Protein AF-A0A538C2I9-F1 (afdb_monomer)

Radius of gyration: 34.52 Å; Cα contacts (8 Å, |Δi|>4): 963; chains: 1; bounding box: 100×35×116 Å

Solvent-accessible surface area (backbone atoms only — not comparable to full-atom values): 20749 Å² total; per-residue (Å²): 141,73,73,76,70,71,54,54,63,60,52,52,53,52,49,52,52,51,50,52,52,51,50,52,52,52,52,52,51,53,55,50,51,53,51,49,51,52,48,52,54,50,50,53,26,39,52,50,3,37,53,47,8,50,50,50,37,56,38,28,43,58,31,38,29,72,42,72,37,67,42,83,93,61,34,51,59,66,37,46,62,81,45,88,60,59,49,76,60,38,47,50,42,69,66,47,38,73,79,52,63,88,71,45,52,84,71,66,66,91,84,56,83,55,48,76,89,63,59,57,75,65,35,48,30,37,37,33,37,17,22,42,88,89,48,96,67,91,44,60,81,64,41,70,74,38,52,36,17,26,77,82,69,80,47,38,31,35,39,38,12,32,4,27,20,68,72,25,64,26,33,35,36,30,36,32,32,60,37,67,40,76,51,80,65,80,76,36,30,33,36,23,13,23,39,37,45,74,54,93,61,79,42,46,38,35,28,20,24,54,84,52,83,52,68,23,34,37,36,27,38,63,49,83,64,59,66,85,60,37,72,36,62,58,72,94,36,40,30,46,35,68,77,43,72,43,82,43,88,71,65,72,63,79,63,57,70,69,59,54,49,40,40,42,53,48,2,54,65,71,73,38,46,25,52,70,81,42,66,69,97,41,72,85,67,45,72,45,28,26,32,46,20,75,29,76,39,50,38,49,82,53,45,74,38,51,34,93,92,51,44,18,32,41,36,33,39,16,51,34,42,35,33,21,42,59,16,36,39,24,17,32,41,38,30,54,31,70,72,64,44,48,50,69,33,38,36,33,27,38,39,10,29,36,41,12,30,38,40,35,25,48,36,14,18,36,36,39,33,42,87,55,59,38,33,31,29,18,29,55,64,35,53,74,67,37,58,40,69,72,29,42,43,71,42,86,94,42,69,45,77,44,58,59,82,84

pLDDT: mean 91.17, std 8.58, range [49.25, 98.38]

Nearest PDB structures (foldseek):
  6qvi-assembly1_A  TM=2.202E-01  e=1.554E-03  Thermus thermophilus HB27
  6qvi-assembly3_C  TM=1.884E-01  e=6.683E-04  Thermus thermophilus HB27
  6qvi-assembly2_B  TM=1.694E-01  e=4.957E-03  Thermus thermophilus HB27
  6oe8-assembly1_D  TM=3.487E-01  e=7.973E+00  Arthrobacter globiformis

Sequence (406 aa):
MRRAKDEQGIALVATVLMLMVMSGIGLALLLFTNNQQKAASREQASESAFTVGEAALNSTVSQLSRKWPSESGEAVSTCTAGLTNSTNYCPDKTSLEAGYPNTSPATCPTGTPKDPWGSALSNEWTTYVRDDATGEVFNSTTEQGQLAYDANKDGKVWVRSVGVVRCRLVSVITLVARQQIAISFPHNVVTANWFETTNSGKKVIIDTEGEAGQSGNVSVRCESPHPEPCENYEKEKGQVSPDTTVQEAGTSPSLPSTTLKALREEAEASGHYYKTGSCPSGMPSGFPVYVEGPCEITGGNNEVVNSQSSPGFLVIANGTFSMGGTSKFYGVIYCLNQQKSTGAVVSLSGSAELIGAVDIDGGGGASFGSSGAPNITYSGKAIEELKAYAGAAATRNSFRVLPSNQ

Mean predicted aligned error: 7.55 Å

Structure (mmCIF, N/CA/C/O backbone):
data_AF-A0A538C2I9-F1
#
_entry.id   AF-A0A538C2I9-F1
#
loop_
_atom_site.group_PDB
_atom_site.id
_atom_site.type_symbol
_atom_site.label_atom_id
_atom_site.label_alt_id
_atom_site.label_comp_id
_atom_site.label_asym_id
_atom_site.label_entity_id
_atom_site.label_seq_id
_atom_site.pdbx_PDB_ins_code
_atom_site.Cartn_x
_atom_site.Cartn_y
_atom_site.Cartn_z
_atom_site.occupancy
_atom_site.B_iso_or_equiv
_atom_site.auth_seq_id
_atom_site.auth_comp_id
_atom_site.auth_asym_id
_atom_site.auth_atom_id
_atom_site.pdbx_PDB_model_num
ATOM 1 N N . MET A 1 1 ? 74.498 16.575 -73.938 1.00 51.16 1 MET A N 1
ATOM 2 C CA . MET A 1 1 ? 73.082 16.558 -73.493 1.00 51.16 1 MET A CA 1
ATOM 3 C C . MET A 1 1 ? 72.185 15.700 -74.407 1.00 51.16 1 MET A C 1
ATOM 5 O O . MET 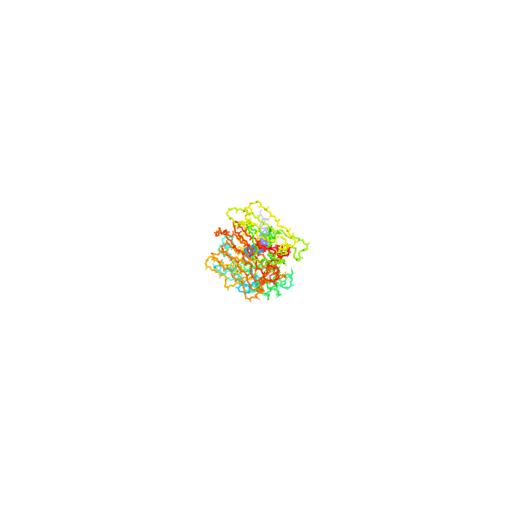A 1 1 ? 71.189 16.187 -74.921 1.00 51.16 1 MET A O 1
ATOM 9 N N . ARG A 1 2 ? 72.504 14.413 -74.623 1.00 52.78 2 ARG A N 1
ATOM 10 C CA . ARG A 1 2 ? 71.625 13.466 -75.356 1.00 52.78 2 ARG A CA 1
ATOM 11 C C . ARG A 1 2 ? 71.180 12.257 -74.517 1.00 52.78 2 ARG A C 1
ATOM 13 O O . ARG A 1 2 ? 70.312 11.527 -74.953 1.00 52.78 2 ARG A O 1
ATOM 20 N N . ARG A 1 3 ? 71.706 12.108 -73.292 1.00 49.25 3 ARG A N 1
ATOM 21 C CA . ARG A 1 3 ? 71.351 11.029 -72.351 1.00 49.25 3 ARG A CA 1
ATOM 22 C C . ARG A 1 3 ? 70.120 11.341 -71.482 1.00 49.25 3 ARG A C 1
ATOM 24 O O . ARG A 1 3 ? 69.455 10.431 -71.029 1.00 49.25 3 ARG A O 1
ATOM 31 N N . ALA A 1 4 ? 69.760 12.620 -71.332 1.00 52.66 4 ALA A N 1
ATOM 32 C CA . ALA A 1 4 ? 68.599 13.058 -70.545 1.00 52.66 4 ALA A CA 1
ATOM 33 C C . ALA A 1 4 ? 67.248 12.968 -71.291 1.00 52.66 4 ALA A C 1
ATOM 35 O O . ALA A 1 4 ? 66.219 13.283 -70.705 1.00 52.66 4 ALA A O 1
ATOM 36 N N . LYS A 1 5 ? 67.234 12.577 -72.578 1.00 54.38 5 LYS A N 1
ATOM 37 C CA . LYS A 1 5 ? 65.996 12.414 -73.365 1.00 54.38 5 LYS A CA 1
ATOM 38 C C . LYS A 1 5 ? 65.442 10.981 -73.361 1.00 54.38 5 LYS A C 1
ATOM 40 O O . LYS A 1 5 ? 64.249 10.835 -73.582 1.00 54.38 5 LYS A O 1
ATOM 45 N N . ASP A 1 6 ? 66.252 9.971 -73.032 1.00 55.03 6 ASP A N 1
ATOM 46 C CA . ASP A 1 6 ? 65.796 8.569 -72.953 1.00 55.03 6 ASP A CA 1
ATOM 47 C C . ASP A 1 6 ? 65.278 8.163 -71.559 1.00 55.03 6 ASP A C 1
ATOM 49 O O . ASP A 1 6 ? 64.546 7.187 -71.434 1.00 55.03 6 ASP A O 1
ATOM 53 N N . GLU A 1 7 ? 65.567 8.933 -70.504 1.00 53.84 7 GLU A N 1
ATOM 54 C CA . GLU A 1 7 ? 65.071 8.644 -69.143 1.00 53.84 7 GLU A CA 1
ATOM 55 C C . GLU A 1 7 ? 63.700 9.284 -68.838 1.00 53.84 7 GLU A C 1
ATOM 57 O O . GLU A 1 7 ? 63.053 8.942 -67.847 1.00 53.84 7 GLU A O 1
ATOM 62 N N . GLN A 1 8 ? 63.201 10.172 -69.711 1.00 58.12 8 GLN A N 1
ATOM 63 C CA . GLN A 1 8 ? 61.923 10.875 -69.507 1.00 58.12 8 GLN A CA 1
ATOM 64 C C . GLN A 1 8 ? 60.695 9.954 -69.636 1.00 58.12 8 GLN A C 1
ATOM 66 O O . GLN A 1 8 ? 59.683 10.194 -68.978 1.00 58.12 8 GLN A O 1
ATOM 71 N N . GLY A 1 9 ? 60.777 8.878 -70.429 1.00 66.44 9 GLY A N 1
ATOM 72 C CA . GLY A 1 9 ? 59.673 7.923 -70.595 1.00 66.44 9 GLY A CA 1
ATOM 73 C C . GLY A 1 9 ? 59.457 7.028 -69.371 1.00 66.44 9 GLY A C 1
ATOM 74 O O . GLY A 1 9 ? 58.325 6.837 -68.930 1.00 66.44 9 GLY A O 1
ATOM 75 N N . ILE A 1 10 ? 60.545 6.532 -68.772 1.00 82.00 10 ILE A N 1
ATOM 76 C CA . ILE A 1 10 ? 60.479 5.658 -67.589 1.00 82.00 10 ILE A CA 1
ATOM 77 C C . ILE A 1 10 ? 60.026 6.449 -66.353 1.00 82.00 10 ILE A C 1
ATOM 79 O O . ILE A 1 10 ? 59.230 5.942 -65.562 1.00 82.00 10 ILE A O 1
ATOM 83 N N . ALA A 1 11 ? 60.445 7.713 -66.217 1.00 81.31 11 ALA A N 1
ATOM 84 C CA . ALA A 1 11 ? 60.016 8.583 -65.121 1.00 81.31 11 ALA A CA 1
ATOM 85 C C . ALA A 1 11 ? 58.500 8.854 -65.134 1.00 81.31 11 ALA A C 1
ATOM 87 O O . ALA A 1 11 ? 57.857 8.840 -64.081 1.00 81.31 11 ALA A O 1
ATOM 88 N N . LEU A 1 12 ? 57.902 9.042 -66.315 1.00 83.94 12 LEU A N 1
ATOM 89 C CA . LEU A 1 12 ? 56.461 9.273 -66.437 1.00 83.94 12 LEU A CA 1
ATOM 90 C C . LEU A 1 12 ? 55.659 8.017 -66.069 1.00 83.94 12 LEU A C 1
ATOM 92 O O . LEU A 1 12 ? 54.699 8.107 -65.305 1.00 83.94 12 LEU A O 1
ATOM 96 N N . VAL A 1 13 ? 56.097 6.839 -66.523 1.00 86.25 13 VAL A N 1
ATOM 97 C CA . VAL A 1 13 ? 55.465 5.556 -66.165 1.00 86.25 13 VAL A CA 1
ATOM 98 C C . VAL A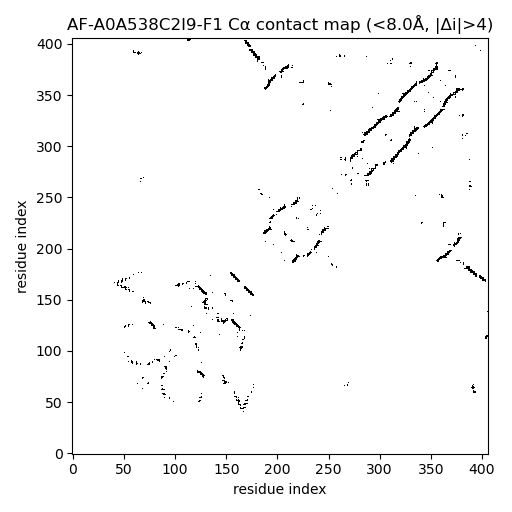 1 13 ? 55.571 5.284 -64.662 1.00 86.25 13 VAL A C 1
ATOM 100 O O . VAL A 1 13 ? 54.573 4.925 -64.037 1.00 86.25 13 VAL A O 1
ATOM 103 N N . ALA A 1 14 ? 56.737 5.520 -64.053 1.00 88.94 14 ALA A N 1
ATOM 104 C CA . ALA A 1 14 ? 56.924 5.363 -62.610 1.00 88.94 14 ALA A CA 1
ATOM 105 C C . ALA A 1 14 ? 56.021 6.311 -61.798 1.00 88.94 14 ALA A C 1
ATOM 107 O O . ALA A 1 14 ? 55.427 5.896 -60.803 1.00 88.94 14 ALA A O 1
ATOM 108 N N . THR A 1 15 ? 55.852 7.558 -62.251 1.00 89.75 15 THR A N 1
ATOM 109 C CA . THR A 1 15 ? 54.992 8.548 -61.580 1.00 89.75 15 THR A CA 1
ATOM 110 C C . THR A 1 15 ? 53.512 8.166 -61.668 1.00 89.75 15 THR A C 1
ATOM 112 O O . THR A 1 15 ? 52.796 8.233 -60.670 1.00 89.75 15 THR A O 1
ATOM 115 N N . VAL A 1 16 ? 53.045 7.708 -62.836 1.00 90.81 16 VAL A N 1
ATOM 116 C CA . VAL A 1 16 ? 51.657 7.246 -63.017 1.00 90.81 16 VAL A CA 1
ATOM 117 C C . VAL A 1 16 ? 51.375 6.010 -62.159 1.00 90.81 16 VAL A C 1
ATOM 119 O O . VAL A 1 16 ? 50.323 5.938 -61.523 1.00 90.81 16 VAL A O 1
ATOM 122 N N . LEU A 1 17 ? 52.325 5.074 -62.069 1.00 92.75 17 LEU A N 1
ATOM 123 C CA . LEU A 1 17 ? 52.200 3.906 -61.193 1.00 92.75 17 LEU A CA 1
ATOM 124 C C . LEU A 1 17 ? 52.131 4.305 -59.712 1.00 92.75 17 LEU A C 1
ATOM 126 O O . LEU A 1 17 ? 51.272 3.801 -58.991 1.00 92.75 17 LEU A O 1
ATOM 130 N N . MET A 1 18 ? 52.963 5.249 -59.257 1.00 92.31 18 MET A N 1
ATOM 131 C CA . MET A 1 18 ? 52.886 5.761 -57.882 1.00 92.31 18 MET A CA 1
ATOM 132 C C . MET A 1 18 ? 51.545 6.447 -57.592 1.00 92.31 18 MET A C 1
ATOM 134 O O . MET A 1 18 ? 50.957 6.203 -56.540 1.00 92.31 18 MET A O 1
ATOM 138 N N . LEU A 1 19 ? 51.020 7.246 -58.527 1.00 95.00 19 LEU A N 1
ATOM 139 C CA . LEU A 1 19 ? 49.709 7.886 -58.380 1.00 95.00 19 LEU A CA 1
ATOM 140 C C . LEU A 1 19 ? 48.568 6.866 -58.311 1.00 95.00 19 LEU A C 1
ATOM 142 O O . LEU A 1 19 ? 47.654 7.040 -57.504 1.00 95.00 19 LEU A O 1
ATOM 146 N N . MET A 1 20 ? 48.622 5.787 -59.098 1.00 94.38 20 MET A N 1
ATOM 147 C CA . MET A 1 20 ? 47.636 4.703 -59.013 1.00 94.38 20 MET A CA 1
ATOM 148 C C . MET A 1 20 ? 47.688 3.997 -57.656 1.00 94.38 20 MET A C 1
ATOM 150 O O . MET A 1 20 ? 46.642 3.770 -57.050 1.00 94.38 20 MET A O 1
ATOM 154 N N . VAL A 1 21 ? 48.887 3.703 -57.144 1.00 95.56 21 VAL A N 1
ATOM 155 C CA . VAL A 1 21 ? 49.054 3.075 -55.823 1.00 95.56 21 VAL A CA 1
ATOM 156 C C . VAL A 1 21 ? 48.548 3.997 -54.710 1.00 95.56 21 VAL A C 1
ATOM 158 O O . VAL A 1 21 ? 47.771 3.558 -53.864 1.00 95.56 21 VAL A O 1
ATOM 161 N N . MET A 1 22 ? 48.908 5.284 -54.731 1.00 95.19 22 MET A N 1
ATOM 162 C CA . MET A 1 22 ? 48.427 6.263 -53.746 1.00 95.19 22 MET A CA 1
ATOM 163 C C . MET A 1 22 ? 46.907 6.451 -53.810 1.00 95.19 22 MET A C 1
ATOM 165 O O . MET A 1 22 ? 46.254 6.507 -52.769 1.00 95.19 22 MET A O 1
ATOM 169 N N . SER A 1 23 ? 46.327 6.479 -55.013 1.00 95.88 23 SER A N 1
ATOM 170 C CA . SER A 1 23 ? 44.871 6.561 -55.196 1.00 95.88 23 SER A CA 1
ATOM 171 C C . SER A 1 23 ? 44.164 5.308 -54.670 1.00 95.88 23 SER A C 1
ATOM 173 O O . SER A 1 23 ? 43.128 5.415 -54.015 1.00 95.88 23 SER A O 1
ATOM 175 N N . GLY A 1 24 ? 44.746 4.124 -54.894 1.00 95.69 24 GLY A N 1
ATOM 176 C CA . GLY A 1 24 ? 44.237 2.857 -54.365 1.00 95.69 24 GLY A CA 1
ATOM 177 C C . GLY A 1 24 ? 44.235 2.817 -52.835 1.00 95.69 24 GLY A C 1
ATOM 178 O O . GLY A 1 24 ? 43.229 2.448 -52.230 1.00 95.69 24 GLY A O 1
ATOM 179 N N . ILE A 1 25 ? 45.322 3.271 -52.202 1.00 96.06 25 ILE A N 1
ATOM 180 C CA . ILE A 1 25 ? 45.415 3.381 -50.738 1.00 96.06 25 ILE A CA 1
ATOM 181 C C . ILE A 1 25 ? 44.409 4.414 -50.207 1.00 96.06 25 ILE A C 1
ATOM 183 O O . ILE A 1 25 ? 43.716 4.143 -49.227 1.00 96.06 25 ILE A O 1
ATOM 187 N N . GLY A 1 26 ? 44.272 5.566 -50.873 1.00 95.94 26 GLY A N 1
ATOM 188 C CA . GLY A 1 26 ? 43.304 6.601 -50.500 1.00 95.94 26 GLY A CA 1
ATOM 189 C C . GLY A 1 26 ? 41.860 6.093 -50.508 1.00 95.94 26 GLY A C 1
ATOM 190 O O . GLY A 1 26 ? 41.124 6.309 -49.545 1.00 95.94 26 GLY A O 1
ATOM 191 N N . LEU A 1 27 ? 41.463 5.346 -51.544 1.00 95.88 27 LEU A N 1
ATOM 192 C CA . LEU A 1 27 ? 40.128 4.748 -51.622 1.00 95.88 27 LEU A CA 1
ATOM 193 C C . LEU A 1 27 ? 39.909 3.680 -50.539 1.00 95.88 27 LEU A C 1
ATOM 195 O O . LEU A 1 27 ? 38.841 3.639 -49.926 1.00 95.88 27 LEU A O 1
ATOM 199 N N . ALA A 1 28 ? 40.916 2.846 -50.265 1.00 93.94 28 ALA A N 1
ATOM 200 C CA . ALA A 1 28 ? 40.838 1.834 -49.212 1.00 93.94 28 ALA A CA 1
ATOM 201 C C . ALA A 1 28 ? 40.648 2.463 -47.819 1.00 93.94 28 ALA A C 1
ATOM 203 O O . ALA A 1 28 ? 39.804 1.998 -47.049 1.00 93.94 28 ALA A O 1
ATOM 204 N N . LEU A 1 29 ? 41.365 3.552 -47.516 1.00 95.81 29 LEU A N 1
ATOM 205 C CA . LEU A 1 29 ? 41.202 4.296 -46.264 1.00 95.81 29 LEU A CA 1
ATOM 206 C C . LEU A 1 29 ? 39.808 4.922 -46.149 1.00 95.81 29 LEU A C 1
ATOM 208 O O . LEU A 1 29 ? 39.185 4.811 -45.097 1.00 95.81 29 LEU A O 1
ATOM 212 N N . LEU A 1 30 ? 39.269 5.497 -47.230 1.00 95.94 30 LEU A N 1
ATOM 213 C CA . LEU A 1 30 ? 37.905 6.041 -47.234 1.00 95.94 30 LEU A CA 1
ATOM 214 C C . LEU A 1 30 ? 36.847 4.962 -46.965 1.00 95.94 30 LEU A C 1
ATOM 216 O O . LEU A 1 30 ? 35.916 5.190 -46.189 1.00 95.94 30 LEU A O 1
ATOM 220 N N . LEU A 1 31 ? 36.990 3.774 -47.562 1.00 94.31 31 LEU A N 1
ATOM 221 C CA . LEU A 1 31 ? 36.092 2.643 -47.298 1.00 94.31 31 LEU A CA 1
ATOM 222 C C . LEU A 1 31 ? 36.191 2.169 -45.843 1.00 94.31 31 LEU A C 1
ATOM 224 O O . LEU A 1 31 ? 35.166 1.903 -45.211 1.00 94.31 31 LEU A O 1
ATOM 228 N N . PHE A 1 32 ? 37.405 2.107 -45.295 1.00 95.12 32 PHE A N 1
ATOM 229 C CA . PHE A 1 32 ? 37.638 1.747 -43.901 1.00 95.12 32 PHE A CA 1
ATOM 230 C C . PHE A 1 32 ? 37.017 2.765 -42.933 1.00 95.12 32 PHE A C 1
ATOM 232 O O . PHE A 1 32 ? 36.258 2.374 -42.044 1.00 95.12 32 PHE A O 1
ATOM 239 N N . THR A 1 33 ? 37.240 4.065 -43.148 1.00 96.06 33 THR A N 1
ATOM 240 C CA . THR A 1 33 ? 36.639 5.138 -42.344 1.00 96.06 33 THR A CA 1
ATOM 241 C C . THR A 1 33 ? 35.115 5.118 -42.426 1.00 96.06 33 THR A C 1
ATOM 243 O O . THR A 1 33 ? 34.456 5.245 -41.399 1.00 96.06 33 THR A O 1
ATOM 246 N N . ASN A 1 34 ? 34.530 4.882 -43.604 1.00 95.75 34 ASN A N 1
ATOM 247 C CA . ASN A 1 34 ? 33.076 4.766 -43.754 1.00 95.75 34 ASN A CA 1
ATOM 248 C C . ASN A 1 34 ? 32.509 3.574 -42.961 1.00 95.75 34 ASN A C 1
ATOM 250 O O . ASN A 1 34 ? 31.454 3.679 -42.336 1.00 95.75 34 ASN A O 1
ATOM 254 N N . ASN A 1 35 ? 33.212 2.438 -42.945 1.00 94.69 35 ASN A N 1
ATOM 255 C CA . ASN A 1 35 ? 32.803 1.278 -42.152 1.00 94.69 35 ASN A CA 1
ATOM 256 C C . ASN A 1 35 ? 32.893 1.555 -40.647 1.00 94.69 35 ASN A C 1
ATOM 258 O O . ASN A 1 35 ? 31.957 1.220 -39.922 1.00 94.69 35 ASN A O 1
ATOM 262 N N . GLN A 1 36 ? 33.958 2.219 -40.187 1.00 94.81 36 GLN A N 1
ATOM 263 C CA . GLN A 1 36 ? 34.086 2.633 -38.787 1.00 94.81 36 GLN A CA 1
ATOM 264 C C . GLN A 1 36 ? 33.016 3.653 -38.385 1.00 94.81 36 GLN A C 1
ATOM 266 O O . GLN A 1 36 ? 32.375 3.483 -37.354 1.00 94.81 36 GLN A O 1
ATOM 271 N N . GLN A 1 37 ? 32.751 4.662 -39.218 1.00 94.12 37 GLN A N 1
ATOM 272 C CA . GLN A 1 37 ? 31.694 5.649 -38.972 1.00 94.12 37 GLN A CA 1
ATOM 273 C C . GLN A 1 37 ? 30.311 4.993 -38.898 1.00 94.12 37 GLN A C 1
ATOM 275 O O . GLN A 1 37 ? 29.510 5.334 -38.030 1.00 94.12 37 GLN A O 1
ATOM 280 N N . LYS A 1 38 ? 30.027 4.012 -39.764 1.00 92.31 38 LYS A N 1
ATOM 281 C CA . LYS A 1 38 ? 28.778 3.239 -39.711 1.00 92.31 38 LYS A CA 1
ATOM 282 C C . LYS A 1 38 ? 28.685 2.369 -38.464 1.00 92.31 38 LYS A C 1
ATOM 284 O O . LYS A 1 38 ? 27.594 2.254 -37.917 1.00 92.31 38 LYS A O 1
ATOM 289 N N . ALA A 1 39 ? 29.779 1.744 -38.033 1.00 93.00 39 ALA A N 1
ATOM 290 C CA . ALA A 1 39 ? 29.808 0.966 -36.796 1.00 93.00 39 ALA A CA 1
ATOM 291 C C . ALA A 1 39 ? 29.553 1.869 -35.580 1.00 93.00 39 ALA A C 1
ATOM 293 O O . ALA A 1 39 ? 28.585 1.643 -34.859 1.00 93.00 39 ALA A O 1
ATOM 294 N N . ALA A 1 40 ? 30.300 2.969 -35.460 1.00 94.50 40 ALA A N 1
ATOM 295 C CA . ALA A 1 40 ? 30.134 3.952 -34.392 1.00 94.50 40 ALA A CA 1
ATOM 296 C C . ALA A 1 40 ? 28.719 4.555 -34.369 1.00 94.50 40 ALA A C 1
ATOM 298 O O . ALA A 1 40 ? 28.090 4.645 -33.321 1.00 94.50 40 ALA A O 1
ATOM 299 N N . SER A 1 41 ? 28.161 4.906 -35.533 1.00 90.75 41 SER A N 1
ATOM 300 C CA . SER A 1 41 ? 26.792 5.428 -35.624 1.00 90.75 41 SER A CA 1
ATOM 301 C C . SER A 1 41 ? 25.737 4.404 -35.186 1.00 90.75 41 SER A C 1
ATOM 303 O O . SER A 1 41 ? 24.717 4.782 -34.608 1.00 90.75 41 SER A O 1
ATOM 305 N N . ARG A 1 42 ? 25.968 3.108 -35.443 1.00 90.75 42 ARG A N 1
ATOM 306 C CA . ARG A 1 42 ? 25.078 2.028 -34.991 1.00 90.75 42 ARG A CA 1
ATOM 307 C C . ARG A 1 42 ? 25.165 1.824 -33.486 1.00 90.75 42 ARG A C 1
ATOM 309 O O . ARG A 1 42 ? 24.122 1.647 -32.870 1.00 90.75 42 ARG A O 1
ATOM 316 N N . GLU A 1 43 ? 26.366 1.854 -32.924 1.00 93.44 43 GLU A N 1
ATOM 317 C CA . GLU A 1 43 ? 26.583 1.753 -31.478 1.00 93.44 43 GLU A CA 1
ATOM 318 C C . GLU A 1 43 ? 25.945 2.935 -30.750 1.00 93.44 43 GLU A C 1
ATOM 320 O O . GLU A 1 43 ? 25.127 2.720 -29.863 1.00 93.44 43 GLU A O 1
ATOM 325 N N . GLN A 1 44 ? 26.181 4.161 -31.223 1.00 93.62 44 GLN A N 1
ATOM 326 C CA . GLN A 1 44 ? 25.561 5.367 -30.673 1.00 93.62 44 GLN A CA 1
ATOM 327 C C . GLN A 1 44 ? 24.026 5.311 -30.732 1.00 93.62 44 GLN A C 1
ATOM 329 O O . GLN A 1 44 ? 23.350 5.737 -29.798 1.00 93.62 44 GLN A O 1
ATOM 334 N N . ALA A 1 45 ? 23.455 4.791 -31.825 1.00 91.75 45 ALA A N 1
ATOM 335 C CA . ALA A 1 45 ? 22.008 4.620 -31.943 1.00 91.75 45 ALA A CA 1
ATOM 336 C C . ALA A 1 45 ? 21.464 3.579 -30.950 1.00 91.75 45 ALA A C 1
ATOM 338 O O . ALA A 1 45 ? 20.413 3.808 -30.362 1.00 91.75 45 ALA A O 1
ATOM 339 N N . SER A 1 46 ? 22.175 2.467 -30.737 1.00 92.81 46 SER A N 1
ATOM 340 C CA . SER A 1 46 ? 21.807 1.467 -29.726 1.00 92.81 46 SER A CA 1
ATOM 341 C C . SER A 1 46 ? 21.931 2.013 -28.302 1.00 92.81 46 SER A C 1
ATOM 343 O O . SER A 1 46 ? 21.050 1.768 -27.489 1.00 92.81 46 SER A O 1
ATOM 345 N N . GLU A 1 47 ? 22.977 2.782 -28.002 1.00 94.56 47 GLU A N 1
ATOM 346 C CA . GLU A 1 47 ? 23.153 3.443 -26.703 1.00 94.56 47 GLU A CA 1
ATOM 347 C C . GLU A 1 47 ? 22.039 4.465 -26.450 1.00 94.56 47 GLU A C 1
ATOM 349 O O . GLU A 1 47 ? 21.417 4.451 -25.395 1.00 94.56 47 GLU A O 1
ATOM 354 N N . SER A 1 48 ? 21.693 5.270 -27.458 1.00 93.50 48 SER A N 1
ATOM 355 C CA . SER A 1 48 ? 20.578 6.221 -27.361 1.00 93.50 48 SER A CA 1
ATOM 356 C C . SER A 1 48 ? 19.239 5.503 -27.151 1.00 93.50 48 SER A C 1
ATOM 358 O O . SER A 1 48 ? 18.440 5.915 -26.315 1.00 93.50 48 SER A O 1
ATOM 360 N N . ALA A 1 49 ? 18.997 4.405 -27.879 1.00 93.44 49 ALA A N 1
ATOM 361 C CA . ALA A 1 49 ? 17.807 3.573 -27.701 1.00 93.44 49 ALA A CA 1
ATOM 362 C C . ALA A 1 49 ? 17.752 2.950 -26.298 1.00 93.44 49 ALA A C 1
ATOM 364 O O . ALA A 1 49 ? 16.682 2.901 -25.696 1.00 93.44 49 ALA A O 1
ATOM 365 N N . PHE A 1 50 ? 18.897 2.528 -25.755 1.00 95.44 50 PHE A N 1
ATOM 366 C CA . PHE A 1 50 ? 19.005 2.068 -24.374 1.00 95.44 50 PHE A CA 1
ATOM 367 C C . PHE A 1 50 ? 18.633 3.179 -23.387 1.00 95.44 50 PHE A C 1
ATOM 369 O O . PHE A 1 50 ? 17.784 2.942 -22.533 1.00 95.44 50 PHE A O 1
ATOM 376 N N . THR A 1 51 ? 19.185 4.390 -23.526 1.00 95.50 51 THR A N 1
ATOM 377 C CA . THR A 1 51 ? 18.893 5.495 -22.599 1.00 95.50 51 THR A CA 1
ATOM 378 C C . THR A 1 51 ? 17.415 5.888 -22.621 1.00 95.50 51 THR A C 1
ATOM 380 O O . THR A 1 51 ? 16.819 6.100 -21.568 1.00 95.50 51 THR A O 1
ATOM 383 N N . VAL A 1 52 ? 16.795 5.926 -23.805 1.00 94.06 52 VAL A N 1
ATOM 384 C CA . VAL A 1 52 ? 15.348 6.164 -23.955 1.00 94.06 52 VAL A CA 1
ATOM 385 C C . VAL A 1 52 ? 14.534 5.047 -23.293 1.00 94.06 52 VAL A C 1
ATOM 387 O O . VAL A 1 52 ? 13.597 5.319 -22.541 1.00 94.06 52 VAL A O 1
ATOM 390 N N . GLY A 1 53 ? 14.904 3.786 -23.539 1.00 94.69 53 GLY A N 1
ATOM 391 C CA . GLY A 1 53 ? 14.248 2.624 -22.939 1.00 94.69 53 GLY A CA 1
ATOM 392 C C . GLY A 1 53 ? 14.349 2.622 -21.412 1.00 94.69 53 GLY A C 1
ATOM 393 O O . GLY A 1 53 ? 13.345 2.417 -20.730 1.00 94.69 53 GLY A O 1
ATOM 394 N N . GLU A 1 54 ? 15.527 2.909 -20.863 1.00 96.19 54 GLU A N 1
ATOM 395 C CA . GLU A 1 54 ? 15.769 3.016 -19.423 1.00 96.19 54 GLU A CA 1
ATOM 396 C C . GLU A 1 54 ? 14.990 4.181 -18.795 1.00 96.19 54 GLU A C 1
ATOM 398 O O . GLU A 1 54 ? 14.369 4.013 -17.745 1.00 96.19 54 GLU A O 1
ATOM 403 N N . ALA A 1 55 ? 14.944 5.343 -19.449 1.00 95.31 55 ALA A N 1
ATOM 404 C CA . ALA A 1 55 ? 14.170 6.484 -18.971 1.00 95.31 55 ALA A CA 1
ATOM 405 C C . ALA A 1 55 ? 12.667 6.175 -18.906 1.00 95.31 55 ALA A C 1
ATOM 407 O O . ALA A 1 55 ? 12.016 6.454 -17.894 1.00 95.31 55 ALA A O 1
ATOM 408 N N . ALA A 1 56 ? 12.117 5.546 -19.948 1.00 94.69 56 ALA A N 1
ATOM 409 C CA . ALA A 1 56 ? 10.720 5.121 -19.966 1.00 94.69 56 ALA A CA 1
ATOM 410 C C . ALA A 1 56 ? 10.433 4.022 -18.924 1.00 94.69 56 ALA A C 1
ATOM 412 O O . ALA A 1 56 ? 9.378 4.043 -18.279 1.00 94.69 56 ALA A O 1
ATOM 413 N N . LEU A 1 57 ? 11.386 3.110 -18.693 1.00 95.50 57 LEU A N 1
ATOM 414 C CA . LEU A 1 57 ? 11.309 2.105 -17.630 1.00 95.50 57 LEU A CA 1
ATOM 415 C C . LEU A 1 57 ? 11.235 2.778 -16.257 1.00 95.50 57 LEU A C 1
ATOM 417 O O . LEU A 1 57 ? 10.271 2.556 -15.531 1.00 95.50 57 LEU A O 1
ATOM 421 N N . ASN A 1 58 ? 12.185 3.656 -15.931 1.00 95.19 58 ASN A N 1
ATOM 422 C CA . ASN A 1 58 ? 12.232 4.364 -14.649 1.00 95.19 58 ASN A CA 1
ATOM 423 C C . ASN A 1 58 ? 10.996 5.244 -14.424 1.00 95.19 58 ASN A C 1
ATOM 425 O O . ASN A 1 58 ? 10.465 5.295 -13.314 1.00 95.19 58 ASN A O 1
ATOM 429 N N . SER A 1 59 ? 10.488 5.887 -15.478 1.00 93.19 59 SER A N 1
ATOM 430 C CA . SER A 1 59 ? 9.231 6.633 -15.410 1.00 93.19 59 SER A CA 1
ATOM 431 C C . SER A 1 59 ? 8.048 5.714 -15.090 1.00 93.19 59 SER A C 1
ATOM 433 O O . SER A 1 59 ? 7.251 6.037 -14.214 1.00 93.19 59 SER A O 1
ATOM 435 N N . THR A 1 60 ? 7.976 4.528 -15.708 1.00 93.31 60 THR A N 1
ATOM 436 C CA . THR A 1 60 ? 6.941 3.523 -15.403 1.00 93.31 60 THR A CA 1
ATOM 437 C C . THR A 1 60 ? 7.050 3.038 -13.955 1.00 93.31 60 THR A C 1
ATOM 439 O O . THR A 1 60 ? 6.042 2.999 -13.257 1.00 93.31 60 THR A O 1
ATOM 442 N N . VAL A 1 61 ? 8.261 2.756 -13.453 1.00 93.94 61 VAL A N 1
ATOM 443 C CA . VAL A 1 61 ? 8.475 2.399 -12.035 1.00 93.94 61 VAL A CA 1
ATOM 444 C C . VAL A 1 61 ? 8.018 3.526 -11.104 1.00 93.94 61 VAL A C 1
ATOM 446 O O . VAL A 1 61 ? 7.385 3.260 -10.086 1.00 93.94 61 VAL A O 1
ATOM 449 N N . SER A 1 62 ? 8.262 4.789 -11.464 1.00 92.06 62 SER A N 1
ATOM 450 C CA . SER A 1 62 ? 7.772 5.937 -10.691 1.00 92.06 62 SER A CA 1
ATOM 451 C C . SER A 1 62 ? 6.250 6.106 -10.746 1.00 92.06 62 SER A C 1
ATOM 453 O O . SER A 1 62 ? 5.681 6.681 -9.820 1.00 92.06 62 SER A O 1
ATOM 455 N N . GLN A 1 63 ? 5.574 5.656 -11.804 1.00 90.44 63 GLN A N 1
ATOM 456 C CA . GLN A 1 63 ? 4.108 5.616 -11.821 1.00 90.44 63 GLN A CA 1
ATOM 457 C C . GLN A 1 63 ? 3.595 4.476 -10.945 1.00 90.44 63 GLN A C 1
ATOM 459 O O . GLN A 1 63 ? 2.695 4.691 -10.133 1.00 90.44 63 GLN A O 1
ATOM 464 N N . LEU A 1 64 ? 4.231 3.302 -11.037 1.00 91.25 64 LEU A N 1
ATOM 465 C CA . LEU A 1 64 ? 3.945 2.174 -10.156 1.00 91.25 64 LEU A CA 1
ATOM 466 C C . LEU A 1 64 ? 4.130 2.551 -8.693 1.00 91.25 64 LEU A C 1
ATOM 468 O O . LEU A 1 64 ? 3.346 2.089 -7.884 1.00 91.25 64 LEU A O 1
ATOM 472 N N . SER A 1 65 ? 5.098 3.418 -8.365 1.00 89.81 65 SER A N 1
ATOM 473 C CA . SER A 1 65 ? 5.335 3.894 -6.998 1.00 89.81 65 SER A CA 1
ATOM 474 C C . SER A 1 65 ? 4.224 4.785 -6.441 1.00 89.81 65 SER A C 1
ATOM 476 O O . SER A 1 65 ? 4.216 5.070 -5.248 1.00 89.81 65 SER A O 1
ATOM 478 N N . ARG A 1 66 ? 3.335 5.300 -7.293 1.00 85.69 66 ARG A N 1
ATOM 479 C CA . ARG A 1 66 ? 2.190 6.128 -6.887 1.00 85.69 66 ARG A CA 1
ATOM 480 C C . ARG A 1 66 ? 0.924 5.301 -6.793 1.00 85.69 66 ARG A C 1
ATOM 482 O O . ARG A 1 66 ? 0.110 5.528 -5.908 1.00 85.69 66 ARG A O 1
ATOM 489 N N . LYS A 1 67 ? 0.761 4.357 -7.717 1.00 86.50 67 LYS A N 1
ATOM 490 C CA . LYS A 1 67 ? -0.389 3.470 -7.771 1.00 86.50 67 LYS A CA 1
ATOM 491 C C . LYS A 1 67 ? 0.081 2.085 -8.188 1.00 86.50 67 LYS A C 1
ATOM 493 O O . LYS A 1 67 ? 0.740 1.946 -9.215 1.00 86.50 67 LYS A O 1
ATOM 498 N N . TRP A 1 68 ? -0.278 1.069 -7.412 1.00 89.69 68 TRP A N 1
ATOM 499 C CA . TRP A 1 68 ? 0.010 -0.328 -7.731 1.00 89.69 68 TRP A CA 1
ATOM 500 C C . TRP A 1 68 ? -1.174 -0.942 -8.493 1.00 89.69 68 TRP A C 1
ATOM 502 O O . TRP A 1 68 ? -2.309 -0.707 -8.087 1.00 89.69 68 TRP A O 1
ATOM 512 N N . PRO A 1 69 ? -0.969 -1.680 -9.596 1.00 90.69 69 PRO A N 1
ATOM 513 C CA . PRO A 1 69 ? -2.062 -2.322 -10.314 1.00 90.69 69 PRO A CA 1
ATOM 514 C C . PRO A 1 69 ? -2.407 -3.651 -9.631 1.00 90.69 69 PRO A C 1
ATOM 516 O O . PRO A 1 69 ? -1.792 -4.670 -9.931 1.00 90.69 69 PRO A O 1
ATOM 519 N N . SER A 1 70 ? -3.368 -3.653 -8.704 1.00 87.69 70 SER A N 1
ATOM 520 C CA . SER A 1 70 ? -3.812 -4.878 -8.010 1.00 87.69 70 SER A CA 1
ATOM 521 C C . SER A 1 70 ? -4.973 -5.596 -8.701 1.00 87.69 70 SER A C 1
ATOM 523 O O . SER A 1 70 ? -5.283 -6.736 -8.363 1.00 87.69 70 SER A O 1
ATOM 525 N N . GLU A 1 71 ? -5.641 -4.943 -9.657 1.00 85.19 71 GLU A N 1
ATOM 526 C CA . GLU A 1 71 ? -6.830 -5.478 -10.322 1.00 85.19 71 GLU A CA 1
ATOM 527 C C . GLU A 1 71 ? -6.859 -5.183 -11.828 1.00 85.19 71 GLU A C 1
ATOM 529 O O . GLU A 1 71 ? -6.264 -4.225 -12.329 1.00 85.19 71 GLU A O 1
ATOM 534 N N . SER A 1 72 ? -7.620 -6.002 -12.562 1.00 81.88 72 SER A N 1
ATOM 535 C CA . SER A 1 72 ? -7.703 -5.961 -14.031 1.00 81.88 72 SER A CA 1
ATOM 536 C C . SER A 1 72 ? -8.188 -4.634 -14.625 1.00 81.88 72 SER A C 1
ATOM 538 O O . SER A 1 72 ? -7.785 -4.291 -15.733 1.00 81.88 72 SER A O 1
ATOM 540 N N . GLY A 1 73 ? -9.033 -3.884 -13.909 1.00 74.06 73 GLY A N 1
ATOM 541 C CA . GLY A 1 73 ? -9.593 -2.615 -14.384 1.00 74.06 73 GLY A CA 1
ATOM 542 C C . GLY A 1 73 ? -8.630 -1.431 -14.294 1.00 74.06 73 GLY A C 1
ATOM 543 O O . GLY A 1 73 ? -8.895 -0.383 -14.882 1.00 74.06 73 GLY A O 1
ATOM 544 N N . GLU A 1 74 ? -7.525 -1.582 -13.564 1.00 72.06 74 GLU A N 1
ATOM 545 C CA . GLU A 1 74 ? -6.589 -0.488 -13.327 1.00 72.06 74 GLU A CA 1
ATOM 546 C C . GLU A 1 74 ? -5.386 -0.537 -14.267 1.00 72.06 74 GLU A C 1
ATOM 548 O O . GLU A 1 74 ? -4.902 0.499 -14.716 1.00 72.06 74 GLU A O 1
ATOM 553 N N . ALA A 1 75 ? -4.912 -1.735 -14.595 1.00 72.88 75 ALA A N 1
ATOM 554 C CA . ALA A 1 75 ? -3.677 -1.911 -15.335 1.00 72.88 75 ALA A CA 1
ATOM 555 C C . ALA A 1 75 ? -3.728 -1.402 -16.781 1.00 72.88 75 ALA A C 1
ATOM 557 O O . ALA A 1 75 ? -4.587 -1.788 -17.576 1.00 72.88 75 ALA A O 1
ATOM 558 N N . VAL A 1 76 ? -2.706 -0.635 -17.170 1.00 76.38 76 VAL A N 1
ATOM 559 C CA . VAL A 1 76 ? -2.434 -0.361 -18.584 1.00 76.38 76 VAL A CA 1
ATOM 560 C C . VAL A 1 76 ? -1.513 -1.442 -19.136 1.00 76.38 76 VAL A C 1
ATOM 562 O O . VAL A 1 76 ? -0.350 -1.557 -18.755 1.00 76.38 76 VAL A O 1
ATOM 565 N N . SER A 1 77 ? -2.027 -2.236 -20.076 1.00 79.69 77 SER A N 1
ATOM 566 C CA . SER A 1 77 ? -1.278 -3.346 -20.672 1.00 79.69 77 SER A CA 1
ATOM 567 C C . SER A 1 77 ? -0.073 -2.896 -21.497 1.00 79.69 77 SER A C 1
ATOM 569 O O . SER A 1 77 ? 0.894 -3.654 -21.624 1.00 79.69 77 SER A O 1
ATOM 571 N N . THR A 1 78 ? -0.130 -1.705 -22.098 1.00 90.31 78 THR A N 1
ATOM 572 C CA . THR A 1 78 ? 0.929 -1.164 -22.956 1.00 90.31 78 THR A CA 1
ATOM 573 C C . THR A 1 78 ? 0.867 0.357 -22.988 1.00 90.31 78 THR A C 1
ATOM 575 O O . THR A 1 78 ? -0.163 0.926 -23.348 1.00 90.31 78 THR A O 1
ATOM 578 N N . CYS A 1 79 ? 1.982 1.012 -22.679 1.00 91.88 79 CYS A N 1
ATOM 579 C CA . CYS A 1 79 ? 2.136 2.456 -22.813 1.00 91.88 79 CYS A CA 1
ATOM 580 C C . CYS A 1 79 ? 3.073 2.766 -23.979 1.00 91.88 79 CYS A C 1
ATOM 582 O O . CYS A 1 79 ? 4.098 2.112 -24.135 1.00 91.88 79 CYS A O 1
ATOM 584 N N . THR A 1 80 ? 2.748 3.763 -24.800 1.00 91.06 80 THR A N 1
ATOM 585 C CA . THR A 1 80 ? 3.575 4.162 -25.951 1.00 91.06 80 THR A CA 1
ATOM 586 C C . THR A 1 80 ? 3.792 5.668 -25.963 1.00 91.06 80 THR A C 1
ATOM 588 O O . THR A 1 80 ? 2.968 6.414 -25.434 1.00 91.06 80 THR A O 1
ATOM 591 N N . ALA A 1 81 ? 4.821 6.122 -26.682 1.00 85.25 81 ALA A N 1
ATOM 592 C CA . ALA A 1 81 ? 5.053 7.542 -26.968 1.00 85.25 81 ALA A CA 1
ATOM 593 C C . ALA A 1 81 ? 3.889 8.244 -27.713 1.00 85.25 81 ALA A C 1
ATOM 595 O O . ALA A 1 81 ? 3.884 9.466 -27.862 1.00 85.25 81 ALA A O 1
ATOM 596 N N . GLY A 1 82 ? 2.898 7.500 -28.218 1.00 80.12 82 GLY A N 1
ATOM 597 C CA . GLY A 1 82 ? 1.689 8.057 -28.830 1.00 80.12 82 GLY A CA 1
ATOM 598 C C . GLY A 1 82 ? 0.628 8.510 -27.821 1.00 80.12 82 GLY A C 1
ATOM 599 O O . GLY A 1 82 ? -0.252 9.287 -28.187 1.00 80.12 82 GLY A O 1
ATOM 600 N N . LEU A 1 83 ? 0.699 8.058 -26.564 1.00 79.19 83 LEU A N 1
ATOM 601 C CA . LEU A 1 83 ? -0.253 8.441 -25.521 1.00 79.19 83 LEU A CA 1
ATOM 602 C C . LEU A 1 83 ? 0.055 9.868 -25.050 1.00 79.19 83 LEU A C 1
ATOM 604 O O . LEU A 1 83 ? 1.130 10.147 -24.527 1.00 79.19 83 LEU A O 1
ATOM 608 N N . THR A 1 84 ? -0.881 10.791 -25.277 1.00 62.22 84 THR A N 1
ATOM 609 C CA . THR A 1 84 ? -0.698 12.224 -24.982 1.00 62.22 84 THR A CA 1
ATOM 610 C C . THR A 1 84 ? -0.959 12.587 -23.526 1.00 62.22 84 THR A C 1
ATOM 612 O O . THR A 1 84 ? -0.549 13.656 -23.090 1.00 62.22 84 THR A O 1
ATOM 615 N N . ASN A 1 85 ? -1.631 11.712 -22.779 1.00 60.38 85 ASN A N 1
ATOM 616 C CA . ASN A 1 85 ? -1.932 11.915 -21.370 1.00 60.38 85 ASN A CA 1
ATOM 617 C C . ASN A 1 85 ? -1.232 10.821 -20.569 1.00 60.38 85 ASN A C 1
ATOM 619 O O . ASN A 1 85 ? -1.291 9.653 -20.962 1.00 60.38 85 ASN A O 1
ATOM 623 N N . SER A 1 86 ? -0.649 11.178 -19.423 1.00 59.97 86 SER A N 1
ATOM 624 C CA . SER A 1 86 ? -0.316 10.211 -18.377 1.00 59.97 86 SER A CA 1
ATOM 625 C C . SER A 1 86 ? -1.625 9.630 -17.826 1.00 59.97 86 SER A C 1
ATOM 627 O O . SER A 1 86 ? -2.127 10.040 -16.779 1.00 59.97 86 SER A O 1
ATOM 629 N N . THR A 1 87 ? -2.262 8.729 -18.570 1.00 62.47 87 THR A N 1
ATOM 630 C CA . THR A 1 87 ? -3.275 7.850 -17.991 1.00 62.47 87 THR A CA 1
ATOM 631 C C . THR A 1 87 ? -2.593 7.038 -16.898 1.00 62.47 87 THR A C 1
ATOM 633 O O . THR A 1 87 ? -1.403 6.740 -17.035 1.00 62.47 87 THR A O 1
ATOM 636 N N . ASN A 1 88 ? -3.324 6.732 -15.819 1.00 66.62 88 ASN A N 1
ATOM 637 C CA . ASN A 1 88 ? -2.837 5.958 -14.673 1.00 66.62 88 ASN A CA 1
ATOM 638 C C . ASN A 1 88 ? -1.859 4.872 -15.163 1.00 66.62 88 ASN A C 1
ATOM 640 O O . ASN A 1 88 ? -2.208 4.136 -16.078 1.00 66.62 88 ASN A O 1
ATOM 644 N N . TYR A 1 89 ? -0.638 4.823 -14.620 1.00 78.88 89 TYR A N 1
ATOM 645 C CA . TYR A 1 89 ? 0.435 3.859 -14.946 1.00 78.88 89 TYR A CA 1
ATOM 646 C C . TYR A 1 89 ? 1.324 4.120 -16.182 1.00 78.88 89 TYR A C 1
ATOM 648 O O . TYR A 1 89 ? 2.343 3.440 -16.313 1.00 78.88 89 TYR A O 1
ATOM 656 N N . CYS A 1 90 ? 1.041 5.105 -17.046 1.00 88.56 90 CYS A N 1
ATOM 657 C CA . CYS A 1 90 ? 1.912 5.414 -18.192 1.00 88.56 90 CYS A CA 1
ATOM 658 C C . CYS A 1 90 ? 2.900 6.563 -17.940 1.00 88.56 90 CYS A C 1
ATOM 660 O O . CYS A 1 90 ? 2.533 7.555 -17.303 1.00 88.56 90 CYS A O 1
ATOM 662 N N . PRO A 1 91 ? 4.133 6.482 -18.485 1.00 89.00 91 PRO A N 1
ATOM 663 C CA . PRO A 1 91 ? 5.073 7.598 -18.477 1.00 89.00 91 PRO A CA 1
ATOM 664 C C . PRO A 1 91 ? 4.480 8.884 -19.060 1.00 89.00 91 PRO A C 1
ATOM 666 O O . PRO A 1 91 ? 3.756 8.846 -20.056 1.00 89.00 91 PRO A O 1
ATOM 669 N N . ASP A 1 92 ? 4.831 10.031 -18.471 1.00 87.62 92 ASP A N 1
ATOM 670 C CA . ASP A 1 92 ? 4.492 11.329 -19.056 1.00 87.62 92 ASP A CA 1
ATOM 671 C C . ASP A 1 92 ? 5.361 11.585 -20.290 1.00 87.62 92 ASP A C 1
ATOM 673 O O . ASP A 1 92 ? 6.581 11.764 -20.200 1.00 87.62 92 ASP A O 1
ATOM 677 N N . LYS A 1 93 ? 4.708 11.615 -21.450 1.00 85.56 93 LYS A N 1
ATOM 678 C CA . LYS A 1 93 ? 5.352 11.838 -22.741 1.00 85.56 93 LYS A CA 1
ATOM 679 C C . LYS A 1 93 ? 6.135 13.148 -22.770 1.00 85.56 93 LYS A C 1
ATOM 681 O O . LYS A 1 93 ? 7.273 13.150 -23.224 1.00 85.56 93 LYS A O 1
ATOM 686 N N . THR A 1 94 ? 5.542 14.238 -22.283 1.00 87.56 94 THR A N 1
ATOM 687 C CA . THR A 1 94 ? 6.138 15.580 -22.380 1.00 87.56 94 THR A CA 1
ATOM 688 C C . THR A 1 94 ? 7.458 15.644 -21.617 1.00 87.56 94 THR A C 1
ATOM 690 O O . THR A 1 94 ? 8.447 16.170 -22.125 1.00 87.56 94 THR A O 1
ATOM 693 N N . SER A 1 95 ? 7.498 15.057 -20.418 1.00 87.69 95 SER A N 1
ATOM 694 C CA . SER A 1 95 ? 8.712 14.968 -19.605 1.00 87.69 95 SER A CA 1
ATOM 695 C C . SER A 1 95 ? 9.790 14.098 -20.258 1.00 87.69 95 SER A C 1
ATOM 697 O O . SER A 1 95 ? 10.965 14.464 -20.219 1.00 87.69 95 SER A O 1
ATOM 699 N N . LEU A 1 96 ? 9.412 12.970 -20.877 1.00 88.88 96 LEU A N 1
ATOM 700 C CA . LEU A 1 96 ? 10.361 12.112 -21.595 1.00 88.88 96 LEU A CA 1
ATOM 701 C C . LEU A 1 96 ? 10.908 12.787 -22.857 1.00 88.88 96 LEU A C 1
ATOM 703 O O . LEU A 1 96 ? 12.119 12.798 -23.032 1.00 88.88 96 LEU A O 1
ATOM 707 N N . GLU A 1 97 ? 10.063 13.404 -23.686 1.00 88.56 97 GLU A N 1
ATOM 708 C CA . GLU A 1 97 ? 10.492 14.099 -24.912 1.00 88.56 97 GLU A CA 1
ATOM 709 C C . GLU A 1 97 ? 11.369 15.327 -24.616 1.00 88.56 97 GLU A C 1
ATOM 711 O O . GLU A 1 97 ? 12.245 15.671 -25.409 1.00 88.56 97 GLU A O 1
ATOM 716 N N . ALA A 1 98 ? 11.178 15.983 -23.466 1.00 89.50 98 ALA A N 1
ATOM 717 C CA . ALA A 1 98 ? 12.030 17.092 -23.044 1.00 89.50 98 ALA A CA 1
ATOM 718 C C . ALA A 1 98 ? 13.468 16.643 -22.720 1.00 89.50 98 ALA A C 1
ATOM 720 O O . ALA A 1 98 ? 14.418 17.367 -23.023 1.00 89.50 98 ALA A O 1
ATOM 721 N N . GLY A 1 99 ? 13.636 15.465 -22.107 1.00 88.50 99 GLY A N 1
ATOM 722 C CA . GLY A 1 99 ? 14.953 14.882 -21.812 1.00 88.50 99 GLY A CA 1
ATOM 723 C C . GLY A 1 99 ? 15.554 14.099 -22.982 1.00 88.50 99 GLY A C 1
ATOM 724 O O . GLY A 1 99 ? 16.773 14.067 -23.150 1.00 88.50 99 GLY A O 1
ATOM 725 N N . TYR A 1 100 ? 14.692 13.503 -23.803 1.00 89.56 100 TYR A N 1
ATOM 726 C CA . TYR A 1 100 ? 15.021 12.620 -24.914 1.00 89.56 100 TYR A CA 1
ATOM 727 C C . TYR A 1 100 ? 14.191 13.022 -26.136 1.00 89.56 100 TYR A C 1
ATOM 729 O O . TYR A 1 100 ? 13.152 12.424 -26.403 1.00 89.56 100 TYR A O 1
ATOM 737 N N . PRO A 1 101 ? 14.593 14.077 -26.860 1.00 84.12 101 PRO A N 1
ATOM 738 C CA . PRO A 1 101 ? 13.842 14.532 -28.016 1.00 84.12 101 PRO A CA 1
ATOM 739 C C . PRO A 1 101 ? 13.844 13.459 -29.103 1.00 84.12 101 PRO A C 1
ATOM 741 O O . PRO A 1 101 ? 14.898 12.921 -29.456 1.00 84.12 101 PRO A O 1
ATOM 744 N N . ASN A 1 102 ? 12.664 13.211 -29.671 1.00 72.69 102 ASN A N 1
ATOM 745 C CA . ASN A 1 102 ? 12.468 12.203 -30.701 1.00 72.69 102 ASN A CA 1
ATOM 746 C C . ASN A 1 102 ? 13.420 12.420 -31.886 1.00 72.69 102 ASN A C 1
ATOM 748 O O . ASN A 1 102 ? 13.294 13.365 -32.667 1.00 72.69 102 ASN A O 1
ATOM 752 N N . THR A 1 103 ? 14.378 11.508 -32.028 1.00 68.94 103 THR A N 1
ATOM 753 C CA . THR A 1 103 ? 15.318 11.464 -33.159 1.00 68.94 103 THR A CA 1
ATOM 754 C C . THR A 1 103 ? 15.080 10.256 -34.064 1.00 68.94 103 THR A C 1
ATOM 756 O O . THR A 1 103 ? 15.881 9.987 -34.970 1.00 68.94 103 THR A O 1
ATOM 759 N N . SER A 1 104 ? 13.995 9.509 -33.838 1.00 66.25 104 SER A N 1
ATOM 760 C CA . SER A 1 104 ? 13.680 8.327 -34.627 1.00 66.25 104 SER A CA 1
ATOM 761 C C . SER A 1 104 ? 13.019 8.708 -35.954 1.00 66.25 104 SER A C 1
ATOM 763 O O . SER A 1 104 ? 12.073 9.494 -35.989 1.00 66.25 104 SER A O 1
ATOM 765 N N . PRO A 1 105 ? 13.501 8.165 -37.085 1.00 65.50 105 PRO A N 1
ATOM 766 C CA . PRO A 1 105 ? 12.855 8.374 -38.370 1.00 65.50 105 PRO A CA 1
ATOM 767 C C . PRO A 1 105 ? 11.464 7.728 -38.365 1.00 65.50 105 PRO A C 1
ATOM 769 O O . PRO A 1 105 ? 11.289 6.621 -37.863 1.00 65.50 105 PRO A O 1
ATOM 772 N N . ALA A 1 106 ? 10.490 8.388 -38.996 1.00 69.06 106 ALA A N 1
ATOM 773 C CA . ALA A 1 106 ? 9.106 7.909 -39.077 1.00 69.06 106 ALA A CA 1
ATOM 774 C C . ALA A 1 106 ? 8.968 6.514 -39.727 1.00 69.06 106 ALA A C 1
ATOM 776 O O . ALA A 1 106 ? 7.976 5.821 -39.509 1.00 69.06 106 ALA A O 1
ATOM 777 N N . THR A 1 107 ? 9.956 6.090 -40.524 1.00 83.06 107 THR A N 1
ATOM 778 C CA . THR A 1 107 ? 9.967 4.795 -41.213 1.00 83.06 107 THR A CA 1
ATOM 779 C C . THR A 1 107 ? 11.344 4.144 -41.156 1.00 83.06 107 THR A C 1
ATOM 781 O O . THR A 1 107 ? 12.341 4.758 -41.542 1.00 83.06 107 THR A O 1
ATOM 784 N N . CYS A 1 108 ? 11.384 2.874 -40.752 1.00 88.44 108 CYS A N 1
ATOM 785 C CA . CYS A 1 108 ? 12.590 2.053 -40.770 1.00 88.44 108 CYS A CA 1
ATOM 786 C C . CYS A 1 108 ? 12.692 1.183 -42.028 1.00 88.44 108 CYS A C 1
ATOM 788 O O . CYS A 1 108 ? 11.657 0.782 -42.566 1.00 88.44 108 CYS A O 1
ATOM 790 N N . PRO A 1 109 ? 13.914 0.869 -42.506 1.00 89.81 109 PRO A N 1
ATOM 791 C CA . PRO A 1 109 ? 14.102 -0.032 -43.639 1.00 89.81 109 PRO A CA 1
ATOM 792 C C . PRO A 1 109 ? 13.431 -1.396 -43.431 1.00 89.81 109 PRO A C 1
ATOM 794 O O . PRO A 1 109 ? 13.345 -1.915 -42.316 1.00 89.81 109 PRO A O 1
ATOM 797 N N . THR A 1 110 ? 12.986 -2.019 -44.521 1.00 88.31 110 THR A N 1
ATOM 798 C CA . THR A 1 110 ? 12.455 -3.386 -44.483 1.00 88.31 110 THR A CA 1
ATOM 799 C C . THR A 1 110 ? 13.501 -4.349 -43.913 1.00 88.31 110 THR A C 1
ATOM 801 O O . THR A 1 110 ? 14.664 -4.314 -44.307 1.00 88.31 110 THR A O 1
ATOM 804 N N . GLY A 1 111 ? 13.085 -5.216 -42.986 1.00 85.94 111 GLY A N 1
ATOM 805 C CA . GLY A 1 111 ? 13.974 -6.173 -42.319 1.00 85.94 111 GLY A CA 1
ATOM 806 C C . GLY A 1 111 ? 14.627 -5.660 -41.032 1.00 85.94 111 GLY A C 1
ATOM 807 O O . GLY A 1 111 ? 15.376 -6.411 -40.410 1.00 85.94 111 GLY A O 1
ATOM 808 N N . THR A 1 112 ? 14.340 -4.427 -40.591 1.00 87.56 112 THR A N 1
ATOM 809 C CA . THR A 1 112 ? 14.701 -4.000 -39.231 1.00 87.56 112 THR A CA 1
ATOM 810 C C . THR A 1 112 ? 14.073 -4.955 -38.202 1.00 87.56 112 THR A C 1
ATOM 812 O O . THR A 1 112 ? 12.875 -5.242 -38.316 1.00 87.56 112 THR A O 1
ATOM 815 N N . PRO A 1 113 ? 14.850 -5.454 -37.215 1.00 87.81 113 PRO A N 1
ATOM 816 C CA . PRO A 1 113 ? 14.325 -6.287 -36.139 1.00 87.81 113 PRO A CA 1
ATOM 817 C C . PRO A 1 113 ? 13.128 -5.621 -35.468 1.00 87.81 113 PRO A C 1
ATOM 819 O O . PRO A 1 113 ? 13.160 -4.422 -35.197 1.00 87.81 113 PRO A O 1
ATOM 822 N N . LYS A 1 114 ? 12.074 -6.395 -35.225 1.00 89.69 114 LYS A N 1
ATOM 823 C CA . LYS A 1 114 ? 10.874 -5.933 -34.529 1.00 89.69 114 LYS A CA 1
ATOM 824 C C . LYS A 1 114 ? 10.883 -6.471 -33.111 1.00 89.69 114 LYS A C 1
ATOM 826 O O . LYS A 1 114 ? 11.394 -7.562 -32.877 1.00 89.69 114 LYS A O 1
ATOM 831 N N . ASP A 1 115 ? 10.267 -5.723 -32.210 1.00 91.44 115 ASP A N 1
ATOM 832 C CA . ASP A 1 115 ? 9.958 -6.218 -30.879 1.00 91.44 115 ASP A CA 1
ATOM 833 C C . ASP A 1 115 ? 9.072 -7.478 -30.965 1.00 91.44 115 ASP A C 1
ATOM 835 O O . ASP A 1 115 ? 8.015 -7.409 -31.606 1.00 91.44 115 ASP A O 1
ATOM 839 N N . PRO A 1 116 ? 9.433 -8.597 -30.307 1.00 89.62 116 PRO A N 1
ATOM 840 C CA . PRO A 1 116 ? 8.563 -9.767 -30.193 1.00 89.62 116 PRO A CA 1
ATOM 841 C C . PRO A 1 116 ? 7.179 -9.456 -29.605 1.00 89.62 116 PRO A C 1
ATOM 843 O O . PRO A 1 116 ? 6.205 -10.122 -29.953 1.00 89.62 116 PRO A O 1
ATOM 846 N N . TRP A 1 117 ? 7.067 -8.422 -28.761 1.00 92.56 117 TRP A N 1
ATOM 847 C CA . TRP A 1 117 ? 5.789 -8.016 -28.161 1.00 92.56 117 TRP A CA 1
ATOM 848 C C . TRP A 1 117 ? 4.965 -7.071 -29.046 1.00 92.56 117 TRP A C 1
ATOM 850 O O . TRP A 1 117 ? 3.856 -6.691 -28.680 1.00 92.56 117 TRP A O 1
ATOM 860 N N . GLY A 1 118 ? 5.464 -6.739 -30.241 1.00 88.62 118 GLY A N 1
ATOM 861 C CA . GLY A 1 118 ? 4.723 -5.981 -31.246 1.00 88.62 118 GLY A CA 1
ATOM 862 C C . GLY A 1 118 ? 4.875 -4.461 -31.166 1.00 88.62 118 GLY A C 1
ATOM 863 O O . GLY A 1 118 ? 4.159 -3.765 -31.888 1.00 88.62 118 GLY A O 1
ATOM 864 N N . SER A 1 119 ? 5.803 -3.925 -30.358 1.00 85.81 119 SER A N 1
ATOM 865 C CA . SER A 1 119 ? 6.102 -2.483 -30.358 1.00 85.81 119 SER A CA 1
ATOM 866 C C . SER A 1 119 ? 6.443 -1.993 -31.769 1.00 85.81 119 SER A C 1
ATOM 868 O O . SER A 1 119 ? 7.318 -2.540 -32.451 1.00 85.81 119 SER A O 1
ATOM 870 N N . ALA A 1 120 ? 5.753 -0.943 -32.217 1.00 83.69 120 ALA A N 1
ATOM 871 C CA . ALA A 1 120 ? 6.015 -0.338 -33.515 1.00 83.69 120 ALA A CA 1
ATOM 872 C C . ALA A 1 120 ? 7.367 0.389 -33.504 1.00 83.69 120 ALA A C 1
ATOM 874 O O . ALA A 1 120 ? 7.661 1.144 -32.585 1.00 83.69 120 ALA A O 1
ATOM 875 N N . LEU A 1 121 ? 8.160 0.238 -34.568 1.00 83.38 121 LEU A N 1
ATOM 876 C CA . LEU A 1 121 ? 9.447 0.938 -34.718 1.00 83.38 121 LEU A CA 1
ATOM 877 C C . LEU A 1 121 ? 9.306 2.464 -34.863 1.00 83.38 121 LEU A C 1
ATOM 879 O O . LEU A 1 121 ? 10.295 3.181 -34.762 1.00 83.38 121 LEU A O 1
ATOM 883 N N . SER A 1 122 ? 8.093 2.952 -35.130 1.00 82.88 122 SER A N 1
ATOM 884 C CA . SER A 1 122 ? 7.758 4.378 -35.126 1.00 82.88 122 SER A CA 1
ATOM 885 C C . SER A 1 122 ? 7.566 4.940 -33.716 1.00 82.88 122 SER A C 1
ATOM 887 O O . SER A 1 122 ? 7.545 6.156 -33.550 1.00 82.88 122 SER A O 1
ATOM 889 N N . ASN A 1 123 ? 7.386 4.075 -32.714 1.00 81.06 123 ASN A N 1
ATOM 890 C CA . ASN A 1 123 ? 7.263 4.494 -31.328 1.00 81.06 123 ASN A CA 1
ATOM 891 C C . ASN A 1 123 ? 8.665 4.625 -30.748 1.00 81.06 123 ASN A C 1
ATOM 893 O O . ASN A 1 123 ? 9.402 3.647 -30.683 1.00 81.06 123 ASN A O 1
ATOM 897 N N . GLU A 1 124 ? 9.008 5.828 -30.302 1.00 89.88 124 GLU A N 1
ATOM 898 C CA . GLU A 1 124 ? 10.287 6.097 -29.643 1.00 89.88 124 GLU A CA 1
ATOM 899 C C . GLU A 1 124 ? 10.490 5.223 -28.402 1.00 89.88 124 GLU A C 1
ATOM 901 O O . GLU A 1 124 ? 11.587 4.724 -28.161 1.00 89.88 124 GLU A O 1
ATOM 906 N N . TRP A 1 125 ? 9.417 4.982 -27.651 1.00 92.88 125 TRP A N 1
ATOM 907 C CA . TRP A 1 125 ? 9.419 4.038 -26.548 1.00 92.88 125 TRP A CA 1
ATOM 908 C C . TRP A 1 125 ? 8.083 3.310 -26.420 1.00 92.88 125 TRP A C 1
ATOM 910 O O . TRP A 1 125 ? 7.028 3.785 -26.862 1.00 92.88 125 TRP A O 1
ATOM 920 N N . THR A 1 126 ? 8.123 2.125 -25.820 1.00 93.81 126 THR A N 1
ATOM 921 C CA . THR A 1 126 ? 6.942 1.357 -25.419 1.00 93.81 126 THR A CA 1
ATOM 922 C C . THR A 1 126 ? 7.228 0.626 -24.113 1.00 93.81 126 THR A C 1
ATOM 924 O O . THR A 1 126 ? 8.251 -0.045 -24.012 1.00 93.81 126 THR A O 1
ATOM 927 N N . THR A 1 127 ? 6.345 0.735 -23.120 1.00 94.69 127 THR A N 1
ATOM 928 C CA . THR A 1 127 ? 6.473 0.024 -21.841 1.00 94.69 127 THR A CA 1
ATOM 929 C C . THR A 1 127 ? 5.316 -0.933 -21.599 1.00 94.69 127 THR A C 1
ATOM 931 O O . THR A 1 127 ? 4.205 -0.752 -22.101 1.00 94.69 127 THR A O 1
ATOM 934 N N . TYR A 1 128 ? 5.603 -1.981 -20.836 1.00 94.56 128 TYR A N 1
ATOM 935 C CA . TYR A 1 128 ? 4.681 -3.041 -20.473 1.00 94.56 128 TYR A CA 1
ATOM 936 C C . TYR A 1 128 ? 4.858 -3.368 -18.994 1.00 94.56 128 TYR A C 1
ATOM 938 O O . TYR A 1 128 ? 5.989 -3.496 -18.525 1.00 94.56 128 TYR A O 1
ATOM 946 N N . VAL A 1 129 ? 3.742 -3.555 -18.297 1.00 94.69 129 VAL A N 1
ATOM 947 C CA . VAL A 1 129 ? 3.696 -4.101 -16.937 1.00 94.69 129 VAL A CA 1
ATOM 948 C C . VAL A 1 129 ? 3.041 -5.475 -17.012 1.00 94.69 129 VAL A C 1
ATOM 950 O O . VAL A 1 129 ? 2.023 -5.619 -17.696 1.00 94.69 129 VAL A O 1
ATOM 953 N N . ARG A 1 130 ? 3.646 -6.491 -16.398 1.00 95.50 130 ARG A N 1
ATOM 954 C CA . ARG A 1 130 ? 3.176 -7.882 -16.426 1.00 95.50 130 ARG A CA 1
ATOM 955 C C . ARG A 1 130 ? 3.340 -8.541 -15.065 1.00 95.50 130 ARG A C 1
ATOM 957 O O . ARG A 1 130 ? 4.348 -8.309 -14.410 1.00 95.50 130 ARG A O 1
ATOM 964 N N . ASP A 1 131 ? 2.367 -9.350 -14.674 1.00 95.94 131 ASP A N 1
ATOM 965 C CA . ASP A 1 131 ? 2.433 -10.187 -13.477 1.00 95.94 131 ASP A CA 1
ATOM 966 C C . ASP A 1 131 ? 3.649 -11.125 -13.524 1.00 95.94 131 ASP A C 1
ATOM 968 O O . ASP A 1 131 ? 4.089 -11.525 -14.609 1.00 95.94 131 ASP A O 1
ATOM 972 N N . ASP A 1 132 ? 4.179 -11.499 -12.363 1.00 94.94 132 ASP A N 1
ATOM 973 C CA . ASP A 1 132 ? 5.309 -12.423 -12.233 1.00 94.94 132 ASP A CA 1
ATOM 974 C C . ASP A 1 132 ? 4.872 -13.845 -11.840 1.00 94.94 132 ASP A C 1
ATOM 976 O O . ASP A 1 132 ? 5.665 -14.627 -11.321 1.00 94.94 132 ASP A O 1
ATOM 980 N N . ALA A 1 133 ? 3.626 -14.223 -12.145 1.00 92.75 133 ALA A N 1
ATOM 981 C CA . ALA A 1 133 ? 3.011 -15.507 -11.786 1.00 92.75 133 ALA A CA 1
ATOM 982 C C . ALA A 1 133 ? 3.816 -16.774 -12.162 1.00 92.75 133 ALA A C 1
ATOM 984 O O . ALA A 1 133 ? 3.503 -17.874 -11.704 1.00 92.75 133 ALA A O 1
ATOM 985 N N . THR A 1 134 ? 4.841 -16.650 -13.003 1.00 91.69 134 THR A N 1
ATOM 986 C CA . THR A 1 134 ? 5.726 -17.733 -13.458 1.00 91.69 134 THR A CA 1
ATOM 987 C C . THR A 1 134 ? 7.071 -17.777 -12.722 1.00 91.69 134 THR A C 1
ATOM 989 O O . THR A 1 134 ? 7.835 -18.730 -12.901 1.00 91.69 134 THR A O 1
ATOM 992 N N . GLY A 1 135 ? 7.334 -16.800 -11.850 1.00 90.56 135 GLY A N 1
ATOM 993 C CA . GLY A 1 135 ? 8.479 -16.706 -10.951 1.00 90.56 135 GLY A CA 1
ATOM 994 C C . GLY A 1 135 ? 9.389 -15.496 -11.202 1.00 90.56 135 GLY A C 1
ATOM 995 O O . GLY A 1 135 ? 9.174 -14.655 -12.072 1.00 90.56 135 GLY A O 1
ATOM 996 N N . GLU A 1 136 ? 10.492 -15.447 -10.450 1.00 88.94 136 GLU A N 1
ATOM 997 C CA . GLU A 1 136 ? 11.452 -14.328 -10.464 1.00 88.94 136 GLU A CA 1
ATOM 998 C C . GLU A 1 136 ? 12.414 -14.332 -11.669 1.00 88.94 136 GLU A C 1
ATOM 1000 O O . GLU A 1 136 ? 13.323 -13.500 -11.755 1.00 88.94 136 GLU A O 1
ATOM 1005 N N . VAL A 1 137 ? 12.252 -15.268 -12.610 1.00 91.94 137 VAL A N 1
ATOM 1006 C CA . VAL A 1 137 ? 13.072 -15.360 -13.824 1.00 91.94 137 VAL A CA 1
ATOM 1007 C C . VAL A 1 137 ? 12.230 -14.962 -15.023 1.00 91.94 137 VAL A C 1
ATOM 1009 O O . VAL A 1 137 ? 11.368 -15.717 -15.451 1.00 91.94 137 VAL A O 1
ATOM 1012 N N . PHE A 1 138 ? 12.540 -13.804 -15.603 1.00 93.81 138 PHE A N 1
ATOM 1013 C CA . PHE A 1 138 ? 11.831 -13.310 -16.776 1.00 93.81 138 PHE A CA 1
ATOM 1014 C C . PHE A 1 138 ? 11.978 -14.251 -17.978 1.00 93.81 138 PHE A C 1
ATOM 1016 O O . PHE A 1 138 ? 13.095 -14.503 -18.450 1.00 93.81 138 PHE A O 1
ATOM 1023 N N . ASN A 1 139 ? 10.850 -14.685 -18.538 1.00 93.69 139 ASN A N 1
ATOM 1024 C CA . ASN A 1 139 ? 10.787 -15.328 -19.841 1.00 93.69 139 ASN A CA 1
ATOM 1025 C C . ASN A 1 139 ? 9.840 -14.553 -20.754 1.00 93.69 139 ASN A C 1
ATOM 1027 O O . ASN A 1 139 ? 8.637 -14.537 -20.543 1.00 93.69 139 ASN A O 1
ATOM 1031 N N . SER A 1 140 ? 10.370 -13.970 -21.828 1.00 92.50 140 SER A N 1
ATOM 1032 C CA . SER A 1 140 ? 9.580 -13.126 -22.727 1.00 92.50 140 SER A CA 1
ATOM 1033 C C . SER A 1 140 ? 8.317 -13.785 -23.284 1.00 92.50 140 SER A C 1
ATOM 1035 O O . SER A 1 140 ? 7.269 -13.147 -23.328 1.00 92.50 140 SER A O 1
ATOM 1037 N N . THR A 1 141 ? 8.393 -15.051 -23.704 1.00 91.56 141 THR A N 1
ATOM 1038 C CA . THR A 1 141 ? 7.240 -15.752 -24.291 1.00 91.56 141 THR A CA 1
ATOM 1039 C C . THR A 1 141 ? 6.162 -16.003 -23.247 1.00 91.56 141 THR A C 1
ATOM 1041 O O . THR A 1 141 ? 4.975 -15.874 -23.538 1.00 91.56 141 THR A O 1
ATOM 1044 N N . THR A 1 142 ? 6.581 -16.338 -22.031 1.00 93.31 142 THR A N 1
ATOM 1045 C CA . THR A 1 142 ? 5.675 -16.573 -20.911 1.00 93.31 142 THR A CA 1
ATOM 1046 C C . THR A 1 142 ? 5.058 -15.261 -20.418 1.00 93.31 142 THR A C 1
ATOM 1048 O O . THR A 1 142 ? 3.837 -15.172 -20.284 1.00 93.31 142 THR A O 1
ATOM 1051 N N . GLU A 1 143 ? 5.879 -14.222 -20.250 1.00 94.50 143 GLU A N 1
ATOM 1052 C CA . GLU A 1 143 ? 5.491 -12.957 -19.615 1.00 94.50 143 GLU A CA 1
ATOM 1053 C C . GLU A 1 143 ? 4.668 -12.070 -20.537 1.00 94.50 143 GLU A C 1
ATOM 1055 O O . GLU A 1 143 ? 3.828 -11.304 -20.069 1.00 94.50 143 GLU A O 1
ATOM 1060 N N . GLN A 1 144 ? 4.816 -12.221 -21.856 1.00 94.31 144 GLN A N 1
ATOM 1061 C CA . GLN A 1 144 ? 3.963 -11.533 -22.821 1.00 94.31 144 GLN A CA 1
ATOM 1062 C C . GLN A 1 144 ? 2.475 -11.831 -22.585 1.00 94.31 144 GLN A C 1
ATOM 1064 O O . GLN A 1 144 ? 1.644 -10.930 -22.738 1.00 94.31 144 GLN A O 1
ATOM 1069 N N . GLY A 1 145 ? 2.161 -13.081 -22.224 1.00 93.38 145 GLY A N 1
ATOM 1070 C CA . GLY A 1 145 ? 0.804 -13.569 -21.981 1.00 93.38 145 GLY A CA 1
ATOM 1071 C C . GLY A 1 145 ? 0.290 -13.356 -20.558 1.00 93.38 145 GLY A C 1
ATOM 1072 O O . GLY A 1 145 ? -0.877 -13.653 -20.306 1.00 93.38 145 GLY A O 1
ATOM 1073 N N . GLN A 1 146 ? 1.123 -12.856 -19.640 1.00 95.50 146 GLN A N 1
ATOM 1074 C CA . GLN A 1 146 ? 0.695 -12.581 -18.271 1.00 95.50 146 GLN A CA 1
ATOM 1075 C C . GLN A 1 146 ? -0.235 -11.370 -18.205 1.00 95.50 146 GLN A C 1
ATOM 1077 O O . GLN A 1 146 ? -0.291 -10.523 -19.104 1.00 95.50 146 GLN A O 1
ATOM 1082 N N . LEU A 1 147 ? -0.991 -11.299 -17.114 1.00 95.31 147 LEU A N 1
ATOM 1083 C CA . LEU A 1 147 ? -1.907 -10.199 -16.850 1.00 95.31 147 LEU A CA 1
ATOM 1084 C C . LEU A 1 147 ? -1.120 -8.909 -16.596 1.00 95.31 147 LEU A C 1
ATOM 1086 O O . LEU A 1 147 ? 0.030 -8.940 -16.178 1.00 95.31 147 LEU A O 1
ATOM 1090 N N . ALA A 1 148 ? -1.721 -7.753 -16.880 1.00 94.12 148 ALA A N 1
ATOM 1091 C CA . ALA A 1 148 ? -1.040 -6.462 -16.744 1.00 94.12 148 ALA A CA 1
ATOM 1092 C C . ALA A 1 148 ? -1.039 -5.893 -15.309 1.00 94.12 148 ALA A C 1
ATOM 1094 O O . ALA A 1 148 ? -0.631 -4.753 -15.095 1.00 94.12 148 ALA A O 1
ATOM 1095 N N . TYR A 1 149 ? -1.517 -6.676 -14.345 1.00 93.50 149 TYR A N 1
ATOM 1096 C CA . TYR A 1 149 ? -1.642 -6.345 -12.929 1.00 93.50 149 TYR A CA 1
ATOM 1097 C C . TYR A 1 149 ? -1.058 -7.486 -12.092 1.00 93.50 149 TYR A C 1
ATOM 1099 O O . TYR A 1 149 ? -0.936 -8.599 -12.596 1.00 93.50 149 TYR A O 1
ATOM 1107 N N . ASP A 1 150 ? -0.732 -7.202 -10.836 1.00 93.50 150 ASP A N 1
ATOM 1108 C CA . ASP A 1 150 ? -0.293 -8.174 -9.828 1.00 93.50 150 ASP A CA 1
ATOM 1109 C C . ASP A 1 150 ? -1.477 -9.082 -9.451 1.00 93.50 150 ASP A C 1
ATOM 1111 O O . ASP A 1 150 ? -2.280 -8.764 -8.568 1.00 93.50 150 ASP A O 1
ATOM 1115 N N . ALA A 1 151 ? -1.674 -10.159 -10.216 1.00 93.50 151 ALA A N 1
ATOM 1116 C CA . ALA A 1 151 ? -2.841 -11.025 -10.081 1.00 93.50 151 ALA A CA 1
ATOM 1117 C C . ALA A 1 151 ? -2.633 -12.100 -9.010 1.00 93.50 151 ALA A C 1
ATOM 1119 O O . ALA A 1 151 ? -3.607 -12.539 -8.387 1.00 93.50 151 ALA A O 1
ATOM 1120 N N . ASN A 1 152 ? -1.382 -12.508 -8.782 1.00 92.75 152 ASN A N 1
ATOM 1121 C CA . ASN A 1 152 ? -0.997 -13.448 -7.730 1.00 92.75 152 ASN A CA 1
ATOM 1122 C C . ASN A 1 152 ? -0.942 -12.798 -6.325 1.00 92.75 152 ASN A C 1
ATOM 1124 O O . ASN A 1 152 ? -0.926 -13.530 -5.332 1.00 92.75 152 ASN A O 1
ATOM 1128 N N . LYS A 1 153 ? -1.007 -11.458 -6.236 1.00 90.69 153 LYS A N 1
ATOM 1129 C CA . LYS A 1 153 ? -0.973 -10.646 -5.006 1.00 90.69 153 LYS A CA 1
ATOM 1130 C C . LYS A 1 153 ? 0.327 -10.788 -4.220 1.00 90.69 153 LYS A C 1
ATOM 1132 O O . LYS A 1 153 ? 0.321 -10.660 -2.991 1.00 90.69 153 LYS A O 1
ATOM 1137 N N . ASP A 1 154 ? 1.430 -11.068 -4.899 1.00 91.56 154 ASP A N 1
ATOM 1138 C CA . ASP A 1 154 ? 2.734 -11.225 -4.260 1.00 91.56 154 ASP A CA 1
ATOM 1139 C C . ASP A 1 154 ? 3.491 -9.886 -4.122 1.00 91.56 154 ASP A C 1
ATOM 1141 O O . ASP A 1 154 ? 4.538 -9.811 -3.466 1.00 91.56 154 ASP A O 1
ATOM 1145 N N . GLY A 1 155 ? 2.926 -8.807 -4.677 1.00 92.56 155 GLY A N 1
ATOM 1146 C CA . GLY A 1 155 ? 3.507 -7.477 -4.635 1.00 92.56 155 GLY A CA 1
ATOM 1147 C C . GLY A 1 155 ? 4.623 -7.282 -5.652 1.00 92.56 155 GLY A C 1
ATOM 1148 O O . GLY A 1 155 ? 5.448 -6.388 -5.444 1.00 92.56 155 GLY A O 1
ATOM 1149 N N . LYS A 1 156 ? 4.694 -8.073 -6.725 1.00 95.56 156 LYS A N 1
ATOM 1150 C CA . LYS A 1 156 ? 5.717 -7.941 -7.764 1.00 95.56 156 LYS A CA 1
ATOM 1151 C C . LYS A 1 156 ? 5.108 -7.894 -9.161 1.00 95.56 156 LYS A C 1
ATOM 1153 O O . LYS A 1 156 ? 4.070 -8.464 -9.448 1.00 95.56 156 LYS A O 1
ATOM 1158 N N . VAL A 1 157 ? 5.772 -7.155 -10.046 1.00 95.62 157 VAL A N 1
ATOM 1159 C CA . VAL A 1 157 ? 5.455 -7.115 -11.480 1.00 95.62 157 VAL A CA 1
ATOM 1160 C C . VAL A 1 157 ? 6.730 -6.931 -12.293 1.00 95.62 157 VAL A C 1
ATOM 1162 O O . VAL A 1 157 ? 7.649 -6.201 -11.907 1.00 95.62 157 VAL A O 1
ATOM 1165 N N . TRP A 1 158 ? 6.784 -7.544 -13.467 1.00 96.50 158 TRP A N 1
ATOM 1166 C CA . TRP A 1 158 ? 7.781 -7.249 -14.482 1.00 96.50 158 TRP A CA 1
ATOM 1167 C C . TRP A 1 158 ? 7.440 -5.959 -15.212 1.00 96.50 158 TRP A C 1
ATOM 1169 O O . TRP A 1 158 ? 6.349 -5.795 -15.758 1.00 96.50 158 TRP A O 1
ATOM 1179 N N . VAL A 1 159 ? 8.420 -5.063 -15.292 1.00 95.88 159 VAL A N 1
ATOM 1180 C CA . VAL A 1 159 ? 8.367 -3.892 -16.162 1.00 95.88 159 VAL A CA 1
ATOM 1181 C C . VAL A 1 159 ? 9.347 -4.094 -17.300 1.00 95.88 159 VAL A C 1
ATOM 1183 O O . VAL A 1 159 ? 10.554 -4.221 -17.087 1.00 95.88 159 VAL A O 1
ATOM 1186 N N . ARG A 1 160 ? 8.821 -4.097 -18.521 1.00 95.88 160 ARG A N 1
ATOM 1187 C CA . ARG A 1 160 ? 9.594 -4.129 -19.761 1.00 95.88 160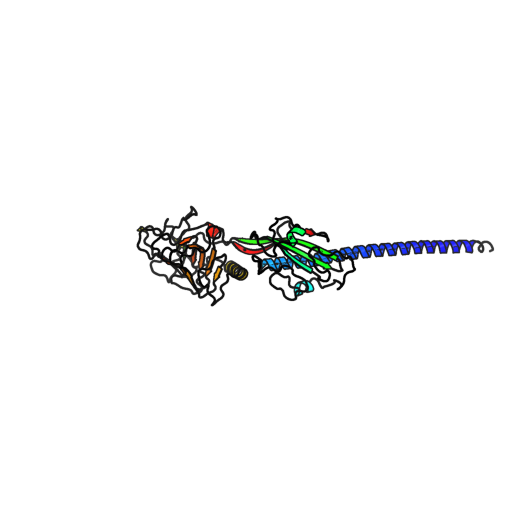 ARG A CA 1
ATOM 1188 C C . ARG A 1 160 ? 9.467 -2.791 -20.459 1.00 95.88 160 ARG A C 1
ATOM 1190 O O . ARG A 1 160 ? 8.370 -2.256 -20.572 1.00 95.88 160 ARG A O 1
ATOM 1197 N N . SER A 1 161 ? 10.571 -2.275 -20.970 1.00 95.94 161 SER A N 1
ATOM 1198 C CA . SER A 1 161 ? 10.602 -1.064 -21.779 1.00 95.94 161 SER A CA 1
ATOM 1199 C C . SER A 1 161 ? 11.423 -1.297 -23.033 1.00 95.94 161 SER A C 1
ATOM 1201 O O . SER A 1 161 ? 12.480 -1.922 -22.996 1.00 95.94 161 SER A O 1
ATOM 1203 N N . VAL A 1 162 ? 10.925 -0.794 -24.149 1.00 95.56 162 VAL A N 1
ATOM 1204 C CA . VAL A 1 162 ? 11.543 -0.883 -25.463 1.00 95.56 162 VAL A CA 1
ATOM 1205 C C . VAL A 1 162 ? 11.822 0.534 -25.918 1.00 95.56 162 VAL A C 1
ATOM 1207 O O . VAL A 1 162 ? 10.878 1.302 -26.072 1.00 95.56 162 VAL A O 1
ATOM 1210 N N . GLY A 1 163 ? 13.088 0.879 -26.130 1.00 94.31 163 GLY A N 1
ATOM 1211 C CA . GLY A 1 163 ? 13.492 2.145 -26.737 1.00 94.31 163 GLY A CA 1
ATOM 1212 C C . GLY A 1 163 ? 13.873 1.952 -28.201 1.00 94.31 163 GLY A C 1
ATOM 1213 O O . GLY A 1 163 ? 14.499 0.949 -28.561 1.00 94.31 163 GLY A O 1
ATOM 1214 N N . VAL A 1 164 ? 13.502 2.908 -29.053 1.00 92.88 164 VAL A N 1
ATOM 1215 C CA . VAL A 1 164 ? 13.785 2.891 -30.491 1.00 92.88 164 VAL A CA 1
ATOM 1216 C C . VAL A 1 164 ? 14.388 4.219 -30.937 1.00 92.88 164 VAL A C 1
ATOM 1218 O O . VAL A 1 164 ? 13.707 5.243 -30.986 1.00 92.88 164 VAL A O 1
ATOM 1221 N N . VAL A 1 165 ? 15.657 4.193 -31.355 1.00 92.38 165 VAL A N 1
ATOM 1222 C CA . VAL A 1 165 ? 16.374 5.355 -31.911 1.00 92.38 165 VAL A CA 1
ATOM 1223 C C . VAL A 1 165 ? 17.045 4.964 -33.221 1.00 92.38 165 VAL A C 1
ATOM 1225 O O . VAL A 1 165 ? 17.789 3.986 -33.286 1.00 92.38 165 VAL A O 1
ATOM 1228 N N . ARG A 1 166 ? 16.786 5.716 -34.301 1.00 90.44 166 ARG A N 1
ATOM 1229 C CA . ARG A 1 166 ? 17.381 5.477 -35.637 1.00 90.44 166 ARG A CA 1
ATOM 1230 C C . ARG A 1 166 ? 17.262 4.015 -36.095 1.00 90.44 166 ARG A C 1
ATOM 1232 O O . ARG A 1 166 ? 18.212 3.439 -36.629 1.00 90.44 166 ARG A O 1
ATOM 1239 N N . CYS A 1 167 ? 16.090 3.412 -35.883 1.00 90.69 167 CYS A N 1
ATOM 1240 C CA . CYS A 1 167 ? 15.800 2.017 -36.241 1.00 90.69 167 CYS A CA 1
ATOM 1241 C C . CYS A 1 167 ? 16.657 0.972 -35.518 1.00 90.69 167 CYS A C 1
ATOM 1243 O O . CYS A 1 167 ? 16.803 -0.158 -35.996 1.00 90.69 167 CYS A O 1
ATOM 1245 N N . ARG A 1 168 ? 17.239 1.342 -34.377 1.00 91.50 168 ARG A N 1
ATOM 1246 C CA . ARG A 1 168 ? 17.814 0.416 -33.408 1.00 91.50 168 ARG A CA 1
ATOM 1247 C C . ARG A 1 168 ? 16.869 0.304 -32.236 1.00 91.50 168 ARG A C 1
ATOM 1249 O O . ARG A 1 168 ? 16.373 1.311 -31.751 1.00 91.50 168 ARG A O 1
ATOM 1256 N N . LEU A 1 169 ? 16.628 -0.935 -31.842 1.00 92.75 169 LEU A N 1
ATOM 1257 C CA . LEU A 1 169 ? 15.726 -1.295 -30.771 1.00 92.75 169 LEU A CA 1
ATOM 1258 C C . LEU A 1 169 ? 16.543 -1.914 -29.649 1.00 92.75 169 LEU A C 1
ATOM 1260 O O . LEU A 1 169 ? 17.352 -2.811 -29.905 1.00 92.75 169 LEU A O 1
ATOM 1264 N N . VAL A 1 170 ? 16.314 -1.440 -28.431 1.00 95.31 170 VAL A N 1
ATOM 1265 C CA . VAL A 1 170 ? 16.859 -2.034 -27.212 1.00 95.31 170 VAL A CA 1
ATOM 1266 C C . VAL A 1 170 ? 15.714 -2.256 -26.241 1.00 95.31 170 VAL A C 1
ATOM 1268 O O . VAL A 1 170 ? 14.950 -1.336 -25.952 1.00 95.31 170 VAL A O 1
ATOM 1271 N N . SER A 1 171 ? 15.611 -3.483 -25.745 1.00 95.94 171 SER A N 1
ATOM 1272 C CA . SER A 1 171 ? 14.636 -3.865 -24.732 1.00 95.94 171 SER A CA 1
ATOM 1273 C C . SER A 1 171 ? 15.343 -3.993 -23.390 1.00 95.94 171 SER A C 1
ATOM 1275 O O . SER A 1 171 ? 16.348 -4.695 -23.274 1.00 95.94 171 SER A O 1
ATOM 1277 N N . VAL A 1 172 ? 14.818 -3.328 -22.372 1.00 97.00 172 VAL A N 1
ATOM 1278 C CA . VAL A 1 172 ? 15.277 -3.416 -20.986 1.00 97.00 172 VAL A CA 1
ATOM 1279 C C . VAL A 1 172 ? 14.141 -3.916 -20.109 1.00 97.00 172 VAL A C 1
ATOM 1281 O O . VAL A 1 172 ? 12.970 -3.627 -20.364 1.00 97.00 172 VAL A O 1
ATOM 1284 N N . ILE A 1 173 ? 14.480 -4.687 -19.086 1.00 96.81 173 ILE A N 1
ATOM 1285 C CA . ILE A 1 173 ? 13.516 -5.230 -18.133 1.00 96.81 173 ILE A CA 1
ATOM 1286 C C . ILE A 1 173 ? 14.001 -5.036 -16.707 1.00 96.81 173 ILE A C 1
ATOM 1288 O O . ILE A 1 173 ? 15.206 -5.013 -16.454 1.00 96.81 173 ILE A O 1
ATOM 1292 N N . THR A 1 174 ? 13.062 -4.962 -15.773 1.00 97.50 174 THR A N 1
ATOM 1293 C CA . THR A 1 174 ? 13.329 -5.095 -14.345 1.00 97.50 174 THR A CA 1
ATOM 1294 C C . THR A 1 174 ? 12.121 -5.705 -13.645 1.00 97.50 174 THR A C 1
ATOM 1296 O O . THR A 1 174 ? 10.981 -5.457 -14.040 1.00 97.50 174 THR A O 1
ATOM 1299 N N . LEU A 1 175 ? 12.366 -6.473 -12.586 1.00 97.31 175 LEU A N 1
ATOM 1300 C CA . LEU A 1 175 ? 11.318 -6.854 -11.646 1.00 97.31 175 LEU A CA 1
ATOM 1301 C C . LEU A 1 175 ? 11.125 -5.676 -10.698 1.00 97.31 175 LEU A C 1
ATOM 1303 O O . LEU A 1 175 ? 12.109 -5.109 -10.214 1.00 97.31 175 LEU A O 1
ATOM 1307 N N . VAL A 1 176 ? 9.886 -5.284 -10.457 1.00 96.44 176 VAL A N 1
ATOM 1308 C CA . VAL A 1 176 ? 9.526 -4.209 -9.538 1.00 96.44 176 VAL A CA 1
ATOM 1309 C C . VAL A 1 176 ? 8.745 -4.825 -8.401 1.00 96.44 176 VAL A C 1
ATOM 1311 O O . VAL A 1 176 ? 7.794 -5.557 -8.645 1.00 96.44 176 VAL A O 1
ATOM 1314 N N . ALA A 1 177 ? 9.139 -4.512 -7.173 1.00 95.94 177 ALA A N 1
ATOM 1315 C CA . ALA A 1 177 ? 8.433 -4.933 -5.979 1.00 95.94 177 ALA A CA 1
ATOM 1316 C C . ALA A 1 177 ? 7.794 -3.732 -5.284 1.00 95.94 177 ALA A C 1
ATOM 1318 O O . ALA A 1 177 ? 8.407 -2.664 -5.121 1.00 95.94 177 ALA A O 1
ATOM 1319 N N . ARG A 1 178 ? 6.568 -3.948 -4.824 1.00 93.06 178 ARG A N 1
ATOM 1320 C CA . ARG A 1 178 ? 5.830 -3.087 -3.917 1.00 93.06 178 ARG A CA 1
ATOM 1321 C C . ARG A 1 178 ? 6.643 -2.930 -2.629 1.00 93.06 178 ARG A C 1
ATOM 1323 O O . ARG A 1 178 ? 6.933 -3.900 -1.935 1.00 93.06 178 ARG A O 1
ATOM 1330 N N . GLN A 1 179 ? 7.038 -1.705 -2.310 1.00 92.31 179 GLN A N 1
ATOM 1331 C CA . GLN A 1 179 ? 7.645 -1.373 -1.028 1.00 92.31 179 GLN A CA 1
ATOM 1332 C C . GLN A 1 179 ? 6.527 -1.173 -0.013 1.00 92.31 179 GLN A C 1
ATOM 1334 O O . GLN A 1 179 ? 5.653 -0.320 -0.177 1.00 92.31 179 GLN A O 1
ATOM 1339 N N . GLN A 1 180 ? 6.559 -1.982 1.036 1.00 88.88 180 GLN A N 1
ATOM 1340 C CA . GLN A 1 180 ? 5.658 -1.876 2.169 1.00 88.88 180 GLN A CA 1
ATOM 1341 C C . GLN A 1 180 ? 6.459 -1.431 3.388 1.00 88.88 180 GLN A C 1
ATOM 1343 O O . GLN A 1 180 ? 7.517 -1.994 3.676 1.00 88.88 180 GLN A O 1
ATOM 1348 N N . ILE A 1 181 ? 5.958 -0.428 4.100 1.00 89.25 181 ILE A N 1
ATOM 1349 C CA . ILE A 1 181 ? 6.492 -0.031 5.402 1.00 89.25 181 ILE A CA 1
ATOM 1350 C C . ILE A 1 181 ? 5.578 -0.576 6.487 1.00 89.25 181 ILE A C 1
ATOM 1352 O O . ILE A 1 181 ? 4.356 -0.461 6.399 1.00 89.25 181 ILE A O 1
ATOM 1356 N N . ALA A 1 182 ? 6.175 -1.173 7.516 1.00 90.38 182 ALA A N 1
ATOM 1357 C CA . ALA A 1 182 ? 5.432 -1.524 8.714 1.00 90.38 182 ALA A CA 1
ATOM 1358 C C . ALA A 1 182 ? 4.912 -0.238 9.365 1.00 90.38 182 ALA A C 1
ATOM 1360 O O . ALA A 1 182 ? 5.660 0.733 9.533 1.00 90.38 182 ALA A O 1
ATOM 1361 N N . ILE A 1 183 ? 3.630 -0.223 9.709 1.00 93.50 183 ILE A N 1
ATOM 1362 C CA . ILE A 1 183 ? 3.035 0.877 10.456 1.00 93.50 183 ILE A CA 1
ATOM 1363 C C . ILE A 1 183 ? 3.332 0.617 11.927 1.00 93.50 183 ILE A C 1
ATOM 1365 O O . ILE A 1 183 ? 2.873 -0.370 12.491 1.00 93.50 183 ILE A O 1
ATOM 1369 N N . SER A 1 184 ? 4.107 1.500 12.555 1.00 92.81 184 SER A N 1
ATOM 1370 C CA . SER A 1 184 ? 4.278 1.456 14.007 1.00 92.81 184 SER A CA 1
ATOM 1371 C C . SER A 1 184 ? 2.961 1.868 14.654 1.00 92.81 184 SER A C 1
ATOM 1373 O O . SER A 1 184 ? 2.612 3.047 14.624 1.00 92.81 184 SER A O 1
ATOM 1375 N N . PHE A 1 185 ? 2.239 0.904 15.214 1.00 94.81 185 PHE A N 1
ATOM 1376 C CA . PHE A 1 185 ? 0.961 1.111 15.884 1.00 94.81 185 PHE A CA 1
ATOM 1377 C C . PHE A 1 185 ? 1.049 0.573 17.324 1.00 94.81 185 PHE A C 1
ATOM 1379 O O . PHE A 1 185 ? 1.721 -0.440 17.539 1.00 94.81 185 PHE A O 1
ATOM 1386 N N . PRO A 1 186 ? 0.440 1.232 18.328 1.00 94.06 186 PRO A N 1
ATOM 1387 C CA . PRO A 1 186 ? 0.485 0.756 19.710 1.00 94.06 186 PRO A CA 1
ATOM 1388 C C . PRO A 1 186 ? -0.123 -0.644 19.863 1.00 94.06 186 PRO A C 1
ATOM 1390 O O . PRO A 1 186 ? -1.200 -0.915 19.345 1.00 94.06 186 PRO A O 1
ATOM 1393 N N . HIS A 1 187 ? 0.520 -1.517 20.642 1.00 95.50 187 HIS A N 1
ATOM 1394 C CA . HIS A 1 187 ? 0.026 -2.868 20.959 1.00 95.50 187 HIS A CA 1
ATOM 1395 C C . HIS A 1 187 ? -1.026 -2.861 22.090 1.00 95.50 1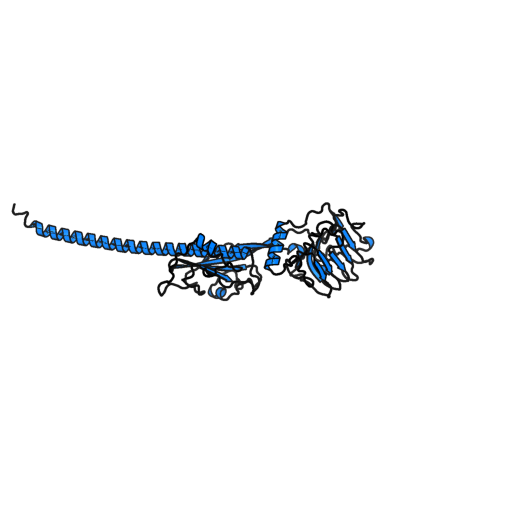87 HIS A C 1
ATOM 1397 O O . HIS A 1 187 ? -1.034 -3.715 22.978 1.00 95.50 187 HIS A O 1
ATOM 1403 N N . ASN A 1 188 ? -1.904 -1.860 22.074 1.00 96.69 188 ASN A N 1
ATOM 1404 C CA . ASN A 1 188 ? -3.001 -1.711 23.022 1.00 96.69 188 ASN A CA 1
ATOM 1405 C C . ASN A 1 188 ? -4.278 -2.299 22.415 1.00 96.69 188 ASN A C 1
ATOM 1407 O O . ASN A 1 188 ? -4.510 -2.203 21.212 1.00 96.69 188 ASN A O 1
ATOM 1411 N N . VAL A 1 189 ? -5.129 -2.881 23.254 1.00 97.38 189 VAL A N 1
ATOM 1412 C CA . VAL A 1 189 ? -6.441 -3.416 22.853 1.00 97.38 189 VAL A CA 1
ATOM 1413 C C . VAL A 1 189 ? -7.405 -2.267 22.592 1.00 97.38 189 VAL A C 1
ATOM 1415 O O . VAL A 1 189 ? -8.136 -2.249 21.604 1.00 97.38 189 VAL A O 1
ATOM 1418 N N . VAL A 1 190 ? -7.378 -1.290 23.498 1.00 97.88 190 VAL A N 1
ATOM 1419 C CA . VAL A 1 190 ? -8.153 -0.057 23.435 1.00 97.88 190 VAL A CA 1
ATOM 1420 C C . VAL A 1 190 ? -7.221 1.079 23.827 1.00 97.88 190 VAL A C 1
ATOM 1422 O O . VAL A 1 190 ? -6.585 1.012 24.874 1.00 97.88 190 VAL A O 1
ATOM 1425 N N . THR A 1 191 ? -7.159 2.116 23.002 1.00 97.62 191 THR A N 1
ATOM 1426 C CA . THR A 1 191 ? -6.576 3.416 23.345 1.00 97.62 191 THR A CA 1
ATOM 1427 C C . THR A 1 191 ? -7.658 4.465 23.136 1.00 97.62 191 THR A C 1
ATOM 1429 O O . THR A 1 191 ? -8.174 4.598 22.029 1.00 97.62 191 THR A O 1
ATOM 1432 N N . ALA A 1 192 ? -8.066 5.174 24.185 1.00 97.69 192 ALA A N 1
ATOM 1433 C CA . ALA A 1 192 ? -9.129 6.179 24.102 1.00 97.69 192 ALA A CA 1
ATOM 1434 C C . ALA A 1 192 ? -8.980 7.245 25.194 1.00 97.69 192 ALA A C 1
ATOM 1436 O O . ALA A 1 192 ? -8.141 7.136 26.087 1.00 97.69 192 ALA A O 1
ATOM 1437 N N . ASN A 1 193 ? -9.810 8.289 25.165 1.00 97.56 193 ASN A N 1
ATOM 1438 C CA . ASN A 1 193 ? -9.854 9.228 26.284 1.00 97.56 193 ASN A CA 1
ATOM 1439 C C . ASN A 1 193 ? -10.527 8.617 27.520 1.00 97.56 193 ASN A C 1
ATOM 1441 O O . ASN A 1 193 ? -10.071 8.800 28.644 1.00 97.56 193 ASN A O 1
ATOM 1445 N N . TRP A 1 194 ? -11.608 7.879 27.294 1.00 97.75 194 TRP A N 1
ATOM 1446 C CA . TRP A 1 194 ? -12.376 7.174 28.311 1.00 97.75 194 TRP A CA 1
ATOM 1447 C C . TRP A 1 194 ? -13.004 5.926 27.689 1.00 97.75 194 TRP A C 1
ATOM 1449 O O . TRP A 1 194 ? -13.167 5.849 26.466 1.00 97.75 194 TRP A O 1
ATOM 1459 N N . PHE A 1 195 ? -13.386 4.957 28.510 1.00 97.62 195 PHE A N 1
ATOM 1460 C CA . PHE A 1 195 ? -14.258 3.882 28.053 1.00 97.62 195 PHE A CA 1
ATOM 1461 C C . PHE A 1 195 ? -15.260 3.487 29.125 1.00 97.62 195 PHE A C 1
ATOM 1463 O O . PHE A 1 195 ? -15.048 3.693 30.321 1.00 97.62 195 PHE A O 1
ATOM 1470 N N . GLU A 1 196 ? -16.354 2.886 28.682 1.00 97.62 196 GLU A N 1
ATOM 1471 C CA . GLU A 1 196 ? -17.337 2.297 29.573 1.00 97.62 196 GLU A CA 1
ATOM 1472 C C . GLU A 1 196 ? -17.785 0.920 29.099 1.00 97.62 196 GLU A C 1
ATOM 1474 O O . GLU A 1 196 ? -17.752 0.591 27.907 1.00 97.62 196 GLU A O 1
ATOM 1479 N N . THR A 1 197 ? -18.281 0.138 30.049 1.00 96.56 197 THR A N 1
ATOM 1480 C CA . THR A 1 197 ? -19.050 -1.066 29.774 1.00 96.56 197 THR A CA 1
ATOM 1481 C C . THR A 1 197 ? -20.496 -0.881 30.215 1.00 96.56 197 THR A C 1
ATOM 1483 O O . THR A 1 197 ? -20.746 -0.509 31.358 1.00 96.56 197 THR A O 1
ATOM 1486 N N . THR A 1 198 ? -21.465 -1.190 29.356 1.00 94.25 198 THR A N 1
ATOM 1487 C CA . THR A 1 198 ? -22.894 -0.960 29.661 1.00 94.25 198 THR A CA 1
ATOM 1488 C C . THR A 1 198 ? -23.627 -2.189 30.209 1.00 94.25 198 THR A C 1
ATOM 1490 O O . THR A 1 198 ? -24.785 -2.087 30.612 1.00 94.25 198 THR A O 1
ATOM 1493 N N . ASN A 1 199 ? -22.989 -3.364 30.250 1.00 89.19 199 ASN A N 1
ATOM 1494 C CA . ASN A 1 199 ? -23.581 -4.561 30.855 1.00 89.19 199 ASN A CA 1
ATOM 1495 C C . ASN A 1 199 ? -23.198 -4.670 32.341 1.00 89.19 199 ASN A C 1
ATOM 1497 O O . ASN A 1 199 ? -22.045 -4.478 32.693 1.00 89.19 199 ASN A O 1
ATOM 1501 N N . SER A 1 200 ? -24.141 -5.074 33.194 1.00 87.88 200 SER A N 1
ATOM 1502 C CA . SER A 1 200 ? -23.926 -5.395 34.612 1.00 87.88 200 SER A CA 1
ATOM 1503 C C . SER A 1 200 ? -23.735 -6.898 34.906 1.00 87.88 200 SER A C 1
ATOM 1505 O O . SER A 1 200 ? -23.925 -7.352 36.033 1.00 87.88 200 SER A O 1
ATOM 1507 N N . GLY A 1 201 ? -23.427 -7.727 33.915 1.00 90.44 201 GLY A N 1
ATOM 1508 C CA . GLY A 1 201 ? -23.225 -9.172 34.050 1.00 90.44 201 GLY A CA 1
ATOM 1509 C C . GLY A 1 201 ? -21.783 -9.540 34.408 1.00 90.44 201 GLY A C 1
ATOM 1510 O O . GLY A 1 201 ? -20.850 -8.812 34.073 1.00 90.44 201 GLY A O 1
ATOM 1511 N N . LYS A 1 202 ? -21.594 -10.697 35.063 1.00 93.12 202 LYS A N 1
ATOM 1512 C CA . LYS A 1 202 ? -20.270 -11.276 35.355 1.00 93.12 202 LYS A CA 1
ATOM 1513 C C . LYS A 1 202 ? -19.735 -12.025 34.137 1.00 93.12 202 LYS A C 1
ATOM 1515 O O . LYS A 1 202 ? -19.992 -13.219 33.986 1.00 93.12 202 LYS A O 1
ATOM 1520 N N . LYS A 1 203 ? -19.047 -11.310 33.252 1.00 93.44 203 LYS A N 1
ATOM 1521 C CA . LYS A 1 203 ? -18.468 -11.858 32.023 1.00 93.44 203 LYS A CA 1
ATOM 1522 C C . LYS A 1 203 ? -17.390 -10.941 31.462 1.00 93.44 203 LYS A C 1
ATOM 1524 O O . LYS A 1 203 ? -17.445 -9.740 31.699 1.00 93.44 203 LYS A O 1
ATOM 1529 N N . VAL A 1 204 ? -16.512 -11.508 30.642 1.00 96.25 204 VAL A N 1
ATOM 1530 C CA . VAL A 1 204 ? -15.488 -10.766 29.902 1.00 96.25 204 VAL A CA 1
ATOM 1531 C C . VAL A 1 204 ? -16.140 -9.995 28.752 1.00 96.25 204 VAL A C 1
ATOM 1533 O O . VAL A 1 204 ? -16.867 -10.570 27.941 1.00 96.25 204 VAL A O 1
ATOM 1536 N N . ILE A 1 205 ? -15.909 -8.685 28.713 1.00 96.94 205 ILE A N 1
ATOM 1537 C CA . ILE A 1 205 ? -16.318 -7.766 27.641 1.00 96.94 205 ILE A CA 1
ATOM 1538 C C . ILE A 1 205 ? -15.095 -7.379 26.808 1.00 96.94 205 ILE A C 1
ATOM 1540 O O . ILE A 1 205 ? -15.193 -7.311 25.585 1.00 96.94 205 ILE A O 1
ATOM 1544 N N . ILE A 1 206 ? -13.958 -7.170 27.469 1.00 97.44 206 ILE A N 1
ATOM 1545 C CA . ILE A 1 206 ? -12.661 -6.893 26.858 1.00 97.44 206 ILE A CA 1
ATOM 1546 C C . ILE A 1 206 ? -11.725 -8.041 27.234 1.00 97.44 206 ILE A C 1
ATOM 1548 O O . ILE A 1 206 ? -11.335 -8.173 28.395 1.00 97.44 206 ILE A O 1
ATOM 1552 N N . ASP A 1 207 ? -11.395 -8.882 26.262 1.00 97.56 207 ASP A N 1
ATOM 1553 C CA . ASP A 1 207 ? -10.359 -9.904 26.393 1.00 97.56 207 ASP A CA 1
ATOM 1554 C C . ASP A 1 207 ? -9.033 -9.317 25.906 1.00 97.56 207 ASP A C 1
ATOM 1556 O O . ASP A 1 207 ? -8.851 -9.059 24.712 1.00 97.56 207 ASP A O 1
ATOM 1560 N N . THR A 1 208 ? -8.137 -9.040 26.851 1.00 97.75 208 THR A N 1
ATOM 1561 C CA . THR A 1 208 ? -6.901 -8.306 26.576 1.00 97.75 208 THR A CA 1
ATOM 1562 C C . THR A 1 208 ? -5.754 -9.201 26.136 1.00 97.75 208 THR A C 1
ATOM 1564 O O . THR A 1 208 ? -4.789 -8.703 25.566 1.00 97.75 208 THR A O 1
ATOM 1567 N N . GLU A 1 209 ? -5.856 -10.511 26.353 1.00 96.88 209 GLU A N 1
ATOM 1568 C CA . GLU A 1 209 ? -4.866 -11.503 25.925 1.00 96.88 209 GLU A CA 1
ATOM 1569 C C . GLU A 1 209 ? -5.236 -12.106 24.568 1.00 96.88 209 GLU A C 1
ATOM 1571 O O . GLU A 1 209 ? -4.376 -12.238 23.689 1.00 96.88 209 GLU A O 1
ATOM 1576 N N . GLY A 1 210 ? -6.523 -12.419 24.386 1.00 93.56 210 GLY A N 1
ATOM 1577 C CA . GLY A 1 210 ? -7.061 -13.022 23.176 1.00 93.56 210 GLY A CA 1
ATOM 1578 C C . GLY A 1 210 ? -6.233 -14.212 22.692 1.00 93.56 210 GLY A C 1
ATOM 1579 O O . GLY A 1 210 ? -5.892 -15.115 23.452 1.00 93.56 210 GLY A O 1
ATOM 1580 N N . GLU A 1 211 ? -5.892 -14.216 21.403 1.00 91.31 211 GLU A N 1
ATOM 1581 C CA . GLU A 1 211 ? -5.077 -15.280 20.792 1.00 91.31 211 GLU A CA 1
ATOM 1582 C C . GLU A 1 211 ? -3.565 -15.006 20.852 1.00 91.31 211 GLU A C 1
ATOM 1584 O O . GLU A 1 211 ? -2.768 -15.860 20.464 1.00 91.31 211 GLU A O 1
ATOM 1589 N N . ALA A 1 212 ? -3.152 -13.815 21.297 1.00 87.81 212 ALA A N 1
ATOM 1590 C CA . ALA A 1 212 ? -1.756 -13.386 21.233 1.00 87.81 212 ALA A CA 1
ATOM 1591 C C . ALA A 1 212 ? -0.870 -14.058 22.298 1.00 87.81 212 ALA A C 1
ATOM 1593 O O . ALA A 1 212 ? 0.353 -14.076 22.155 1.00 87.81 212 ALA A O 1
ATOM 1594 N N . GLY A 1 213 ? -1.463 -14.576 23.382 1.00 88.19 213 GLY A N 1
ATOM 1595 C CA . GLY A 1 213 ? -0.736 -15.125 24.538 1.00 88.19 213 GLY A CA 1
ATOM 1596 C C . GLY A 1 213 ? 0.073 -14.082 25.326 1.00 88.19 213 GLY A C 1
ATOM 1597 O O . GLY A 1 213 ? 0.805 -14.427 26.252 1.00 88.19 213 GLY A O 1
ATOM 1598 N N . GLN A 1 214 ? -0.031 -12.807 24.945 1.00 92.56 214 GLN A N 1
ATOM 1599 C CA . GLN A 1 214 ? 0.480 -11.645 25.658 1.00 92.56 214 GLN A CA 1
ATOM 1600 C C . GLN A 1 214 ? -0.633 -10.608 25.710 1.00 92.56 214 GLN A C 1
ATOM 1602 O O . GLN A 1 214 ? -1.246 -10.302 24.686 1.00 92.56 214 GLN A O 1
ATOM 1607 N N . SER A 1 215 ? -0.885 -10.069 26.897 1.00 95.56 215 SER A N 1
ATOM 1608 C CA . SER A 1 215 ? -1.946 -9.092 27.087 1.00 95.56 215 SER A CA 1
ATOM 1609 C C . SER A 1 215 ? -1.552 -7.726 26.527 1.00 95.56 215 SER A C 1
ATOM 1611 O O . SER A 1 215 ? -0.497 -7.195 26.877 1.00 95.56 215 SER A O 1
ATOM 1613 N N . GLY A 1 216 ? -2.405 -7.150 25.682 1.00 96.12 216 GLY A N 1
ATOM 1614 C CA . GLY A 1 216 ? -2.352 -5.731 25.337 1.00 96.12 216 GLY A CA 1
ATOM 1615 C C . GLY A 1 216 ? -2.949 -4.879 26.460 1.00 96.12 216 GLY A C 1
ATOM 1616 O O . GLY A 1 216 ? -3.771 -5.356 27.246 1.00 96.12 216 GLY A O 1
ATOM 1617 N N . ASN A 1 217 ? -2.573 -3.605 26.544 1.00 97.56 217 ASN A N 1
ATOM 1618 C CA . ASN A 1 217 ? -3.144 -2.706 27.550 1.00 97.56 217 ASN A CA 1
ATOM 1619 C C . ASN A 1 217 ? -4.499 -2.136 27.111 1.00 97.56 217 ASN A C 1
ATOM 1621 O O . ASN A 1 217 ? -4.776 -1.985 25.917 1.00 97.56 217 ASN A O 1
ATOM 1625 N N . VAL A 1 218 ? -5.317 -1.760 28.092 1.00 97.81 218 VAL A N 1
ATOM 1626 C CA . VAL A 1 218 ? -6.445 -0.838 27.904 1.00 97.81 218 VAL A CA 1
ATOM 1627 C C . VAL A 1 218 ? -5.965 0.535 28.370 1.00 97.81 218 VAL A C 1
ATOM 1629 O O . VAL A 1 218 ? -5.910 0.796 29.568 1.00 97.81 218 VAL A O 1
ATOM 1632 N N . SER A 1 219 ? -5.544 1.381 27.432 1.00 97.06 219 SER A N 1
ATOM 1633 C CA . SER A 1 219 ? -5.000 2.712 27.711 1.00 97.06 219 SER A CA 1
ATOM 1634 C C . SER A 1 219 ? -6.099 3.774 27.670 1.00 97.06 219 SER A C 1
ATOM 1636 O O . SER A 1 219 ? -6.764 3.970 26.646 1.00 97.06 219 SER A O 1
ATOM 1638 N N . VAL A 1 220 ? -6.281 4.475 28.789 1.00 97.06 220 VAL A N 1
ATOM 1639 C CA . VAL A 1 220 ? -7.157 5.647 28.892 1.00 97.06 220 VAL A CA 1
ATOM 1640 C C . VAL A 1 220 ? -6.362 6.904 29.207 1.00 97.06 220 VAL A C 1
ATOM 1642 O O . VAL A 1 220 ? -5.453 6.886 30.033 1.00 97.06 220 VAL A O 1
ATOM 1645 N N . ARG A 1 221 ? -6.724 8.023 28.577 1.00 96.06 221 ARG A N 1
ATOM 1646 C CA . ARG A 1 221 ? -6.052 9.313 28.814 1.00 96.06 221 ARG A CA 1
ATOM 1647 C C . ARG A 1 221 ? -6.676 10.118 29.960 1.00 96.06 221 ARG A C 1
ATOM 1649 O O . ARG A 1 221 ? -5.974 10.839 30.664 1.00 96.06 221 ARG A O 1
ATOM 1656 N N . CYS A 1 222 ? -7.988 9.987 30.164 1.00 95.69 222 CYS A N 1
ATOM 1657 C CA . CYS A 1 222 ? -8.777 10.729 31.155 1.00 95.69 222 CYS A CA 1
ATOM 1658 C C . CYS A 1 222 ? -8.546 12.257 31.085 1.00 95.69 222 CYS A C 1
ATOM 1660 O O . CYS A 1 222 ? -8.443 12.943 32.103 1.00 95.69 222 CYS A O 1
ATOM 1662 N N . GLU A 1 223 ? -8.436 12.811 29.873 1.00 93.69 223 GLU A N 1
ATOM 1663 C CA . GLU A 1 223 ? -8.336 14.253 29.643 1.00 93.69 223 GLU A CA 1
ATOM 1664 C C . GLU A 1 223 ? -9.732 14.878 29.581 1.00 93.69 223 GLU A C 1
ATOM 1666 O O . GLU A 1 223 ? -10.591 14.482 28.791 1.00 93.69 223 GLU A O 1
ATOM 1671 N N . SER A 1 224 ? -9.987 15.877 30.423 1.00 91.44 224 SER A N 1
ATOM 1672 C CA . SER A 1 224 ? -11.283 16.553 30.439 1.00 91.44 224 SER A CA 1
ATOM 1673 C C . SER A 1 224 ? -11.576 17.278 29.113 1.00 91.44 224 SER A C 1
ATOM 1675 O O . SER A 1 224 ? -10.696 17.955 28.577 1.00 91.44 224 SER A O 1
ATOM 1677 N N . PRO A 1 225 ? -12.829 17.247 28.623 1.00 93.25 225 PRO A N 1
ATOM 1678 C CA . PRO A 1 225 ? -14.000 16.637 29.258 1.00 93.25 225 PRO A CA 1
ATOM 1679 C C . PRO A 1 225 ? -14.176 15.146 28.900 1.00 93.25 225 PRO A C 1
ATOM 1681 O O . PRO A 1 225 ? -14.060 14.754 27.740 1.00 93.25 225 PRO A O 1
ATOM 1684 N N . HIS A 1 226 ? -14.550 14.338 29.892 1.00 92.75 226 HIS A N 1
ATOM 1685 C CA . HIS A 1 226 ? -15.005 12.954 29.733 1.00 92.75 226 HIS A CA 1
ATOM 1686 C C . HIS A 1 226 ? -16.101 12.636 30.770 1.00 92.75 226 HIS A C 1
ATOM 1688 O O . HIS A 1 226 ? -16.238 13.371 31.753 1.00 92.75 226 HIS A O 1
ATOM 1694 N N . PRO A 1 227 ? -16.901 11.573 30.577 1.00 92.75 227 PRO A N 1
ATOM 1695 C CA . PRO A 1 227 ? -17.751 11.026 31.631 1.00 92.75 227 PRO A CA 1
ATOM 1696 C C . PRO A 1 227 ? -16.919 10.583 32.842 1.00 92.75 227 PRO A C 1
ATOM 1698 O O . PRO A 1 227 ? -15.822 10.056 32.681 1.00 92.75 227 PRO A O 1
ATOM 1701 N N . GLU A 1 228 ? -17.438 10.793 34.050 1.00 93.38 228 GLU A N 1
ATOM 1702 C CA . GLU A 1 228 ? -16.823 10.316 35.294 1.00 93.38 228 GLU A CA 1
ATOM 1703 C C . GLU A 1 228 ? -17.520 9.031 35.774 1.00 93.38 228 GLU A C 1
ATOM 1705 O O . GLU A 1 228 ? -18.753 9.033 35.873 1.00 93.38 228 GLU A O 1
ATOM 1710 N N . PRO A 1 229 ? -16.776 7.961 36.120 1.00 95.00 229 PRO A N 1
ATOM 1711 C CA . PRO A 1 229 ? -15.315 7.822 36.013 1.00 95.00 229 PRO A CA 1
ATOM 1712 C C . PRO A 1 229 ? -14.843 7.621 34.557 1.00 95.00 229 PRO A C 1
ATOM 1714 O O . PRO A 1 229 ? -15.599 7.104 33.738 1.00 95.00 229 PRO A O 1
ATOM 1717 N N . CYS A 1 230 ? -13.586 7.969 34.238 1.00 94.69 230 CYS A N 1
ATOM 1718 C CA . CYS A 1 230 ? -13.031 7.749 32.886 1.00 94.69 230 CYS A CA 1
ATOM 1719 C C . CYS A 1 230 ? -12.909 6.266 32.493 1.00 94.69 230 CYS A C 1
ATOM 1721 O O . CYS A 1 230 ? -12.949 5.928 31.311 1.00 94.69 230 CYS A O 1
ATOM 1723 N N . GLU A 1 231 ? -12.773 5.389 33.487 1.00 96.25 231 GLU A N 1
ATOM 1724 C CA . GLU A 1 231 ? -12.848 3.937 33.355 1.00 96.25 231 GLU A CA 1
ATOM 1725 C C . GLU A 1 231 ? -14.143 3.456 34.015 1.00 96.25 231 GLU A C 1
ATOM 1727 O O . GLU A 1 231 ? -14.179 3.185 35.219 1.00 96.25 231 GLU A O 1
ATOM 1732 N N . ASN A 1 232 ? -15.231 3.374 33.254 1.00 96.56 232 ASN A N 1
ATOM 1733 C CA . ASN A 1 232 ? -16.527 2.991 33.806 1.00 96.56 232 ASN A CA 1
ATOM 1734 C C . ASN A 1 232 ? -16.849 1.520 33.515 1.00 96.56 232 ASN A C 1
ATOM 1736 O O . ASN A 1 232 ? -17.579 1.199 32.578 1.00 96.56 232 ASN A O 1
ATOM 1740 N N . TYR A 1 233 ? -16.293 0.615 34.321 1.00 96.06 233 TYR A N 1
ATOM 1741 C CA . TYR A 1 233 ? -16.602 -0.815 34.263 1.00 96.06 233 TYR A CA 1
ATOM 1742 C C . TYR A 1 233 ? -16.593 -1.464 35.648 1.00 96.06 233 TYR A C 1
ATOM 1744 O O . TYR A 1 233 ? -15.977 -0.981 36.602 1.00 96.06 233 TYR A O 1
ATOM 1752 N N . GLU A 1 234 ? -17.275 -2.598 35.773 1.00 95.62 234 GLU A N 1
ATOM 1753 C CA . GLU A 1 234 ? -17.384 -3.327 37.031 1.00 95.62 234 GLU A CA 1
ATOM 1754 C C . GLU A 1 234 ? -16.196 -4.288 37.211 1.00 95.62 234 GLU A C 1
ATOM 1756 O O . GLU A 1 234 ? -16.265 -5.464 36.839 1.00 95.62 234 GLU A O 1
ATOM 1761 N N . LYS A 1 235 ? -15.095 -3.800 37.809 1.00 95.38 235 LYS A N 1
ATOM 1762 C CA . LYS A 1 235 ? -13.843 -4.571 38.000 1.00 95.38 235 LYS A CA 1
ATOM 1763 C C . LYS A 1 235 ? -14.076 -5.935 38.671 1.00 95.38 235 LYS A C 1
ATOM 1765 O O . LYS A 1 235 ? -13.565 -6.957 38.222 1.00 95.38 235 LYS A O 1
ATOM 1770 N N . GLU A 1 236 ? -14.938 -5.982 39.690 1.00 95.69 236 GLU A N 1
ATOM 1771 C CA . GLU A 1 236 ? -15.283 -7.209 40.433 1.00 95.69 236 GLU A CA 1
ATOM 1772 C C . GLU A 1 236 ? -16.006 -8.273 39.585 1.00 95.69 236 GLU A C 1
ATOM 1774 O O . GLU A 1 236 ? -16.042 -9.457 39.940 1.00 95.69 236 GLU A O 1
ATOM 1779 N N . LYS A 1 237 ? -16.583 -7.871 38.447 1.00 95.12 237 LYS A N 1
ATOM 1780 C CA . LYS A 1 237 ? -17.293 -8.758 37.519 1.00 95.12 237 LYS A CA 1
ATOM 1781 C C . LYS A 1 237 ? -16.388 -9.357 36.442 1.00 95.12 237 LYS A C 1
ATOM 1783 O O . LYS A 1 237 ? -16.880 -10.170 35.659 1.00 95.12 237 LYS A O 1
ATOM 1788 N N . GLY A 1 238 ? -15.095 -9.017 36.430 1.00 95.06 238 GLY A N 1
ATOM 1789 C CA . GLY A 1 238 ? -14.128 -9.546 35.463 1.00 95.06 238 GLY A CA 1
ATOM 1790 C C . GLY A 1 238 ? -14.448 -9.131 34.026 1.00 95.06 238 GLY A C 1
ATOM 1791 O O . GLY A 1 238 ? -14.365 -9.952 33.117 1.00 95.06 238 GLY A O 1
ATOM 1792 N N . GLN A 1 239 ? -14.890 -7.884 33.837 1.00 95.75 239 GLN A N 1
ATOM 1793 C CA . GLN A 1 239 ? -15.301 -7.363 32.527 1.00 95.75 239 GLN A CA 1
ATOM 1794 C C . GLN A 1 239 ? -14.130 -7.055 31.597 1.00 95.75 239 GLN A C 1
ATOM 1796 O O . GLN A 1 239 ? -14.292 -7.117 30.380 1.00 95.75 239 GLN A O 1
ATOM 1801 N N . VAL A 1 240 ? -12.955 -6.807 32.167 1.00 97.00 240 VAL A N 1
ATOM 1802 C CA . VAL A 1 240 ? -11.673 -6.742 31.466 1.00 97.00 240 VAL A CA 1
ATOM 1803 C C . VAL A 1 240 ? -10.833 -7.909 31.981 1.00 97.00 240 VAL A C 1
ATOM 1805 O O . VAL A 1 240 ? -10.725 -8.083 33.197 1.00 97.00 240 VAL A O 1
ATOM 1808 N N . SER A 1 241 ? -10.309 -8.752 31.089 1.00 96.69 241 SER A N 1
ATOM 1809 C CA . SER A 1 241 ? -9.592 -9.971 31.479 1.00 96.69 241 SER A CA 1
ATOM 1810 C C . SER A 1 241 ? -8.393 -10.267 30.570 1.00 96.69 241 SER A C 1
ATOM 1812 O O . SER A 1 241 ? -8.604 -10.459 29.375 1.00 96.69 241 SER A O 1
ATOM 1814 N N . PRO A 1 242 ? -7.179 -10.409 31.136 1.00 97.25 242 PRO A N 1
ATOM 1815 C CA . PRO A 1 242 ? -6.783 -9.835 32.426 1.00 97.25 242 PRO A CA 1
ATOM 1816 C C . PRO A 1 242 ? -6.996 -8.311 32.452 1.00 97.25 242 PRO A C 1
ATOM 1818 O O . PRO A 1 242 ? -7.004 -7.652 31.413 1.00 97.25 242 PRO A O 1
ATOM 1821 N N . ASP A 1 243 ? -7.183 -7.743 33.643 1.00 97.12 243 ASP A N 1
ATOM 1822 C CA . ASP A 1 243 ? -7.285 -6.290 33.794 1.00 97.12 243 ASP A CA 1
ATOM 1823 C C . ASP A 1 243 ? -5.902 -5.649 33.612 1.00 97.12 243 ASP A C 1
ATOM 1825 O O . ASP A 1 243 ? -5.062 -5.662 34.513 1.00 97.12 243 ASP A O 1
ATOM 1829 N N . THR A 1 244 ? -5.669 -5.131 32.409 1.00 97.19 244 THR A N 1
ATOM 1830 C CA . THR A 1 244 ? -4.464 -4.400 31.992 1.00 97.19 244 THR A CA 1
ATOM 1831 C C . THR A 1 244 ? -4.755 -2.914 31.800 1.00 97.19 244 THR A C 1
ATOM 1833 O O . THR A 1 244 ? -4.118 -2.241 30.984 1.00 97.19 244 THR A O 1
ATOM 1836 N N . THR A 1 245 ? -5.760 -2.395 32.511 1.00 97.25 245 THR A N 1
ATOM 1837 C CA . THR A 1 245 ? -6.140 -0.991 32.385 1.00 97.25 245 THR A CA 1
ATOM 1838 C C . THR A 1 245 ? -5.040 -0.095 32.941 1.00 97.25 245 THR A C 1
ATOM 1840 O O . THR A 1 245 ? -4.583 -0.275 34.073 1.00 97.25 245 THR A O 1
ATOM 1843 N N . VAL A 1 246 ? -4.601 0.865 32.133 1.00 96.81 246 VAL A N 1
ATOM 1844 C CA . VAL A 1 246 ? -3.574 1.842 32.489 1.00 96.81 246 VAL A CA 1
ATOM 1845 C C . VAL A 1 246 ? -4.040 3.238 32.108 1.00 96.81 246 VAL A C 1
ATOM 1847 O O . VAL A 1 246 ? -4.637 3.451 31.054 1.00 96.81 246 VAL A O 1
ATOM 1850 N N . GLN A 1 247 ? -3.719 4.200 32.966 1.00 94.94 247 GLN A N 1
ATOM 1851 C CA . GLN A 1 247 ? -3.916 5.607 32.667 1.00 94.94 247 GLN A CA 1
ATOM 1852 C C . GLN A 1 247 ? -2.628 6.177 32.067 1.00 94.94 247 GLN A C 1
ATOM 1854 O O . GLN A 1 247 ? -1.595 6.228 32.740 1.00 94.94 247 GLN A O 1
ATOM 1859 N N . GLU A 1 248 ? -2.680 6.605 30.809 1.00 90.44 248 GLU A N 1
ATOM 1860 C CA . GLU A 1 248 ? -1.554 7.230 30.110 1.00 90.44 248 GLU A CA 1
ATOM 1861 C C . GLU A 1 248 ? -1.741 8.746 30.014 1.00 90.44 248 GLU A C 1
ATOM 1863 O O . GLU A 1 248 ? -2.849 9.259 29.898 1.00 90.44 248 GLU A O 1
ATOM 1868 N N . ALA A 1 249 ? -0.639 9.493 30.066 1.00 80.19 249 ALA A N 1
ATOM 1869 C CA . ALA A 1 249 ? -0.686 10.942 29.916 1.00 80.19 249 ALA A CA 1
ATOM 1870 C C . ALA A 1 249 ? -0.598 11.340 28.434 1.00 80.19 249 ALA A C 1
ATOM 1872 O O . ALA A 1 249 ? 0.360 10.973 27.753 1.00 80.19 249 ALA A O 1
ATOM 1873 N N . GLY A 1 250 ? -1.527 12.182 27.973 1.00 80.38 250 GLY A N 1
ATOM 1874 C CA . GLY A 1 250 ? -1.414 12.908 26.708 1.00 80.38 250 GLY A CA 1
ATOM 1875 C C . GLY A 1 250 ? -2.321 12.415 25.576 1.00 80.38 250 GLY A C 1
ATOM 1876 O O . GLY A 1 250 ? -2.527 11.223 25.377 1.00 80.38 250 GLY A O 1
ATOM 1877 N N . THR A 1 251 ? -2.780 13.360 24.755 1.00 75.69 251 THR A N 1
ATOM 1878 C CA . THR A 1 251 ? -3.597 13.167 23.539 1.00 75.69 251 THR A CA 1
ATOM 1879 C C . THR A 1 251 ? -2.799 13.211 22.236 1.00 75.69 251 THR A C 1
ATOM 1881 O O . THR A 1 251 ? -3.326 13.587 21.187 1.00 75.69 251 THR A O 1
ATOM 1884 N N . SER A 1 252 ? -1.514 12.845 22.271 1.00 84.12 252 SER A N 1
ATOM 1885 C CA . SER A 1 252 ? -0.737 12.783 21.027 1.00 84.12 252 SER A CA 1
ATOM 1886 C C . SER A 1 252 ? -1.357 11.749 20.078 1.00 84.12 252 SER A C 1
ATOM 1888 O O . SER A 1 252 ? -1.663 10.649 20.540 1.00 84.12 252 SER A O 1
ATOM 1890 N N . PRO A 1 253 ? -1.541 12.081 18.785 1.00 91.75 253 PRO A N 1
ATOM 1891 C CA . PRO A 1 253 ? -2.080 11.141 17.813 1.00 91.75 253 PRO A CA 1
ATOM 1892 C C . PRO A 1 253 ? -1.246 9.867 17.740 1.00 91.75 253 PRO A C 1
ATOM 1894 O O . PRO A 1 253 ? -0.016 9.948 17.639 1.00 91.75 253 PRO A O 1
ATOM 1897 N N . SER A 1 254 ? -1.904 8.710 17.735 1.00 93.75 254 SER A N 1
ATOM 1898 C CA . SER A 1 254 ? -1.211 7.419 17.660 1.00 93.75 254 SER A CA 1
ATOM 1899 C C . SER A 1 254 ? -0.468 7.213 16.338 1.00 93.75 254 SER A C 1
ATOM 1901 O O . SER A 1 254 ? 0.569 6.549 16.310 1.00 93.75 254 SER A O 1
ATOM 1903 N N . LEU A 1 255 ? -0.946 7.821 15.243 1.00 95.25 255 LEU A N 1
ATOM 1904 C CA . LEU A 1 255 ? -0.264 7.815 13.948 1.00 95.25 255 LEU A CA 1
ATOM 1905 C C . LEU A 1 255 ? 0.202 9.214 13.518 1.00 95.25 255 LEU A C 1
ATOM 1907 O O . LEU A 1 255 ? -0.559 10.182 13.588 1.00 95.25 255 LEU A O 1
ATOM 1911 N N . PRO A 1 256 ? 1.429 9.345 12.977 1.00 94.75 256 PRO A N 1
ATOM 1912 C CA . PRO A 1 256 ? 1.902 10.612 12.443 1.00 94.75 256 PRO A CA 1
ATOM 1913 C C . PRO A 1 256 ? 1.159 10.978 11.150 1.00 94.75 256 PRO A C 1
ATOM 1915 O O . PRO A 1 256 ? 0.739 10.122 10.365 1.00 94.75 256 PRO A O 1
ATOM 1918 N N . SER A 1 257 ? 1.066 12.281 10.873 1.00 93.69 257 SER A N 1
ATOM 1919 C CA . SER A 1 257 ? 0.353 12.820 9.705 1.00 93.69 257 SER A CA 1
ATOM 1920 C C . SER A 1 257 ? 0.875 12.301 8.359 1.00 93.69 257 SER A C 1
ATOM 1922 O O . SER A 1 257 ? 0.105 12.174 7.408 1.00 93.69 257 SER A O 1
ATOM 1924 N N . THR A 1 258 ? 2.163 11.954 8.268 1.00 90.62 258 THR A N 1
ATOM 1925 C CA . THR A 1 258 ? 2.765 11.351 7.069 1.00 90.62 258 THR A CA 1
ATOM 1926 C C . THR A 1 258 ? 2.219 9.953 6.790 1.00 90.62 258 THR A C 1
ATOM 1928 O O . THR A 1 258 ? 1.913 9.644 5.642 1.00 90.62 258 THR A O 1
ATOM 1931 N N . THR A 1 259 ? 2.043 9.130 7.828 1.00 93.25 259 THR A N 1
ATOM 1932 C CA . THR A 1 259 ? 1.465 7.783 7.704 1.00 93.25 259 THR A CA 1
ATOM 1933 C C . THR A 1 259 ? -0.014 7.866 7.357 1.00 93.25 259 THR A C 1
ATOM 1935 O O . THR A 1 259 ? -0.477 7.160 6.468 1.00 93.25 259 THR A O 1
ATOM 1938 N N . LEU A 1 260 ? -0.745 8.790 7.986 1.00 94.75 260 LEU A N 1
ATOM 1939 C CA . LEU A 1 260 ? -2.144 9.070 7.655 1.00 94.75 260 LEU A CA 1
ATOM 1940 C C . LEU A 1 260 ? -2.336 9.475 6.191 1.00 94.75 260 LEU A C 1
ATOM 1942 O O . LEU A 1 260 ? -3.278 9.022 5.544 1.00 94.75 260 LEU A O 1
ATOM 1946 N N . LYS A 1 261 ? -1.434 10.308 5.660 1.00 92.94 261 LYS A N 1
ATOM 1947 C CA . LYS A 1 261 ? -1.443 10.688 4.246 1.00 92.94 261 LYS A CA 1
ATOM 1948 C C . LYS A 1 261 ? -1.186 9.482 3.335 1.00 92.94 261 LYS A C 1
ATOM 1950 O O . LYS A 1 261 ? -1.924 9.313 2.372 1.00 92.94 261 LYS A O 1
ATOM 1955 N N . ALA A 1 262 ? -0.203 8.639 3.657 1.00 90.12 262 ALA A N 1
ATOM 1956 C CA . ALA A 1 262 ? 0.092 7.434 2.878 1.00 90.12 262 ALA A CA 1
ATOM 1957 C C . ALA A 1 262 ? -1.090 6.446 2.869 1.00 90.12 262 ALA A C 1
ATOM 1959 O O . ALA A 1 262 ? -1.485 5.969 1.811 1.00 90.12 262 ALA A O 1
ATOM 1960 N N . LEU A 1 263 ? -1.717 6.212 4.028 1.00 94.31 263 LEU A N 1
ATOM 1961 C CA . LEU A 1 263 ? -2.910 5.366 4.159 1.00 94.31 263 LEU A CA 1
ATOM 1962 C C . LEU A 1 263 ? -4.092 5.889 3.345 1.00 94.31 263 LEU A C 1
ATOM 1964 O O . LEU A 1 263 ? -4.824 5.112 2.737 1.00 94.31 263 LEU A O 1
ATOM 1968 N N . ARG A 1 264 ? -4.281 7.210 3.326 1.00 94.81 264 ARG A N 1
ATOM 1969 C CA . ARG A 1 264 ? -5.303 7.849 2.500 1.00 94.81 264 ARG A CA 1
ATOM 1970 C C . ARG A 1 264 ? -5.028 7.638 1.011 1.00 94.81 264 ARG A C 1
ATOM 1972 O O . ARG A 1 264 ? -5.933 7.225 0.297 1.00 94.81 264 ARG A O 1
ATOM 1979 N N . GLU A 1 265 ? -3.811 7.917 0.549 1.00 89.25 265 GLU A N 1
ATOM 1980 C CA . GLU A 1 265 ? -3.421 7.733 -0.859 1.00 89.25 265 GLU A CA 1
ATOM 1981 C C . GLU A 1 265 ? -3.563 6.261 -1.289 1.00 89.25 265 GLU A C 1
ATOM 1983 O O . GLU A 1 265 ? -4.023 5.970 -2.392 1.00 89.25 265 GLU A O 1
ATOM 1988 N N . GLU A 1 266 ? -3.255 5.320 -0.396 1.00 89.56 266 GLU A N 1
ATOM 1989 C CA . GLU A 1 266 ? -3.440 3.886 -0.625 1.00 89.56 266 GLU A CA 1
ATOM 1990 C C . GLU A 1 266 ? -4.922 3.474 -0.680 1.00 89.56 266 GLU A C 1
ATOM 1992 O O . GLU A 1 266 ? -5.320 2.690 -1.546 1.00 89.56 266 GLU A O 1
ATOM 1997 N N . ALA A 1 267 ? -5.764 4.031 0.192 1.00 93.06 267 ALA A N 1
ATOM 1998 C CA . ALA A 1 267 ? -7.211 3.834 0.132 1.00 93.06 267 ALA A CA 1
ATOM 1999 C C . ALA A 1 267 ? -7.810 4.432 -1.157 1.00 93.06 267 ALA A C 1
ATOM 2001 O O . ALA A 1 267 ? -8.700 3.837 -1.763 1.00 93.06 267 ALA A O 1
ATOM 2002 N N . GLU A 1 268 ? -7.316 5.591 -1.611 1.00 90.31 268 GLU A N 1
ATOM 2003 C CA . GLU A 1 268 ? -7.707 6.212 -2.886 1.00 90.31 268 GLU A CA 1
ATOM 2004 C C . GLU A 1 268 ? -7.322 5.318 -4.068 1.00 90.31 268 GLU A C 1
ATOM 2006 O O . GLU A 1 268 ? -8.131 5.098 -4.972 1.00 90.31 268 GLU A O 1
ATOM 2011 N N . ALA A 1 269 ? -6.112 4.756 -4.035 1.00 81.88 269 ALA A N 1
ATOM 2012 C CA . ALA A 1 269 ? -5.618 3.848 -5.058 1.00 81.88 269 ALA A CA 1
ATOM 2013 C C . 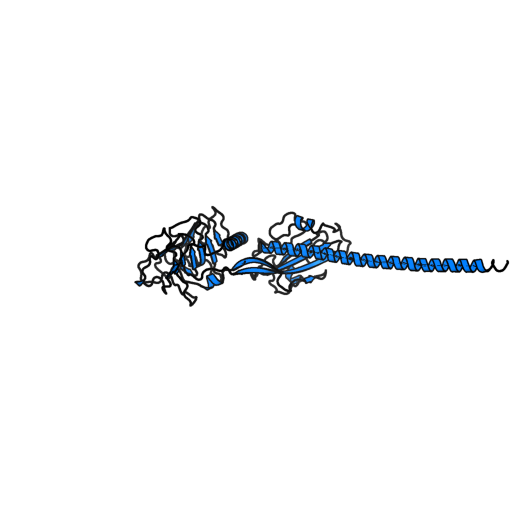ALA A 1 269 ? -6.427 2.546 -5.143 1.00 81.88 269 ALA A C 1
ATOM 2015 O O . ALA A 1 269 ? -6.673 2.084 -6.250 1.00 81.88 269 ALA A O 1
ATOM 2016 N N . SER A 1 270 ? -6.852 1.992 -4.006 1.00 84.31 270 SER A N 1
ATOM 2017 C CA . SER A 1 270 ? -7.591 0.722 -3.913 1.00 84.31 270 SER A CA 1
ATOM 2018 C C . SER A 1 270 ? -9.116 0.865 -4.008 1.00 84.31 270 SER A C 1
ATOM 2020 O O . SER A 1 270 ? -9.839 -0.122 -3.912 1.00 84.31 270 SER A O 1
ATOM 2022 N N . GLY A 1 271 ? -9.638 2.087 -4.171 1.00 88.88 271 GLY A N 1
ATOM 2023 C CA . GLY A 1 271 ? -11.085 2.329 -4.202 1.00 88.88 271 GLY A CA 1
ATOM 2024 C C . GLY A 1 271 ? -11.780 2.185 -2.840 1.00 88.88 271 GLY A C 1
ATOM 2025 O O . GLY A 1 271 ? -13.007 2.125 -2.776 1.00 88.88 271 GLY A O 1
ATOM 2026 N N . HIS A 1 272 ? -11.019 2.168 -1.745 1.00 94.00 272 HIS A N 1
ATOM 2027 C CA . HIS A 1 272 ? -11.504 2.097 -0.363 1.00 94.00 272 HIS A CA 1
ATOM 2028 C C . HIS A 1 272 ? -11.512 3.457 0.355 1.00 94.00 272 HIS A C 1
ATOM 2030 O O . HIS A 1 272 ? -11.625 3.531 1.583 1.00 94.00 272 HIS A O 1
ATOM 2036 N N . TYR A 1 273 ? -11.390 4.548 -0.401 1.00 96.25 273 TYR A N 1
ATOM 2037 C CA . TYR A 1 273 ? -11.449 5.909 0.114 1.00 96.25 273 TYR A CA 1
ATOM 2038 C C . TYR A 1 273 ? -12.847 6.517 -0.015 1.00 96.25 273 TYR A C 1
ATOM 2040 O O . TYR A 1 273 ? -13.417 6.652 -1.100 1.00 96.25 273 TYR A O 1
ATOM 2048 N N . TYR A 1 274 ? -13.363 6.958 1.123 1.00 97.56 274 TYR A N 1
ATOM 2049 C CA . TYR A 1 274 ? -14.650 7.609 1.278 1.00 97.56 274 TYR A CA 1
ATOM 2050 C C . TYR A 1 274 ? -14.414 9.088 1.587 1.00 97.56 274 TYR A C 1
ATOM 2052 O O . TYR A 1 274 ? -14.145 9.477 2.725 1.00 97.56 274 TYR A O 1
ATOM 2060 N N . LYS A 1 275 ? -14.474 9.910 0.534 1.00 96.94 275 LYS A N 1
ATOM 2061 C CA . LYS A 1 275 ? -14.307 11.369 0.612 1.00 96.94 275 LYS A CA 1
ATOM 2062 C C . LYS A 1 275 ? -15.368 12.034 1.489 1.00 96.94 275 LYS A C 1
ATOM 2064 O O . LYS A 1 275 ? -16.444 11.479 1.709 1.00 96.94 275 LYS A O 1
ATOM 2069 N N . THR A 1 276 ? -15.112 13.278 1.879 1.00 96.44 276 THR A N 1
ATOM 2070 C CA . THR A 1 276 ? -16.068 14.108 2.623 1.00 96.44 276 THR A CA 1
ATOM 2071 C C . THR A 1 276 ? -17.476 14.076 2.006 1.00 96.44 276 THR A C 1
ATOM 2073 O O . THR A 1 276 ? -17.658 14.341 0.814 1.00 96.44 276 THR A O 1
ATOM 2076 N N . GLY A 1 277 ? -18.480 13.742 2.823 1.00 92.50 277 GLY A N 1
ATOM 2077 C CA . GLY A 1 277 ? -19.886 13.627 2.410 1.00 92.50 277 GLY A CA 1
ATOM 2078 C C . GLY A 1 277 ? -20.264 12.327 1.685 1.00 92.50 277 GLY A C 1
ATOM 2079 O O . GLY A 1 277 ? -21.419 12.171 1.297 1.00 92.50 277 GLY A O 1
ATOM 2080 N N . SER A 1 278 ? -19.326 11.394 1.504 1.00 95.56 278 SER A N 1
ATOM 2081 C CA . SER A 1 278 ? -19.576 10.048 0.985 1.00 95.56 278 SER A CA 1
ATOM 2082 C C . SER A 1 278 ? -19.282 9.040 2.087 1.00 95.56 278 SER A C 1
ATOM 2084 O O . SER A 1 278 ? -18.128 8.871 2.454 1.00 95.56 278 SER A O 1
ATOM 2086 N N . CYS A 1 279 ? -20.302 8.358 2.600 1.00 96.31 279 CYS A N 1
ATOM 2087 C CA . CYS A 1 279 ? -20.142 7.353 3.653 1.00 96.31 279 CYS A CA 1
ATOM 2088 C C . CYS A 1 279 ? -20.349 5.939 3.096 1.00 96.31 279 CYS A C 1
ATOM 2090 O O . CYS A 1 279 ? -21.141 5.770 2.164 1.00 96.31 279 CYS A O 1
ATOM 2092 N N . PRO A 1 280 ? -19.669 4.920 3.647 1.00 95.56 280 PRO A N 1
ATOM 2093 C CA . PRO A 1 280 ? -19.962 3.533 3.308 1.00 95.56 280 PRO A CA 1
ATOM 2094 C C . PRO A 1 280 ? -21.404 3.183 3.703 1.00 95.56 280 PRO A C 1
ATOM 2096 O O . PRO A 1 280 ? -21.879 3.585 4.762 1.00 95.56 280 PRO A O 1
ATOM 2099 N N . SER A 1 281 ? -22.108 2.416 2.866 1.00 90.06 281 SER A N 1
ATOM 2100 C CA . SER A 1 281 ? -23.501 1.993 3.106 1.00 90.06 281 SER A CA 1
ATOM 2101 C C . SER A 1 281 ? -23.632 0.769 4.030 1.00 90.06 281 SER A C 1
ATOM 2103 O O . SER A 1 281 ? -24.673 0.119 4.045 1.00 90.06 281 SER A O 1
ATOM 2105 N N . GLY A 1 282 ? -22.569 0.423 4.756 1.00 89.88 282 GLY A N 1
ATOM 2106 C CA . GLY A 1 282 ? -22.445 -0.744 5.631 1.00 89.88 282 GLY A CA 1
ATOM 2107 C C . GLY A 1 282 ? -21.047 -0.796 6.247 1.00 89.88 282 GLY A C 1
ATOM 2108 O O . GLY A 1 282 ? -20.311 0.194 6.176 1.00 89.88 282 GLY A O 1
ATOM 2109 N N . MET A 1 283 ? -20.650 -1.937 6.820 1.00 91.88 283 MET A N 1
ATOM 2110 C CA . MET A 1 283 ? -19.282 -2.084 7.318 1.00 91.88 283 MET A CA 1
ATOM 2111 C C . MET A 1 283 ? -18.297 -2.257 6.159 1.00 91.88 283 MET A C 1
ATOM 2113 O O . MET A 1 283 ? -18.396 -3.233 5.412 1.00 91.88 283 MET A O 1
ATOM 2117 N N . PRO A 1 284 ? -17.329 -1.343 5.994 1.00 94.25 284 PRO A N 1
ATOM 2118 C CA . PRO A 1 284 ? -16.342 -1.495 4.947 1.00 94.25 284 PRO A CA 1
ATOM 2119 C 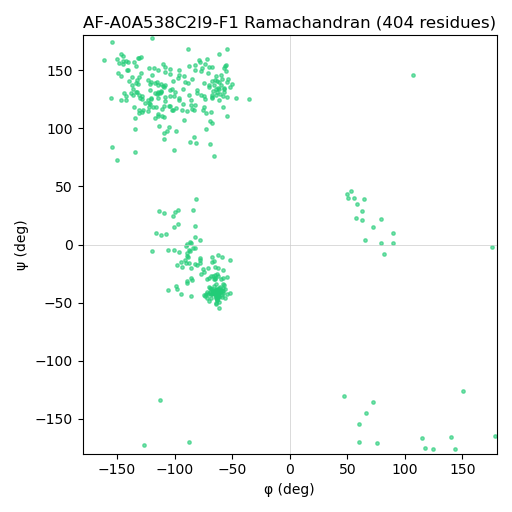C . PRO A 1 284 ? -15.323 -2.584 5.319 1.00 94.25 284 PRO A C 1
ATOM 2121 O O . PRO A 1 284 ? -14.860 -2.667 6.457 1.00 94.25 284 PRO A O 1
ATOM 2124 N N . SER A 1 285 ? -14.954 -3.401 4.337 1.00 94.00 285 SER A N 1
ATOM 2125 C CA . SER A 1 285 ? -13.887 -4.402 4.428 1.00 94.00 285 SER A CA 1
ATOM 2126 C C . SER A 1 285 ? -12.675 -3.972 3.608 1.00 94.00 285 SER A C 1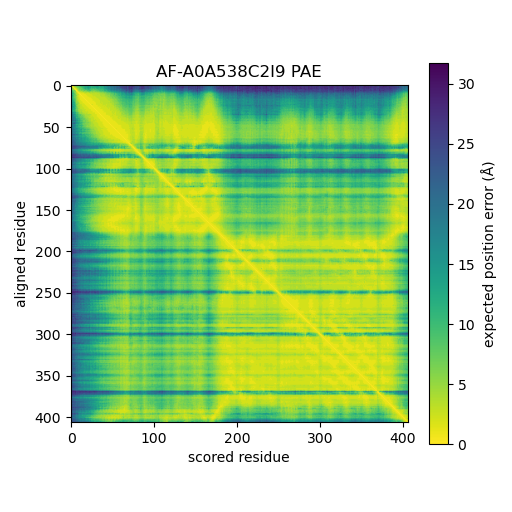
ATOM 2128 O O . SER A 1 285 ? -12.841 -3.313 2.582 1.00 94.00 285 SER A O 1
ATOM 2130 N N . GLY A 1 286 ? -11.484 -4.418 4.001 1.00 90.81 286 GLY A N 1
ATOM 2131 C CA . GLY A 1 286 ? -10.249 -4.177 3.258 1.00 90.81 286 GLY A CA 1
ATOM 2132 C C . GLY A 1 286 ? -9.157 -3.505 4.084 1.00 90.81 286 GLY A C 1
ATOM 2133 O O . GLY A 1 286 ? -9.284 -3.285 5.292 1.00 90.81 286 GLY A O 1
ATOM 2134 N N . PHE A 1 287 ? -8.056 -3.206 3.404 1.00 91.00 287 PHE A N 1
ATOM 2135 C CA . PHE A 1 287 ? -6.862 -2.637 4.005 1.00 91.00 287 PHE A CA 1
ATOM 2136 C C . PHE A 1 287 ? -6.165 -1.689 3.009 1.00 91.00 287 PHE A C 1
ATOM 2138 O O . PHE A 1 287 ? -5.784 -2.149 1.930 1.00 91.00 287 PHE A O 1
ATOM 2145 N N . PRO A 1 288 ? -5.922 -0.417 3.371 1.00 95.06 288 PRO A N 1
ATOM 2146 C CA . PRO A 1 288 ? -6.656 0.364 4.362 1.00 95.06 288 PRO A CA 1
ATOM 2147 C C . PRO A 1 288 ? -7.999 0.851 3.796 1.00 95.06 288 PRO A C 1
ATOM 2149 O O . PRO A 1 288 ? -8.125 1.149 2.610 1.00 95.06 288 PRO A O 1
ATOM 2152 N N . VAL A 1 289 ? -8.996 0.996 4.664 1.00 97.25 289 VAL A N 1
ATOM 2153 C CA . VAL A 1 289 ? -10.212 1.763 4.373 1.00 97.25 289 VAL A CA 1
ATOM 2154 C C . VAL A 1 289 ? -10.079 3.122 5.039 1.00 97.25 289 VAL A C 1
ATOM 2156 O O . VAL A 1 289 ? -9.843 3.189 6.243 1.00 97.25 289 VAL A O 1
ATOM 2159 N N . TYR A 1 290 ? -10.273 4.204 4.286 1.00 98.00 290 TYR A N 1
ATOM 2160 C CA . TYR A 1 290 ? -10.146 5.563 4.813 1.00 98.00 290 TYR A CA 1
ATOM 2161 C C . TYR A 1 290 ? -11.444 6.348 4.633 1.00 98.00 290 TYR A C 1
ATOM 2163 O O . TYR A 1 290 ? -11.897 6.560 3.509 1.00 98.00 290 TYR A O 1
ATOM 2171 N N . VAL A 1 291 ? -12.025 6.816 5.737 1.00 98.25 291 VAL A N 1
ATOM 2172 C CA . VAL A 1 291 ? -13.273 7.587 5.759 1.00 98.25 291 VAL A CA 1
ATOM 2173 C C . VAL A 1 291 ? -12.995 8.999 6.254 1.00 98.25 291 VAL A C 1
ATOM 2175 O O . VAL A 1 291 ? -12.700 9.205 7.429 1.00 98.25 291 VAL A O 1
ATOM 2178 N N . GLU A 1 292 ? -13.098 9.988 5.363 1.00 97.31 292 GLU A N 1
ATOM 2179 C CA . GLU A 1 292 ? -12.904 11.395 5.731 1.00 97.31 292 GLU A CA 1
ATOM 2180 C C . GLU A 1 292 ? -14.021 11.933 6.611 1.00 97.31 292 GLU A C 1
ATOM 2182 O O . GLU A 1 292 ? -13.744 12.723 7.505 1.00 97.31 292 GLU A O 1
ATOM 2187 N N . GLY A 1 293 ? -15.260 11.508 6.357 1.00 93.69 293 GLY A N 1
ATOM 2188 C CA . GLY A 1 293 ? -16.418 11.931 7.130 1.00 93.69 293 GLY A CA 1
ATOM 2189 C C . GLY A 1 293 ? -16.940 13.340 6.847 1.00 93.69 293 GLY A C 1
ATOM 2190 O O . GLY A 1 293 ? -16.529 13.971 5.878 1.00 93.69 293 GLY A O 1
ATOM 2191 N N . PRO A 1 294 ? -17.880 13.852 7.662 1.00 96.00 294 PRO A N 1
ATOM 2192 C CA . PRO A 1 294 ? -18.476 13.200 8.832 1.00 96.00 294 PRO A CA 1
ATOM 2193 C C . PRO A 1 294 ? -19.344 12.000 8.430 1.00 96.00 294 PRO A C 1
ATOM 2195 O O . PRO A 1 294 ? -20.209 12.132 7.566 1.00 96.00 294 PRO A O 1
ATOM 2198 N N . CYS A 1 295 ? -19.117 10.842 9.053 1.00 96.56 295 CYS A N 1
ATOM 2199 C CA . CYS A 1 295 ? -19.880 9.621 8.786 1.00 96.56 295 CYS A CA 1
ATOM 2200 C C . CYS A 1 295 ? -20.252 8.884 10.072 1.00 96.56 295 CYS A C 1
ATOM 2202 O O . CYS A 1 295 ? -19.464 8.821 11.009 1.00 96.56 295 CYS A O 1
ATOM 2204 N N . GLU A 1 296 ? -21.434 8.279 10.088 1.00 96.12 296 GLU A N 1
ATOM 2205 C CA . GLU A 1 296 ? -21.825 7.299 11.099 1.00 96.12 296 GLU A CA 1
ATOM 2206 C C . GLU A 1 296 ? -21.763 5.914 10.453 1.00 96.12 296 GLU A C 1
ATOM 2208 O O . GLU A 1 296 ? -22.624 5.536 9.656 1.00 96.12 296 GLU A O 1
ATOM 2213 N N . ILE A 1 297 ? -20.689 5.182 10.737 1.00 95.94 297 ILE A N 1
ATOM 2214 C CA . ILE A 1 297 ? -20.489 3.831 10.220 1.00 95.94 297 ILE A CA 1
ATOM 2215 C C . ILE A 1 297 ? -21.221 2.881 11.157 1.00 95.94 297 ILE A C 1
ATOM 2217 O O . ILE A 1 297 ? -20.878 2.774 12.332 1.00 95.94 297 ILE A O 1
ATOM 2221 N N . THR A 1 298 ? -22.234 2.198 10.636 1.00 94.19 298 THR A N 1
ATOM 2222 C CA . THR A 1 298 ? -23.039 1.237 11.392 1.00 94.19 298 THR A CA 1
ATOM 2223 C C . THR A 1 298 ? -22.850 -0.164 10.818 1.00 94.19 298 THR A C 1
ATOM 2225 O O . THR A 1 298 ? -22.955 -0.393 9.613 1.00 94.19 298 THR A O 1
ATOM 2228 N N . GLY A 1 299 ? -22.555 -1.115 11.698 1.00 87.00 299 GLY A N 1
ATOM 2229 C CA . GLY A 1 299 ? -22.593 -2.550 11.451 1.00 87.00 299 GLY A CA 1
ATOM 2230 C C . GLY A 1 299 ? -23.678 -3.203 12.298 1.00 87.00 299 GLY A C 1
ATOM 2231 O O . GLY A 1 299 ? -23.985 -2.729 13.391 1.00 87.00 299 GLY A O 1
ATOM 2232 N N . GLY A 1 300 ? -24.277 -4.300 11.839 1.00 76.44 300 GLY A N 1
ATOM 2233 C CA . GLY A 1 300 ? -25.368 -4.895 12.622 1.00 76.44 300 GLY A CA 1
ATOM 2234 C C . GLY A 1 300 ? -26.116 -6.084 12.038 1.00 76.44 300 GLY A C 1
ATOM 2235 O O . GLY A 1 300 ? -26.983 -6.622 12.721 1.00 76.44 300 GLY A O 1
ATOM 2236 N N . ASN A 1 301 ? -25.795 -6.535 10.826 1.00 80.19 301 ASN A N 1
ATOM 2237 C CA . ASN A 1 301 ? -26.585 -7.557 10.132 1.00 80.19 301 ASN A CA 1
ATOM 2238 C C . ASN A 1 301 ? -26.028 -8.981 10.294 1.00 80.19 301 ASN A C 1
ATOM 2240 O O . ASN A 1 301 ? -26.201 -9.812 9.406 1.00 80.19 301 ASN A O 1
ATOM 2244 N N . ASN A 1 302 ? -25.364 -9.275 11.421 1.00 84.69 302 ASN A N 1
ATOM 2245 C CA . ASN A 1 302 ? -24.677 -10.553 11.663 1.00 84.69 302 ASN A CA 1
ATOM 2246 C C . ASN A 1 302 ? -23.601 -10.847 10.601 1.00 84.69 302 ASN A C 1
ATOM 2248 O O . ASN A 1 302 ? -23.386 -11.991 10.201 1.00 84.69 302 ASN A O 1
ATOM 2252 N N . GLU A 1 303 ? -22.948 -9.789 10.127 1.00 91.31 303 GLU A N 1
ATOM 2253 C CA . GLU A 1 303 ? -21.921 -9.853 9.093 1.00 91.31 303 GLU A CA 1
ATOM 2254 C C . GLU A 1 303 ? -20.562 -10.179 9.712 1.00 91.31 303 GLU A C 1
ATOM 2256 O O . GLU A 1 303 ? -20.230 -9.697 10.795 1.00 91.31 303 GLU A O 1
ATOM 2261 N N . VAL A 1 304 ? -19.765 -10.982 9.010 1.00 95.44 304 VAL A N 1
ATOM 2262 C CA . VAL A 1 304 ? -18.346 -11.178 9.318 1.00 95.44 304 VAL A CA 1
ATOM 2263 C C . VAL A 1 304 ? -17.545 -10.341 8.330 1.00 95.44 304 VAL A C 1
ATOM 2265 O O . VAL A 1 304 ? -17.596 -10.580 7.125 1.00 95.44 304 VAL A O 1
ATOM 2268 N N . VAL A 1 305 ? -16.832 -9.348 8.846 1.00 96.19 305 VAL A N 1
ATOM 2269 C CA . VAL A 1 305 ? -16.059 -8.374 8.079 1.00 96.19 305 VAL A CA 1
ATOM 2270 C C . VAL A 1 305 ? -14.579 -8.672 8.265 1.00 96.19 305 VAL A C 1
ATOM 2272 O O . VAL A 1 305 ? -14.085 -8.745 9.393 1.00 96.19 305 VAL A O 1
ATOM 2275 N N . ASN A 1 306 ? -13.875 -8.819 7.141 1.00 96.06 306 ASN A N 1
ATOM 2276 C CA . ASN A 1 306 ? -12.492 -9.299 7.070 1.00 96.06 306 ASN A CA 1
ATOM 2277 C C . ASN A 1 306 ? -12.333 -10.723 7.648 1.00 96.06 306 ASN A C 1
ATOM 2279 O O . ASN A 1 306 ? -13.310 -11.438 7.876 1.00 96.06 306 ASN A O 1
ATOM 2283 N N . SER A 1 307 ? -11.091 -11.179 7.827 1.00 95.88 307 SER A N 1
ATOM 2284 C CA . SER A 1 307 ? -10.797 -12.515 8.361 1.00 95.88 307 SER A CA 1
ATOM 2285 C C . SER A 1 307 ? -9.524 -12.523 9.204 1.00 95.88 307 SER A C 1
ATOM 2287 O O . SER A 1 307 ? -8.689 -11.633 9.088 1.00 95.88 307 SER A O 1
ATOM 2289 N N . GLN A 1 308 ? -9.322 -13.571 10.000 1.00 93.81 308 GLN A N 1
ATOM 2290 C CA . GLN A 1 308 ? -8.114 -13.754 10.818 1.00 93.81 308 GLN A CA 1
ATOM 2291 C C . GLN A 1 308 ? -6.816 -13.888 9.991 1.00 93.81 308 GLN A C 1
ATOM 2293 O O . GLN A 1 308 ? -5.719 -13.616 10.481 1.00 93.81 308 GLN A O 1
ATOM 2298 N N . SER A 1 309 ? -6.905 -14.342 8.736 1.00 92.81 309 SER A N 1
ATOM 2299 C CA . SER A 1 309 ? -5.767 -14.419 7.805 1.00 92.81 309 SER A CA 1
ATOM 2300 C C . SER A 1 309 ? -5.549 -13.140 6.999 1.00 92.81 309 SER A C 1
ATOM 2302 O O . SER A 1 309 ? -4.558 -13.034 6.284 1.00 92.81 309 SER A O 1
ATOM 2304 N N . SER A 1 310 ? -6.498 -12.208 7.040 1.00 93.00 310 SER A N 1
ATOM 2305 C CA . SER A 1 310 ? -6.450 -10.944 6.305 1.00 93.00 310 SER A CA 1
ATOM 2306 C C . SER A 1 310 ? -7.228 -9.892 7.102 1.00 93.00 310 SER A C 1
ATOM 2308 O O . SER A 1 310 ? -8.377 -9.595 6.751 1.00 93.00 310 SER A O 1
ATOM 2310 N N . PRO A 1 311 ? -6.659 -9.414 8.224 1.00 96.19 311 PRO A N 1
ATOM 2311 C CA . PRO A 1 311 ? -7.277 -8.385 9.049 1.00 96.19 311 PRO A CA 1
ATOM 2312 C C . PRO A 1 311 ? -7.389 -7.074 8.262 1.00 96.19 311 PRO A C 1
ATOM 2314 O O . PRO A 1 311 ? -6.531 -6.747 7.443 1.00 96.19 311 PRO A O 1
ATOM 2317 N N . GLY A 1 312 ? -8.465 -6.325 8.496 1.00 96.06 312 GLY A N 1
ATOM 2318 C CA . GLY A 1 312 ? -8.646 -5.007 7.894 1.00 96.06 312 GLY A CA 1
ATOM 2319 C C . GLY A 1 312 ? -8.037 -3.886 8.728 1.00 96.06 312 GLY A C 1
ATOM 2320 O O . GLY A 1 312 ? -7.700 -4.061 9.901 1.00 96.06 312 GLY A O 1
ATOM 2321 N N . PHE A 1 313 ? -7.955 -2.702 8.130 1.00 97.56 313 PHE A N 1
ATOM 2322 C CA . PHE A 1 313 ? -7.595 -1.485 8.851 1.00 97.56 313 PHE A CA 1
ATOM 2323 C C . PHE A 1 313 ? -8.527 -0.348 8.460 1.00 97.56 313 PHE A C 1
ATOM 2325 O O . PHE A 1 313 ? -8.483 0.141 7.330 1.00 97.56 313 PHE A O 1
ATOM 2332 N N . LEU A 1 314 ? -9.401 0.036 9.389 1.00 97.81 314 LEU A N 1
ATOM 2333 C CA . LEU A 1 314 ? -10.407 1.069 9.189 1.00 97.81 314 LEU A CA 1
ATOM 2334 C C . LEU A 1 314 ? -9.955 2.367 9.852 1.00 97.81 314 LEU A C 1
ATOM 2336 O O . LEU A 1 314 ? -9.865 2.445 11.075 1.00 97.81 314 LEU A O 1
ATOM 2340 N N . VAL A 1 315 ? -9.722 3.395 9.041 1.00 98.12 315 VAL A N 1
ATOM 2341 C CA . VAL A 1 315 ? -9.360 4.740 9.485 1.00 98.12 315 VAL A CA 1
ATOM 2342 C C . VAL A 1 315 ? -10.563 5.668 9.335 1.00 98.12 315 VAL A C 1
ATOM 2344 O O . VAL A 1 315 ? -11.055 5.887 8.228 1.00 98.12 315 VAL A O 1
ATOM 2347 N N . ILE A 1 316 ? -11.023 6.243 10.444 1.00 98.25 316 ILE A N 1
ATOM 2348 C CA . ILE A 1 316 ? -12.153 7.176 10.500 1.00 98.25 316 ILE A CA 1
ATOM 2349 C C . ILE A 1 316 ? -11.617 8.542 10.915 1.00 98.25 316 ILE A C 1
ATOM 2351 O O . ILE A 1 316 ? -11.327 8.786 12.087 1.00 98.25 316 ILE A O 1
ATOM 2355 N N . ALA A 1 317 ? -11.465 9.447 9.950 1.00 98.12 317 ALA A N 1
ATOM 2356 C CA . ALA A 1 317 ? -10.957 10.786 10.219 1.00 98.12 317 ALA A CA 1
ATOM 2357 C C . ALA A 1 317 ? -11.980 11.624 10.999 1.00 98.12 317 ALA A C 1
ATOM 2359 O O . ALA A 1 317 ? -11.648 12.213 12.027 1.00 98.12 317 ALA A O 1
ATOM 2360 N N . ASN A 1 318 ? -13.230 11.638 10.532 1.00 97.94 318 ASN A N 1
ATOM 2361 C CA . ASN A 1 318 ? -14.343 12.340 11.161 1.00 97.94 318 ASN A CA 1
ATOM 2362 C C . ASN A 1 318 ? -15.582 11.436 11.185 1.00 97.94 318 ASN A C 1
ATOM 2364 O O . ASN A 1 318 ? -16.097 11.039 10.143 1.00 97.94 318 ASN A O 1
ATOM 2368 N N . GLY A 1 319 ? -16.091 11.101 12.363 1.00 97.25 319 GLY A N 1
ATOM 2369 C CA . GLY A 1 319 ? -17.271 10.247 12.455 1.00 97.25 319 GLY A CA 1
ATOM 2370 C C . GLY A 1 319 ? -17.264 9.286 13.623 1.00 97.25 319 GLY A C 1
ATOM 2371 O O . GLY A 1 319 ? -16.358 9.301 14.455 1.00 97.25 319 GLY A O 1
ATOM 2372 N N . THR A 1 320 ? -18.292 8.452 13.669 1.00 97.88 320 THR A N 1
A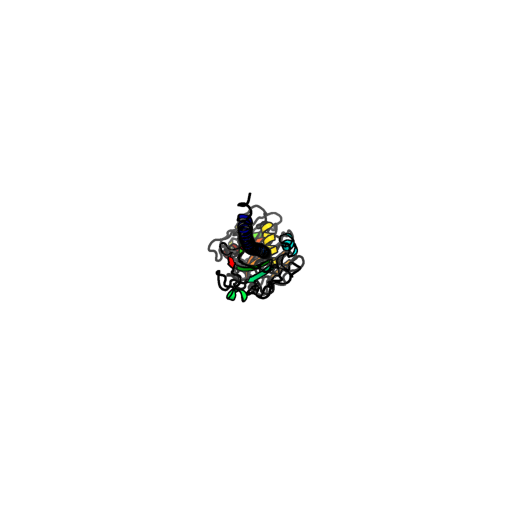TOM 2373 C CA . THR A 1 320 ? -18.481 7.427 14.693 1.00 97.88 320 THR A CA 1
ATOM 2374 C C . THR A 1 320 ? -18.579 6.051 14.051 1.00 97.88 320 THR A C 1
ATOM 2376 O O . THR A 1 320 ? -19.000 5.903 12.902 1.00 97.88 320 THR A O 1
ATOM 2379 N N . PHE A 1 321 ? -18.179 5.035 14.804 1.00 97.88 321 PHE A N 1
ATOM 2380 C CA . PHE A 1 321 ? -18.337 3.635 14.457 1.00 97.88 321 PHE A CA 1
ATOM 2381 C C . PHE A 1 321 ? -19.248 2.974 15.479 1.00 97.88 321 PHE A C 1
ATOM 2383 O O . PHE A 1 321 ? -19.022 3.073 16.685 1.00 97.88 321 PHE A O 1
ATOM 2390 N N . SER A 1 322 ? -20.258 2.258 15.009 1.00 96.69 322 SER A N 1
ATOM 2391 C CA . SER A 1 322 ? -21.074 1.408 15.858 1.00 96.69 322 SER A CA 1
ATOM 2392 C C . SER A 1 322 ? -21.268 0.039 15.228 1.00 96.69 322 SER A C 1
ATOM 2394 O O . SER A 1 322 ? -21.467 -0.077 14.022 1.00 96.69 322 SER A O 1
ATOM 2396 N N . MET A 1 323 ? -21.207 -1.014 16.037 1.00 96.00 323 MET A N 1
ATOM 2397 C CA . MET A 1 323 ? -21.455 -2.381 15.589 1.00 96.00 323 MET A CA 1
ATOM 2398 C C . MET A 1 323 ? -22.394 -3.088 16.566 1.00 96.00 323 MET A C 1
ATOM 2400 O O . MET A 1 323 ? -22.199 -3.034 17.779 1.00 96.00 323 MET A O 1
ATOM 2404 N N . GLY A 1 324 ? -23.429 -3.734 16.034 1.00 94.38 324 GLY A N 1
ATOM 2405 C CA . GLY A 1 324 ? -24.445 -4.467 16.790 1.00 94.38 324 GLY A CA 1
ATOM 2406 C C . GLY A 1 324 ? -24.643 -5.917 16.331 1.00 94.38 324 GLY A C 1
ATOM 2407 O O . GLY A 1 324 ? -23.937 -6.434 15.456 1.00 94.38 324 GLY A O 1
ATOM 2408 N N . GLY A 1 325 ? -25.664 -6.573 16.891 1.00 92.50 325 GLY A N 1
ATOM 2409 C CA . GLY A 1 325 ? -26.096 -7.913 16.471 1.00 92.50 325 GLY A CA 1
ATOM 2410 C C . GLY A 1 325 ? -25.112 -9.007 16.888 1.00 92.50 325 GLY A C 1
ATOM 2411 O O . GLY A 1 325 ? -24.665 -9.016 18.030 1.00 92.50 325 GLY A O 1
ATOM 2412 N N . THR A 1 326 ? -24.794 -9.940 15.991 1.00 93.88 326 THR A N 1
ATOM 2413 C CA . THR A 1 326 ? -23.725 -10.946 16.162 1.00 93.88 326 THR A CA 1
ATOM 2414 C C . THR A 1 326 ? -22.581 -10.726 15.166 1.00 93.88 326 THR A C 1
ATOM 2416 O O . THR A 1 326 ? -21.964 -11.685 14.700 1.00 93.88 326 THR A O 1
ATOM 2419 N N . SER A 1 327 ? -22.376 -9.475 14.747 1.00 94.88 327 SER A N 1
ATOM 2420 C CA . SER A 1 327 ? -21.401 -9.131 13.711 1.00 94.88 327 SER A CA 1
ATOM 2421 C C . SER A 1 327 ? -19.972 -9.295 14.230 1.00 94.88 327 SER A C 1
ATOM 2423 O O . SER A 1 327 ? -19.718 -9.065 15.413 1.00 94.88 327 SER A O 1
ATOM 2425 N N . LYS A 1 328 ? -19.040 -9.667 13.352 1.00 96.38 328 LYS A N 1
ATOM 2426 C CA . LYS A 1 328 ? -17.616 -9.783 13.678 1.00 96.38 328 LYS A CA 1
ATOM 2427 C C . LYS A 1 328 ? -16.782 -8.884 12.784 1.00 96.38 328 LYS A C 1
ATOM 2429 O O . LYS A 1 328 ? -17.009 -8.867 11.579 1.00 96.38 328 LYS A O 1
ATOM 2434 N N . PHE A 1 329 ? -15.790 -8.206 13.345 1.00 97.12 329 PHE A N 1
ATOM 2435 C CA . PHE A 1 329 ? -14.789 -7.464 12.579 1.00 97.12 329 PHE A CA 1
ATOM 2436 C C . PHE A 1 329 ? -13.394 -7.965 12.946 1.00 97.12 329 PHE A C 1
ATOM 2438 O O . PHE A 1 329 ? -13.027 -7.945 14.116 1.00 97.12 329 PHE A O 1
ATOM 2445 N N . TYR A 1 330 ? -12.611 -8.393 11.958 1.00 97.81 330 TYR A N 1
ATOM 2446 C CA . TYR A 1 330 ? -11.199 -8.736 12.146 1.00 97.81 330 TYR A CA 1
ATOM 2447 C C . TYR A 1 330 ? -10.328 -7.565 11.696 1.00 97.81 330 TYR A C 1
ATOM 2449 O O . TYR A 1 330 ? -10.350 -7.204 10.515 1.00 97.81 330 TYR A O 1
ATOM 2457 N N . GLY A 1 331 ? -9.555 -6.973 12.604 1.00 97.50 331 GLY A N 1
ATOM 2458 C CA . GLY A 1 331 ? -8.657 -5.875 12.261 1.00 97.50 331 GLY A CA 1
ATOM 2459 C C . GLY A 1 331 ? -8.586 -4.752 13.283 1.00 97.50 331 GLY A C 1
ATOM 2460 O O . GLY A 1 331 ? -9.030 -4.882 14.421 1.00 97.50 331 GLY A O 1
ATOM 2461 N N . VAL A 1 332 ? -8.024 -3.631 12.847 1.00 97.94 332 VAL A N 1
ATOM 2462 C CA . VAL A 1 332 ? -7.826 -2.445 13.684 1.00 97.94 332 VAL A CA 1
ATOM 2463 C C . VAL A 1 332 ? -8.767 -1.327 13.245 1.00 97.94 332 VAL A C 1
ATOM 2465 O O . VAL A 1 332 ? -8.927 -1.068 12.049 1.00 97.94 332 VAL A O 1
ATOM 2468 N N . ILE A 1 333 ? -9.390 -0.661 14.216 1.00 98.19 333 ILE A N 1
ATOM 2469 C CA . ILE A 1 333 ? -10.210 0.535 14.000 1.00 98.19 333 ILE A CA 1
ATOM 2470 C C . ILE A 1 333 ? -9.477 1.724 14.611 1.00 98.19 333 ILE A C 1
ATOM 2472 O O . ILE A 1 333 ? -9.278 1.778 15.822 1.00 98.19 333 ILE A O 1
ATOM 2476 N N . TYR A 1 334 ? -9.099 2.687 13.776 1.00 98.38 334 TYR A N 1
ATOM 2477 C CA . TYR A 1 334 ? -8.428 3.910 14.192 1.00 98.38 334 TYR A CA 1
ATOM 2478 C C . TYR A 1 334 ? -9.296 5.133 13.896 1.00 98.38 334 TYR A C 1
ATOM 2480 O O . TYR A 1 334 ? -9.622 5.425 12.745 1.00 98.38 334 TYR A O 1
ATOM 2488 N N . CYS A 1 335 ? -9.671 5.863 14.940 1.00 98.25 335 CYS A N 1
ATOM 2489 C CA . CYS A 1 335 ? -10.514 7.046 14.863 1.00 98.25 335 CYS A CA 1
ATOM 2490 C C . CYS A 1 335 ? -9.691 8.293 15.197 1.00 98.25 335 CYS A C 1
ATOM 2492 O O . CYS A 1 335 ? -9.357 8.516 16.355 1.00 98.25 335 CYS A O 1
ATOM 2494 N N . LEU A 1 336 ? -9.434 9.163 14.215 1.00 97.81 336 LEU A N 1
ATOM 2495 C CA . LEU A 1 336 ? -8.700 10.419 14.449 1.00 97.81 336 LEU A CA 1
ATOM 2496 C C . LEU A 1 336 ? -9.540 11.428 15.248 1.00 97.81 336 LEU A C 1
ATOM 2498 O O . LEU A 1 336 ? -8.997 12.386 15.795 1.00 97.81 336 LEU A O 1
ATOM 2502 N N . ASN A 1 337 ? -10.868 11.251 15.259 1.00 97.44 337 ASN A N 1
ATOM 2503 C CA . ASN A 1 337 ? -11.823 12.096 15.975 1.00 97.44 337 ASN A CA 1
ATOM 2504 C C . ASN A 1 337 ? -11.679 13.596 15.635 1.00 97.44 337 ASN A C 1
ATOM 2506 O O . ASN A 1 337 ? -11.687 14.466 16.512 1.00 97.44 337 ASN A O 1
ATOM 2510 N N . GLN A 1 338 ? -11.563 13.939 14.347 1.00 96.94 338 GLN A N 1
ATOM 2511 C CA . GLN A 1 338 ? -11.447 15.337 13.905 1.00 96.94 338 GLN A CA 1
ATOM 2512 C C . GLN A 1 338 ? -12.683 16.181 14.250 1.00 96.94 338 GLN A C 1
ATOM 2514 O O . GLN A 1 338 ? -12.579 17.407 14.345 1.00 96.94 338 GLN A O 1
ATOM 2519 N N . GLN A 1 339 ? -13.833 15.545 14.498 1.00 96.31 339 GLN A N 1
ATOM 2520 C CA . GLN A 1 339 ? -15.027 16.202 15.033 1.00 96.31 339 GLN A CA 1
ATOM 2521 C C . GLN A 1 339 ? -14.874 16.687 16.479 1.00 96.31 339 GLN A C 1
ATOM 2523 O O . GLN A 1 339 ? -15.742 17.416 16.955 1.00 96.31 339 GLN A O 1
ATOM 2528 N N . LYS A 1 340 ? -13.798 16.295 17.177 1.00 96.44 340 LYS A N 1
ATOM 2529 C CA . LYS A 1 340 ? -13.543 16.623 18.587 1.00 96.44 340 LYS A CA 1
ATOM 2530 C C . LYS A 1 340 ? -14.695 16.184 19.494 1.00 96.44 340 LYS A C 1
ATOM 2532 O O . LYS A 1 340 ? -15.093 16.910 20.403 1.00 96.44 340 LYS A O 1
ATOM 2537 N N . SER A 1 341 ? -15.252 15.005 19.217 1.00 96.62 341 SER A N 1
ATOM 2538 C CA . SER A 1 341 ? -16.293 14.422 20.054 1.00 96.62 341 SER A CA 1
ATOM 2539 C C . SER A 1 341 ? -15.698 14.048 21.402 1.00 96.62 341 SER A C 1
ATOM 2541 O O . SER A 1 341 ? -14.577 13.544 21.478 1.00 96.62 341 SER A O 1
ATOM 2543 N N . THR A 1 342 ? -16.480 14.280 22.447 1.00 96.75 342 THR A N 1
ATOM 2544 C CA . THR A 1 342 ? -16.199 13.862 23.824 1.00 96.75 342 THR A CA 1
ATOM 2545 C C . THR A 1 342 ? -17.083 12.678 24.230 1.00 96.75 342 THR A C 1
ATOM 2547 O O . THR A 1 342 ? -16.966 12.160 25.336 1.00 96.75 342 THR A O 1
ATOM 2550 N N . GLY A 1 343 ? -18.006 12.273 23.347 1.00 97.19 343 GLY A N 1
ATOM 2551 C CA . GLY A 1 343 ? -18.883 11.118 23.517 1.00 97.19 343 GLY A CA 1
ATOM 2552 C C . GLY A 1 343 ? -18.252 9.821 23.008 1.00 97.19 343 GLY A C 1
ATOM 2553 O O . GLY A 1 343 ? -17.071 9.779 22.657 1.00 97.19 343 GLY A O 1
ATOM 2554 N N . ALA A 1 344 ? -19.062 8.762 22.944 1.00 97.75 344 ALA A N 1
ATOM 2555 C CA . ALA A 1 344 ? -18.642 7.484 22.384 1.00 97.75 344 ALA A CA 1
ATOM 2556 C C . ALA A 1 344 ? -18.426 7.619 20.867 1.00 97.75 344 ALA A C 1
ATOM 2558 O O . ALA A 1 344 ? -19.362 7.889 20.112 1.00 97.75 344 ALA A O 1
ATOM 2559 N N . VAL A 1 345 ? -17.176 7.470 20.432 1.00 98.25 345 VAL A N 1
ATOM 2560 C CA . VAL A 1 345 ? -16.782 7.453 19.016 1.00 98.25 345 VAL A CA 1
ATOM 2561 C C . VAL A 1 345 ? -16.847 6.033 18.466 1.00 98.25 345 VAL A C 1
ATOM 2563 O O . VAL A 1 345 ? -17.202 5.854 17.304 1.00 98.25 345 VAL A O 1
ATOM 2566 N N . VAL A 1 346 ? -16.565 5.035 19.304 1.00 98.31 346 VAL A N 1
ATOM 2567 C CA . VAL A 1 346 ? -16.698 3.612 18.980 1.00 98.31 346 VAL A CA 1
ATOM 2568 C C . VAL A 1 346 ? -17.685 2.971 19.948 1.00 98.31 346 VAL A C 1
ATOM 2570 O O . VAL A 1 346 ? -17.496 3.049 21.160 1.00 98.31 346 VAL A O 1
ATOM 2573 N N . SER A 1 347 ? -18.716 2.316 19.420 1.00 97.56 347 SER A N 1
ATOM 2574 C CA . SER A 1 347 ? -19.763 1.675 20.223 1.00 97.56 347 SER A CA 1
ATOM 2575 C C . SER A 1 347 ? -20.018 0.242 19.765 1.00 97.56 347 SER A C 1
ATOM 2577 O O . SER A 1 347 ? -20.504 0.020 18.657 1.00 97.56 347 SER A O 1
ATOM 2579 N N . LEU A 1 348 ? -19.743 -0.748 20.613 1.00 97.00 348 LEU A N 1
ATOM 2580 C CA . LEU A 1 348 ? -20.057 -2.153 20.330 1.00 97.00 348 LEU A CA 1
ATOM 2581 C C . LEU A 1 348 ? -21.221 -2.596 21.210 1.00 97.00 348 LEU A C 1
ATOM 2583 O O . LEU A 1 348 ? -21.157 -2.493 22.433 1.00 97.00 348 LEU A O 1
ATOM 2587 N N . SER A 1 349 ? -22.287 -3.092 20.593 1.00 94.12 349 SER A N 1
ATOM 2588 C CA . SER A 1 349 ? -23.519 -3.494 21.271 1.00 94.12 349 SER A CA 1
ATOM 2589 C C . SER A 1 349 ? -23.955 -4.906 20.873 1.00 94.12 349 SER A C 1
ATOM 2591 O O . SER A 1 349 ? -23.522 -5.449 19.857 1.00 94.12 349 SER A O 1
ATOM 2593 N N . GLY A 1 350 ? -24.823 -5.535 21.668 1.00 91.06 350 GLY A N 1
ATOM 2594 C CA . GLY A 1 350 ? -25.255 -6.912 21.400 1.00 91.06 350 GLY A CA 1
ATOM 2595 C C . GLY A 1 350 ? -24.070 -7.888 21.408 1.00 91.06 350 GLY A C 1
ATOM 2596 O O . GLY A 1 350 ? -23.064 -7.623 22.039 1.00 91.06 350 GLY A O 1
ATOM 2597 N N . SER A 1 351 ? -24.143 -9.020 20.716 1.00 92.94 351 SER A N 1
ATOM 2598 C CA . SER A 1 351 ? -23.017 -9.974 20.629 1.00 92.94 351 SER A CA 1
ATOM 2599 C C . SER A 1 351 ? -21.998 -9.623 19.533 1.00 92.94 351 SER A C 1
ATOM 2601 O O . SER A 1 351 ? -21.403 -10.528 18.951 1.00 92.94 351 SER A O 1
ATOM 2603 N N . ALA A 1 352 ? -21.838 -8.337 19.208 1.00 95.44 352 ALA A N 1
ATOM 2604 C CA . ALA A 1 352 ? -20.851 -7.888 18.238 1.00 95.44 352 ALA A CA 1
ATOM 2605 C C . ALA A 1 352 ? -19.432 -8.034 18.797 1.00 95.44 352 ALA A C 1
ATOM 2607 O O . ALA A 1 352 ? -19.189 -7.642 19.939 1.00 95.44 352 ALA A O 1
ATOM 2608 N N . GLU A 1 353 ? -18.510 -8.546 17.988 1.00 96.31 353 GLU A N 1
ATOM 2609 C CA . GLU A 1 353 ? -17.146 -8.892 18.394 1.00 96.31 353 GLU A CA 1
ATOM 2610 C C . GLU A 1 353 ? -16.119 -8.249 17.450 1.00 96.31 353 GLU A C 1
ATOM 2612 O O . GLU A 1 353 ? -16.159 -8.430 16.232 1.00 96.31 353 GLU A O 1
ATOM 2617 N N . LEU A 1 354 ? -15.184 -7.493 18.012 1.00 97.12 354 LEU A N 1
ATOM 2618 C CA . LEU A 1 354 ? -14.019 -6.952 17.327 1.00 97.12 354 LEU A CA 1
ATOM 2619 C C . LEU A 1 354 ? -12.784 -7.768 17.716 1.00 97.12 354 LEU A C 1
ATOM 2621 O O . LEU A 1 354 ? -12.404 -7.802 18.880 1.00 97.12 354 LEU A O 1
ATOM 2625 N N . ILE A 1 355 ? -12.132 -8.394 16.743 1.00 97.62 355 ILE A N 1
ATOM 2626 C CA . ILE A 1 355 ? -10.928 -9.203 16.949 1.00 97.62 355 ILE A CA 1
ATOM 2627 C C . ILE A 1 355 ? -9.738 -8.407 16.409 1.00 97.62 355 ILE A 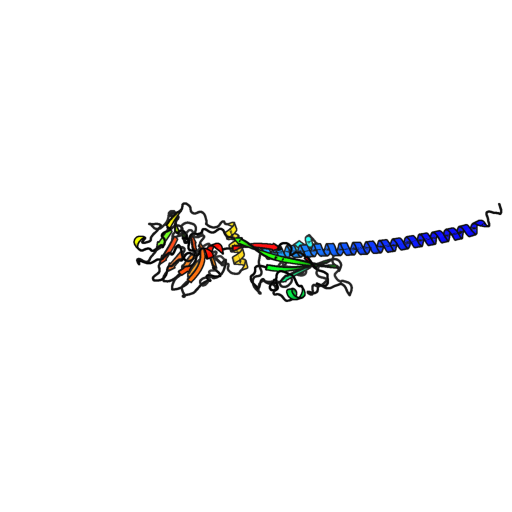C 1
ATOM 2629 O O . ILE A 1 355 ? -9.501 -8.369 15.198 1.00 97.62 355 ILE A O 1
ATOM 2633 N N . GLY A 1 356 ? -9.026 -7.727 17.307 1.00 97.44 356 GLY A N 1
ATOM 2634 C CA . GLY A 1 356 ? -7.967 -6.776 16.976 1.00 97.44 356 GLY A CA 1
ATOM 2635 C C . GLY A 1 356 ? -7.828 -5.670 18.016 1.00 97.44 356 GLY A C 1
ATOM 2636 O O . GLY A 1 356 ? -7.630 -5.967 19.193 1.00 97.44 356 GLY A O 1
ATOM 2637 N N . ALA A 1 357 ? -7.884 -4.410 17.578 1.00 97.75 357 ALA A N 1
ATOM 2638 C CA . ALA A 1 357 ? -7.668 -3.252 18.445 1.00 97.75 357 ALA A CA 1
ATOM 2639 C C . ALA A 1 357 ? -8.485 -2.023 18.027 1.00 97.75 357 ALA A C 1
ATOM 2641 O O . ALA A 1 357 ? -8.852 -1.860 16.858 1.00 97.75 357 ALA A O 1
ATOM 2642 N N . VAL A 1 358 ? -8.734 -1.143 18.997 1.00 98.19 358 VAL A N 1
ATOM 2643 C CA . VAL A 1 358 ? -9.356 0.172 18.803 1.00 98.19 358 VAL A CA 1
ATOM 2644 C C . VAL A 1 358 ? -8.414 1.255 19.294 1.00 98.19 358 VAL A C 1
ATOM 2646 O O . VAL A 1 358 ? -7.922 1.192 20.417 1.00 98.19 358 VAL A O 1
ATOM 2649 N N . ASP A 1 359 ? -8.239 2.292 18.490 1.00 98.06 359 ASP A N 1
ATOM 2650 C CA . ASP A 1 359 ? -7.533 3.501 18.891 1.00 98.06 359 ASP A CA 1
ATOM 2651 C C . ASP A 1 359 ? -8.366 4.732 18.519 1.00 98.06 359 ASP A C 1
ATOM 2653 O O . ASP A 1 359 ? -8.868 4.847 17.399 1.00 98.06 359 ASP A O 1
ATOM 2657 N N . ILE A 1 360 ? -8.576 5.620 19.485 1.00 98.06 360 ILE A N 1
ATOM 2658 C CA . ILE A 1 360 ? -9.375 6.834 19.366 1.00 98.06 360 ILE A CA 1
ATOM 2659 C C . ILE A 1 360 ? -8.518 8.002 19.831 1.00 98.06 360 ILE A C 1
ATOM 2661 O O . ILE A 1 360 ? -8.186 8.120 21.012 1.00 98.06 360 ILE A O 1
ATOM 2665 N N . ASP A 1 361 ? -8.219 8.917 18.920 1.00 97.19 361 ASP A N 1
ATOM 2666 C CA . ASP A 1 361 ? -7.494 10.142 19.224 1.00 97.19 361 ASP A CA 1
ATOM 2667 C C . ASP A 1 361 ? -8.382 11.220 19.870 1.00 97.19 361 ASP A C 1
ATOM 2669 O O . ASP A 1 361 ? -9.616 11.241 19.773 1.00 97.19 361 ASP A O 1
ATOM 2673 N N . GLY A 1 362 ? -7.729 12.160 20.555 1.00 95.50 362 GLY A N 1
ATOM 2674 C CA . GLY A 1 362 ? -8.393 13.287 21.207 1.00 95.50 362 GLY A CA 1
ATOM 2675 C C . GLY A 1 362 ? -9.302 12.865 22.365 1.00 95.50 362 GLY A C 1
ATOM 2676 O O . GLY A 1 362 ? -8.984 11.940 23.104 1.00 95.50 362 GLY A O 1
ATOM 2677 N N . GLY A 1 363 ? -10.421 13.580 22.535 1.00 95.69 363 GLY A N 1
ATOM 2678 C CA . GLY A 1 363 ? -11.315 13.459 23.698 1.00 95.69 363 GLY A CA 1
ATOM 2679 C C . GLY A 1 363 ? -12.395 12.371 23.615 1.00 95.69 363 GLY A C 1
ATOM 2680 O O . GLY A 1 363 ? -13.219 12.270 24.523 1.00 95.69 363 GLY A O 1
ATOM 2681 N N . GLY A 1 364 ? -12.424 11.588 22.535 1.00 97.00 364 GLY A N 1
ATOM 2682 C CA . GLY A 1 364 ? -13.465 10.593 22.276 1.00 97.00 364 GLY A CA 1
ATOM 2683 C C . GLY A 1 364 ? -13.295 9.339 23.127 1.00 97.00 364 GLY A C 1
ATOM 2684 O O . GLY A 1 364 ? -12.177 8.984 23.502 1.00 97.00 364 GLY A O 1
ATOM 2685 N N . GLY A 1 365 ? -14.404 8.663 23.419 1.00 97.56 365 GLY A N 1
ATOM 2686 C CA . GLY A 1 365 ? -14.392 7.419 24.186 1.00 97.56 365 GLY A CA 1
ATOM 2687 C C . GLY A 1 365 ? -14.947 6.218 23.439 1.00 97.56 365 GLY A C 1
ATOM 2688 O O . GLY A 1 365 ? -15.425 6.331 22.306 1.00 97.56 365 GLY A O 1
ATOM 2689 N N . ALA A 1 366 ? -14.901 5.067 24.102 1.00 98.06 366 ALA A N 1
ATOM 2690 C CA . ALA A 1 366 ? -15.471 3.819 23.610 1.00 98.06 366 ALA A CA 1
ATOM 2691 C C . ALA A 1 366 ? -16.544 3.273 24.566 1.00 98.06 366 ALA A C 1
ATOM 2693 O O . ALA A 1 366 ? -16.376 3.317 25.782 1.00 98.06 366 ALA A O 1
ATOM 2694 N N . SER A 1 367 ? -17.637 2.736 24.028 1.00 97.81 367 SER A N 1
ATOM 2695 C CA . SER A 1 367 ? -18.710 2.115 24.817 1.00 97.81 367 SER A CA 1
ATOM 2696 C C . SER A 1 367 ? -18.912 0.668 24.377 1.00 97.81 367 SER A C 1
ATOM 2698 O O . SER A 1 367 ? -19.179 0.392 23.205 1.00 97.81 367 SER A O 1
ATOM 2700 N N . PHE A 1 368 ? -18.769 -0.276 25.307 1.00 97.25 368 PHE A N 1
ATOM 2701 C CA . PHE A 1 368 ? -18.847 -1.710 25.021 1.00 97.25 368 PHE A CA 1
ATOM 2702 C C . PHE A 1 368 ? -19.977 -2.370 25.820 1.00 97.25 368 PHE A C 1
ATOM 2704 O O . PHE A 1 368 ? -20.067 -2.252 27.039 1.00 97.25 368 PHE A O 1
ATOM 2711 N N . GLY A 1 369 ? -20.884 -3.075 25.149 1.00 87.62 369 GLY A N 1
ATOM 2712 C CA . GLY A 1 369 ? -22.140 -3.507 25.754 1.00 87.62 369 GLY A CA 1
ATOM 2713 C C . GLY A 1 369 ? -22.748 -4.746 25.124 1.00 87.62 369 GLY A C 1
ATOM 2714 O O . GLY A 1 369 ? -23.660 -4.644 24.308 1.00 87.62 369 GLY A O 1
ATOM 2715 N N . SER A 1 370 ? -22.307 -5.933 25.533 1.00 78.94 370 SER A N 1
ATOM 2716 C CA . SER A 1 370 ? -22.796 -7.198 24.961 1.00 78.94 370 SER A CA 1
ATOM 2717 C C . SER A 1 370 ? -23.649 -8.005 25.908 1.00 78.94 370 SER A C 1
ATOM 2719 O O . SER A 1 370 ? -23.408 -7.953 27.101 1.00 78.94 370 SER A O 1
ATOM 2721 N N . SER A 1 371 ? -24.533 -8.871 25.406 1.00 81.62 371 SER A N 1
ATOM 2722 C CA . SER A 1 371 ? -25.147 -9.991 26.148 1.00 81.62 371 SER A CA 1
ATOM 2723 C C . SER A 1 371 ? -24.412 -11.335 25.971 1.00 81.62 371 SER A C 1
ATOM 2725 O O . SER A 1 371 ? -24.570 -12.208 26.817 1.00 81.62 371 SER A O 1
ATOM 2727 N N . GLY A 1 372 ? -23.529 -11.473 24.974 1.00 82.69 372 GLY A N 1
ATOM 2728 C CA . GLY A 1 372 ? -22.791 -12.697 24.615 1.00 82.69 372 GLY A CA 1
ATOM 2729 C C . GLY A 1 372 ? -21.271 -12.643 24.849 1.00 82.69 372 GLY A C 1
ATOM 2730 O O . GLY A 1 372 ? -20.838 -12.229 25.925 1.00 82.69 372 GLY A O 1
ATOM 2731 N N . ALA A 1 373 ? -20.493 -13.091 23.854 1.00 84.88 373 ALA A N 1
ATOM 2732 C CA . ALA A 1 373 ? -19.021 -13.127 23.831 1.00 84.88 373 ALA A CA 1
ATOM 2733 C C . ALA A 1 373 ? -18.372 -11.750 24.126 1.00 84.88 373 ALA A C 1
ATOM 2735 O O . ALA A 1 373 ? -19.102 -10.743 24.146 1.00 84.88 373 ALA A O 1
ATOM 2736 N N . PRO A 1 374 ? -17.041 -11.691 24.367 1.00 94.25 374 PRO A N 1
ATOM 2737 C CA . PRO A 1 374 ? -16.329 -10.422 24.480 1.00 94.25 374 PRO A CA 1
ATOM 2738 C C . PRO A 1 374 ? -16.655 -9.517 23.292 1.00 94.25 374 PRO A C 1
ATOM 2740 O O . PRO A 1 374 ? -16.767 -9.974 22.157 1.00 94.25 374 PRO A O 1
ATOM 2743 N N . ASN A 1 375 ? -16.859 -8.230 23.560 1.00 96.25 375 ASN A N 1
ATOM 2744 C CA . ASN A 1 375 ? -17.037 -7.250 22.497 1.00 96.25 375 ASN A CA 1
ATOM 2745 C C . ASN A 1 375 ? -15.729 -6.973 21.773 1.00 96.25 375 ASN A C 1
ATOM 2747 O O . ASN A 1 375 ? -15.753 -6.635 20.595 1.00 96.25 375 ASN A O 1
ATOM 2751 N N . ILE A 1 376 ? -14.608 -7.100 22.473 1.00 97.38 376 ILE A N 1
ATOM 2752 C CA . ILE A 1 376 ? -13.286 -6.957 21.893 1.00 97.38 376 ILE A CA 1
ATOM 2753 C C . ILE A 1 376 ? -12.380 -8.073 22.404 1.00 97.38 376 ILE A C 1
ATOM 2755 O O . ILE A 1 376 ? -12.348 -8.361 23.602 1.00 97.38 376 ILE A O 1
ATOM 2759 N N . THR A 1 377 ? -11.657 -8.686 21.478 1.00 97.56 377 THR A N 1
ATOM 2760 C CA . THR A 1 377 ? -10.649 -9.708 21.736 1.00 97.56 377 THR A CA 1
ATOM 2761 C C . THR A 1 377 ? -9.359 -9.263 21.081 1.00 97.56 377 THR A C 1
ATOM 2763 O O . THR A 1 377 ? -9.314 -9.025 19.871 1.00 97.56 377 THR A O 1
ATOM 2766 N N . TYR A 1 378 ? -8.306 -9.131 21.879 1.00 97.81 378 TYR A N 1
ATOM 2767 C CA . TYR A 1 378 ? -7.019 -8.672 21.387 1.00 97.81 378 TYR A CA 1
ATOM 2768 C C . TYR A 1 378 ? -6.437 -9.629 20.340 1.00 97.81 378 TYR A C 1
ATOM 2770 O O . TYR A 1 378 ? -6.409 -10.849 20.514 1.00 97.81 378 TYR A O 1
ATOM 2778 N N . SER A 1 379 ? -5.932 -9.060 19.246 1.00 96.69 379 SER A N 1
ATOM 2779 C CA . SER A 1 379 ? -5.166 -9.799 18.246 1.00 96.69 379 SER A CA 1
ATOM 2780 C C . SER A 1 379 ? -3.916 -9.014 17.873 1.00 96.69 379 SER A C 1
ATOM 2782 O O . SER A 1 379 ? -3.966 -8.105 17.045 1.00 96.69 379 SER A O 1
ATOM 2784 N N . GLY A 1 380 ? -2.774 -9.390 18.458 1.00 94.31 380 GLY A N 1
ATOM 2785 C CA . GLY A 1 380 ? -1.475 -8.798 18.118 1.00 94.31 380 GLY A CA 1
ATOM 2786 C C . GLY A 1 380 ? -1.137 -8.951 16.632 1.00 94.31 380 GLY A C 1
ATOM 2787 O O . GLY A 1 380 ? -0.628 -8.022 16.014 1.00 94.31 380 GLY A O 1
ATOM 2788 N N . LYS A 1 381 ? -1.549 -10.066 16.015 1.00 93.75 381 LYS A N 1
ATOM 2789 C CA . LYS A 1 381 ? -1.398 -10.304 14.574 1.00 93.75 381 LYS A CA 1
ATOM 2790 C C . LYS A 1 381 ? -2.081 -9.225 13.724 1.00 93.75 381 LYS A C 1
ATOM 2792 O O . LYS A 1 381 ? -1.511 -8.788 12.730 1.00 93.75 381 LYS A O 1
ATOM 2797 N N . ALA A 1 382 ? -3.270 -8.763 14.124 1.00 94.69 382 ALA A N 1
ATOM 2798 C CA . ALA A 1 382 ? -3.978 -7.701 13.407 1.00 94.69 382 ALA A CA 1
ATOM 2799 C C . ALA A 1 382 ? -3.201 -6.374 13.389 1.00 94.69 382 ALA A C 1
ATOM 2801 O O . ALA A 1 382 ? -3.362 -5.598 12.453 1.00 94.69 382 ALA A O 1
ATOM 2802 N N . ILE A 1 383 ? -2.353 -6.137 14.395 1.00 94.44 383 ILE A N 1
ATOM 2803 C CA . ILE A 1 383 ? -1.482 -4.961 14.508 1.00 94.44 383 ILE A CA 1
ATOM 2804 C C . ILE A 1 383 ? -0.162 -5.185 13.753 1.00 94.44 383 ILE A C 1
ATOM 2806 O O . ILE A 1 383 ? 0.286 -4.320 13.005 1.00 94.44 383 ILE A O 1
ATOM 2810 N N . GLU A 1 384 ? 0.456 -6.357 13.902 1.00 93.44 384 GLU A N 1
ATOM 2811 C CA . GLU A 1 384 ? 1.743 -6.691 13.270 1.00 93.44 384 GLU A CA 1
ATOM 2812 C C . GLU A 1 384 ? 1.662 -6.787 11.738 1.00 93.44 384 GLU A C 1
ATOM 2814 O O . GLU A 1 384 ? 2.648 -6.549 11.036 1.00 93.44 384 GLU A O 1
ATOM 2819 N N . GLU A 1 385 ? 0.486 -7.117 11.201 1.00 91.25 385 GLU A N 1
ATOM 2820 C CA . GLU A 1 385 ? 0.246 -7.187 9.758 1.00 91.25 385 GLU A CA 1
ATOM 2821 C C . GLU A 1 385 ? -0.087 -5.825 9.123 1.00 91.25 385 GLU A C 1
ATOM 2823 O O . GLU A 1 385 ? -0.194 -5.743 7.896 1.00 91.25 385 GLU A O 1
ATOM 2828 N N . LEU A 1 386 ? -0.182 -4.741 9.908 1.00 91.69 386 LEU A N 1
ATOM 2829 C CA . LEU A 1 386 ? -0.418 -3.395 9.383 1.00 91.69 386 LEU A CA 1
ATOM 2830 C C . LEU A 1 386 ? 0.797 -2.910 8.572 1.00 91.69 386 LEU A C 1
ATOM 2832 O O . LEU A 1 386 ? 1.833 -2.502 9.108 1.00 91.69 386 LEU A O 1
ATOM 2836 N N . LYS A 1 387 ? 0.662 -2.914 7.245 1.00 90.19 387 LYS A N 1
ATOM 2837 C CA . LYS A 1 387 ? 1.708 -2.484 6.311 1.00 90.19 387 LYS A CA 1
ATOM 2838 C C . LYS A 1 387 ? 1.168 -1.460 5.329 1.00 90.19 387 LYS A C 1
ATOM 2840 O O . LYS A 1 387 ? 0.363 -1.814 4.484 1.00 90.19 387 LYS A O 1
ATOM 2845 N N . ALA A 1 388 ? 1.646 -0.222 5.385 1.00 87.94 388 ALA A N 1
ATOM 2846 C CA . ALA A 1 388 ? 1.278 0.787 4.398 1.00 87.94 388 ALA A CA 1
ATOM 2847 C C . ALA A 1 388 ? 2.128 0.650 3.135 1.00 87.94 388 ALA A C 1
ATOM 2849 O O . ALA A 1 388 ? 3.308 0.278 3.174 1.00 87.94 388 ALA A O 1
ATOM 2850 N N . TYR A 1 389 ? 1.546 1.026 2.008 1.00 87.00 389 TYR A N 1
ATOM 2851 C CA . TYR A 1 389 ? 2.273 1.216 0.772 1.00 87.00 389 TYR A CA 1
ATOM 2852 C C . TYR A 1 389 ? 3.224 2.416 0.865 1.00 87.00 389 TYR A C 1
ATOM 2854 O O . TYR A 1 389 ? 2.815 3.530 1.178 1.00 87.00 389 TYR A O 1
ATOM 2862 N N . ALA A 1 390 ? 4.502 2.192 0.562 1.00 85.56 390 ALA A N 1
ATOM 2863 C CA . ALA A 1 390 ? 5.546 3.220 0.573 1.00 85.56 390 ALA A CA 1
ATOM 2864 C C . ALA A 1 390 ? 6.151 3.488 -0.812 1.00 85.56 390 ALA A C 1
ATOM 2866 O O . ALA A 1 390 ? 7.172 4.166 -0.927 1.00 85.56 390 ALA A O 1
ATOM 2867 N N . GLY A 1 391 ? 5.544 2.937 -1.862 1.00 88.62 391 GLY A N 1
ATOM 2868 C CA . GLY A 1 391 ? 6.004 3.076 -3.236 1.00 88.62 391 GLY A CA 1
ATOM 2869 C C . GLY A 1 391 ? 6.467 1.762 -3.848 1.00 88.62 391 GLY A C 1
ATOM 2870 O O . GLY A 1 391 ? 6.208 0.679 -3.342 1.00 88.62 391 GLY A O 1
ATOM 2871 N N . ALA A 1 392 ? 7.145 1.840 -4.981 1.00 92.31 392 ALA A N 1
ATOM 2872 C CA . ALA A 1 392 ? 7.619 0.689 -5.733 1.00 92.31 392 ALA A CA 1
ATOM 2873 C C . ALA A 1 392 ? 9.086 0.906 -6.074 1.00 92.31 392 ALA A C 1
ATOM 2875 O O . ALA A 1 392 ? 9.507 2.034 -6.340 1.00 92.31 392 ALA A O 1
ATOM 2876 N N . ALA A 1 393 ? 9.864 -0.169 -6.063 1.00 94.19 393 ALA A N 1
ATOM 2877 C CA . ALA A 1 393 ? 11.276 -0.113 -6.402 1.00 94.19 393 ALA A CA 1
ATOM 2878 C C . ALA A 1 393 ? 11.680 -1.338 -7.216 1.00 94.19 393 ALA A C 1
ATOM 2880 O O . ALA A 1 393 ? 11.121 -2.422 -7.053 1.00 94.19 393 ALA A O 1
ATOM 2881 N N . ALA A 1 394 ? 12.679 -1.165 -8.079 1.00 94.25 394 ALA A N 1
ATOM 2882 C CA . ALA A 1 394 ? 13.289 -2.280 -8.782 1.00 94.25 394 ALA A CA 1
ATOM 2883 C C . ALA A 1 394 ? 13.911 -3.268 -7.780 1.00 94.25 394 ALA A C 1
ATOM 2885 O O . ALA A 1 394 ? 14.700 -2.886 -6.909 1.00 94.25 394 ALA A O 1
ATOM 2886 N N . THR A 1 395 ? 13.583 -4.549 -7.918 1.00 94.44 395 THR A N 1
ATOM 2887 C CA . THR A 1 395 ? 14.180 -5.630 -7.135 1.00 94.44 395 THR A CA 1
ATOM 2888 C C . THR A 1 395 ? 15.661 -5.748 -7.480 1.00 94.44 395 THR A C 1
ATOM 2890 O O . THR A 1 395 ? 16.058 -5.689 -8.651 1.00 94.44 395 THR A O 1
ATOM 2893 N N . ARG A 1 396 ? 16.506 -5.929 -6.458 1.00 88.19 396 ARG A N 1
ATOM 2894 C CA . ARG A 1 396 ? 17.961 -6.057 -6.637 1.00 88.19 396 ARG A CA 1
ATOM 2895 C C . ARG A 1 396 ? 18.292 -7.168 -7.632 1.00 88.19 396 ARG A C 1
ATOM 2897 O O . ARG A 1 396 ? 17.692 -8.235 -7.605 1.00 88.19 396 ARG A O 1
ATOM 2904 N N . ASN A 1 397 ? 19.289 -6.919 -8.479 1.00 88.88 397 ASN A N 1
ATOM 2905 C CA . ASN A 1 397 ? 19.786 -7.872 -9.474 1.00 88.88 397 ASN A CA 1
ATOM 2906 C C . ASN A 1 397 ? 18.733 -8.376 -10.480 1.00 88.88 397 ASN A C 1
ATOM 2908 O O . ASN A 1 397 ? 18.966 -9.415 -11.095 1.00 88.88 397 ASN A O 1
ATOM 2912 N N . SER A 1 398 ? 17.630 -7.658 -10.715 1.00 93.25 398 SER A N 1
ATOM 2913 C CA . SER A 1 398 ? 16.620 -8.040 -11.722 1.00 93.25 398 SER A CA 1
ATOM 2914 C C . SER A 1 398 ? 16.761 -7.313 -13.068 1.00 93.25 398 SER A C 1
ATOM 2916 O O . SER A 1 398 ? 16.263 -7.805 -14.076 1.00 93.25 398 SER A O 1
ATOM 2918 N N . PHE A 1 399 ? 17.493 -6.193 -13.115 1.00 95.12 399 PHE A N 1
ATOM 2919 C CA . PHE A 1 399 ? 17.676 -5.412 -14.341 1.00 95.12 399 PHE A CA 1
ATOM 2920 C C . PHE A 1 399 ? 18.433 -6.191 -15.422 1.00 95.12 399 PHE A C 1
ATOM 2922 O O . PHE A 1 399 ? 19.524 -6.710 -15.158 1.00 95.12 399 PHE A O 1
ATOM 2929 N N . ARG A 1 400 ? 17.901 -6.257 -16.645 1.00 94.69 400 ARG A N 1
ATOM 2930 C CA . ARG A 1 400 ? 18.571 -6.889 -17.794 1.00 94.69 400 ARG A CA 1
ATOM 2931 C C . ARG A 1 400 ? 18.325 -6.103 -19.076 1.00 94.69 400 ARG A C 1
ATOM 2933 O O . ARG A 1 400 ? 17.257 -5.529 -19.268 1.00 94.69 400 ARG A O 1
ATOM 2940 N N . VAL A 1 401 ? 19.298 -6.167 -19.982 1.00 94.94 401 VAL A N 1
ATOM 2941 C CA . VAL A 1 401 ? 19.123 -5.805 -21.393 1.00 94.94 401 VAL A CA 1
ATOM 2942 C C . VAL A 1 401 ? 18.846 -7.087 -22.167 1.00 94.94 401 VAL A C 1
ATOM 2944 O O . VAL A 1 401 ? 19.614 -8.046 -22.062 1.00 94.94 401 VAL A O 1
ATOM 2947 N N . LEU A 1 402 ? 17.754 -7.115 -22.921 1.00 91.75 402 LEU A N 1
ATOM 2948 C CA . LEU A 1 402 ? 17.375 -8.263 -23.732 1.00 91.75 402 LEU A CA 1
ATOM 2949 C C . LEU A 1 402 ? 17.941 -8.138 -25.154 1.00 91.75 402 LEU A C 1
ATOM 2951 O O . LEU A 1 402 ? 17.996 -7.037 -25.713 1.00 91.75 402 LEU A O 1
ATOM 2955 N N . PRO A 1 403 ? 18.335 -9.261 -25.779 1.00 88.00 403 PRO A N 1
ATOM 2956 C CA . PRO A 1 403 ? 18.585 -9.311 -27.213 1.00 88.00 403 PRO A CA 1
ATOM 2957 C C . PRO A 1 403 ? 17.354 -8.862 -28.014 1.00 88.00 403 PRO A C 1
ATOM 2959 O O . PRO A 1 403 ? 16.223 -9.058 -27.590 1.00 88.00 403 PRO A O 1
ATOM 2962 N N . SER A 1 404 ? 17.551 -8.338 -29.226 1.00 75.56 404 SER A N 1
ATOM 2963 C CA . SER A 1 404 ? 16.461 -7.798 -30.063 1.00 75.56 404 SER A CA 1
ATOM 2964 C C . SER A 1 404 ? 15.389 -8.816 -30.489 1.00 75.56 404 SER A C 1
ATOM 2966 O O . SER A 1 404 ? 14.404 -8.432 -31.108 1.00 75.56 404 SER A O 1
ATOM 2968 N N . ASN A 1 405 ? 15.608 -10.109 -30.244 1.00 76.62 405 ASN A N 1
ATOM 2969 C CA . ASN A 1 405 ? 14.676 -11.201 -30.530 1.00 76.62 405 ASN A CA 1
ATOM 2970 C C . ASN A 1 405 ? 14.035 -11.799 -29.266 1.00 76.62 405 ASN A C 1
ATOM 2972 O O . ASN A 1 405 ? 13.388 -12.841 -29.380 1.00 76.62 405 ASN A O 1
ATOM 2976 N N . GLN A 1 406 ? 14.231 -11.175 -28.098 1.00 69.75 406 GLN A N 1
ATOM 2977 C CA . GLN A 1 406 ? 13.604 -11.560 -26.836 1.00 69.75 406 GLN A CA 1
ATOM 2978 C C . GLN A 1 406 ? 12.698 -10.464 -26.281 1.00 69.75 406 GLN A C 1
ATOM 2980 O O . GLN A 1 406 ? 12.977 -9.245 -26.346 1.00 69.75 406 GLN A O 1
#

Secondary structure (DSSP, 8-state):
--STTTSHHHHHHHHHHHHHHHHHHHHHHHHHHHHHHHHHHHHHHHHHHHHHHHHHHHHHHHHHTT----STTT--S-EETT--S--TTS--HHHHHHHS-----SSPPTT----TT---TT-SEEEEEEE-TT-SS--HHHHHTS-SS--S-SSEEEEEEEEEETTEEEEEEEEEEEEEEEP----EEEEESEEEE---SSS-SEESSTTTTSPPEEEE--PSS-PSSSEES-GGGT-EES--EEE------SS-HHHHHHHHHHHHHTT-EE-TT---SS---SSSEEE-SSEEEEE-SS-EESBTTB-EEEEESSEEEEE-TT-EEEEEEEE--TT---SEEEEEETT-EEEEEEEE-TT-EEEEE-SSS-SEEE-HHHHHT-EEEEEEEEPTT--EEEPTT-

Foldseek 3Di:
DPVVVVVPVVVVVVVVVVVVVVVVVVVVVVVVVVVVVVVVVLVVQQVLLVVLQVVQLVQLQQLCFLFAFADQVQFDFKEFLPDCDCRRRGGHNVVSCVVRPAQEDCDDDPPQQAAPLGDDLNTQKMKGKFAQVVHLDDDPVVGSPGGRHNHVPPQKIKMKMWGHGHSHIWIKIFIKGFDWDAFDFALAQEAAQAEAEPDPALDAQAAQCFPVVDGHAHEHAVPPPADPPSYHYDVVSPNHVPHRYDHDHDQDARGDPVLVVLQQSRCVSVVLEADEPGDDPADDAAAERAHCDQDEHEAAPQAEHADPVGAYHYEAAHYAYEHYHLYEHGAEYEYAHPVQDLEARYEYEENAEYEAHYHHGHNHYHYTYYPDHHNYGHDSSRSRPRIGGSTMDGDPPRMDIDDSHD